Protein AF-A0A6J2X9N9-F1 (afdb_monomer)

Sequence (391 aa):
MGSLPKPRVVPSRPFYYCGVDYAGPYLLKDGKTRNRVKIKAYVCIFICLSTRAVHAELVTDLSTEGFLNAFKRFVSRRGLCGHVFSDNATNFVGSNNELLKLCQVVRDSVNEKYPNYFSEHRITWHFIPPKSPHHGGTWESAVRSFKHHLKRVLGDNHLNFENFYTLLTQIEAILNSRPILPLTNDLSDLEALTPGHFLIGESLIAVPPSNDIDIPANRLRHFKHLQQLVQRFWSLWSKDYLNSLQQRSKWQTRQENVKEGILVLLKEDNEPPMRWPLGRIVSVHPGSDNLLVEQVSSIKYLVKDACDPKTEILAKIEQARRTFASMKTLFSSRDLSLELHILLRCYIFPVFIYGAESWTLNQTLGNRINAFEMYLYCRMLGISWMTESDQ

Nearest PDB structures (foldseek):
  7pel-assembly1_E  TM=6.823E-01  e=2.365E-06  Simian T-lymphotropic virus 1
  7ouf-assembly1_E  TM=5.804E-01  e=3.348E-06  Simian T-lymphotropic virus 1
  6qbv-assembly1_A  TM=7.504E-01  e=2.908E-04  Human T-lymphotropic virus 2
  1czb-assembly1_A-2  TM=6.719E-01  e=1.726E-04  Avian sarcoma virus
  6voy-assembly1_C  TM=5.007E-01  e=1.219E-04  Saccharolobus solfataricus P2

Secondary structure (DSSP, 8-state):
-PPPPGGGTS---TTSEEEEEEEEEEEEEPSS-SS-PEEEEEEEEEEETTT--EEEEEES--SHHHHHHHHHHHHHHH---SEEEE---HHHHHHHHHHHHHHHHHHHHHTTT-HHHHHHTPPEEEEPPTT-HHHHHHHHHHHHHHHHHHHHHHTT----HHHHHHHHHHHHHHHHT---EES-S-TT---EE-HHHHHHSS---PPPPP--TTS-GGGS-HHHHHHHHHHHHHHHHHHHHHHHHH----S-SPPPPP-TT-EEE---SSPPTT---EEEEEEEEE-TTSSSEEEEEEEEE-------HHHHHHHHHHHHHHHHHHTHHHHH-S---HHHHHHHHHHTHHHHHHHHHTS---HHHHHHHHHHHHHHHHHHHT---------

InterPro domains:
  IPR001584 Integrase, catalytic core [PS50994] (10-203)
  IPR012337 Ribonuclease H-like superfamily [SSF53098] (7-182)
  IPR036397 Ribonuclease H superfamily [G3DSA:3.30.420.10] (7-250)
  IPR040676 Domain of unknown function DUF5641 [PF18701] (222-292)

Structure (mmCIF, N/CA/C/O backbone):
data_AF-A0A6J2X9N9-F1
#
_entry.id   AF-A0A6J2X9N9-F1
#
loop_
_atom_site.group_PDB
_atom_site.id
_atom_site.type_symbol
_atom_site.label_atom_id
_atom_site.label_alt_id
_atom_site.label_comp_id
_atom_site.label_asym_id
_atom_site.label_entity_id
_atom_site.label_seq_id
_atom_site.pdbx_PDB_ins_code
_atom_site.Cartn_x
_atom_site.Cartn_y
_atom_site.Cartn_z
_atom_site.occupancy
_atom_site.B_iso_or_equiv
_atom_site.auth_seq_id
_atom_site.auth_comp_id
_atom_site.auth_asym_id
_atom_site.auth_atom_id
_atom_site.pdbx_PDB_model_num
ATOM 1 N N . MET A 1 1 ? -2.874 23.166 -16.367 1.00 43.03 1 MET A N 1
ATOM 2 C CA . MET A 1 1 ? -2.728 22.147 -15.303 1.00 43.03 1 MET A CA 1
ATOM 3 C C . MET A 1 1 ? -2.406 22.876 -14.010 1.00 43.03 1 MET A C 1
ATOM 5 O O . MET A 1 1 ? -1.574 23.768 -14.059 1.00 43.03 1 MET A O 1
ATOM 9 N N . GLY A 1 2 ? -3.089 22.576 -12.901 1.00 49.00 2 GLY A N 1
ATOM 10 C CA . GLY A 1 2 ? -2.726 23.150 -11.599 1.00 49.00 2 GLY A CA 1
ATOM 11 C C . GLY A 1 2 ? -1.395 22.580 -11.101 1.00 49.00 2 GLY A C 1
ATOM 12 O O . GLY A 1 2 ? -1.049 21.452 -11.456 1.00 49.00 2 GLY A O 1
ATOM 13 N N . SER A 1 3 ? -0.652 23.350 -10.305 1.00 55.31 3 SER A N 1
ATOM 14 C CA . SER A 1 3 ? 0.609 22.904 -9.704 1.00 55.31 3 SER A CA 1
ATOM 15 C C . SER A 1 3 ? 0.407 21.628 -8.885 1.00 55.31 3 SER A C 1
ATOM 17 O O . SER A 1 3 ? -0.562 21.511 -8.132 1.00 55.31 3 SER A O 1
ATOM 19 N N . LEU A 1 4 ? 1.324 20.666 -9.020 1.00 62.66 4 LEU A N 1
ATOM 20 C CA . LEU A 1 4 ? 1.303 19.463 -8.190 1.00 62.66 4 LEU A CA 1
ATOM 21 C C . LEU A 1 4 ? 1.515 19.851 -6.715 1.00 62.66 4 LEU A C 1
ATOM 23 O O . LEU A 1 4 ? 2.374 20.686 -6.425 1.00 62.66 4 LEU A O 1
ATOM 27 N N . PRO A 1 5 ? 0.765 19.256 -5.771 1.00 68.56 5 PRO A N 1
ATOM 28 C CA . PRO A 1 5 ? 0.923 19.570 -4.357 1.00 68.56 5 PRO A CA 1
ATOM 29 C C . PRO A 1 5 ? 2.333 19.194 -3.874 1.00 68.56 5 PRO A C 1
ATOM 31 O O . PRO A 1 5 ? 2.848 18.135 -4.236 1.00 68.56 5 PRO A O 1
ATOM 34 N N . LYS A 1 6 ? 2.944 20.043 -3.029 1.00 73.81 6 LYS A N 1
ATOM 35 C CA . LYS A 1 6 ? 4.315 19.871 -2.493 1.00 73.81 6 LYS A CA 1
ATOM 36 C C . LYS A 1 6 ? 4.639 18.437 -2.017 1.00 73.81 6 LYS A C 1
ATOM 38 O O . LYS A 1 6 ? 5.688 17.932 -2.411 1.00 73.81 6 LYS A O 1
ATOM 43 N N . PRO A 1 7 ? 3.749 17.733 -1.283 1.00 73.69 7 PRO A N 1
ATOM 44 C CA . PRO A 1 7 ? 3.955 16.333 -0.885 1.00 73.69 7 PRO A CA 1
ATOM 45 C C . PRO A 1 7 ? 4.274 15.338 -2.015 1.00 73.69 7 PRO A C 1
ATOM 47 O O . PRO A 1 7 ? 4.765 14.248 -1.743 1.00 73.69 7 PRO A O 1
ATOM 50 N N . ARG A 1 8 ? 3.966 15.675 -3.275 1.00 68.12 8 ARG A N 1
ATOM 51 C CA . ARG A 1 8 ? 4.216 14.821 -4.447 1.00 68.12 8 ARG A CA 1
ATOM 52 C C . ARG A 1 8 ? 5.540 15.095 -5.151 1.00 68.12 8 ARG A C 1
ATOM 54 O O . ARG A 1 8 ? 5.939 14.288 -5.982 1.00 68.12 8 ARG A O 1
ATOM 61 N N . VAL A 1 9 ? 6.161 16.241 -4.888 1.00 71.50 9 VAL A N 1
ATOM 62 C CA . VAL A 1 9 ? 7.359 16.698 -5.612 1.00 71.50 9 VAL A CA 1
ATOM 63 C C . VAL A 1 9 ? 8.596 16.744 -4.725 1.00 71.50 9 VAL A C 1
ATOM 65 O O . VAL A 1 9 ? 9.704 16.711 -5.244 1.00 71.50 9 VAL A O 1
ATOM 68 N N . VAL A 1 10 ? 8.421 16.782 -3.402 1.00 73.88 10 VAL A N 1
ATOM 69 C CA . VAL A 1 10 ? 9.531 16.725 -2.447 1.00 73.88 10 VAL A CA 1
ATOM 70 C C . VAL A 1 10 ? 9.963 15.266 -2.256 1.00 73.88 10 VAL A C 1
ATOM 72 O O . VAL A 1 10 ? 9.144 14.451 -1.806 1.00 73.88 10 VAL A O 1
ATOM 75 N N . PRO A 1 11 ? 11.229 14.917 -2.566 1.00 79.06 11 PRO A N 1
ATOM 76 C CA . PRO A 1 11 ? 11.767 13.596 -2.275 1.00 79.06 11 PRO A CA 1
ATOM 77 C C . PRO A 1 11 ? 11.617 13.281 -0.789 1.00 79.06 11 PRO A C 1
ATOM 79 O O . PRO A 1 11 ? 12.008 14.057 0.078 1.00 79.06 11 PRO A O 1
ATOM 82 N N . SER A 1 12 ? 11.003 12.145 -0.493 1.00 85.88 12 SER A N 1
ATOM 83 C CA . SER A 1 12 ? 10.770 11.686 0.870 1.00 85.88 12 SER A CA 1
ATOM 84 C C . SER A 1 12 ? 10.691 10.171 0.874 1.00 85.88 12 SER A C 1
ATOM 86 O O . SER A 1 12 ? 10.335 9.555 -0.138 1.00 85.88 12 SER A O 1
ATOM 88 N N . ARG A 1 13 ? 11.013 9.556 2.014 1.00 89.56 13 ARG A N 1
ATOM 89 C CA . ARG A 1 13 ? 10.848 8.110 2.155 1.00 89.56 13 ARG A CA 1
ATOM 90 C C . ARG A 1 13 ? 9.376 7.700 1.966 1.00 89.56 13 ARG A C 1
ATOM 92 O O . ARG A 1 13 ? 8.474 8.520 2.188 1.00 89.56 13 ARG A O 1
ATOM 99 N N . PRO A 1 14 ? 9.107 6.433 1.615 1.00 92.25 14 PRO A N 1
ATOM 100 C CA . PRO A 1 14 ? 7.746 5.932 1.482 1.00 92.25 14 PRO A CA 1
ATOM 101 C C . PRO A 1 14 ? 6.913 6.207 2.731 1.00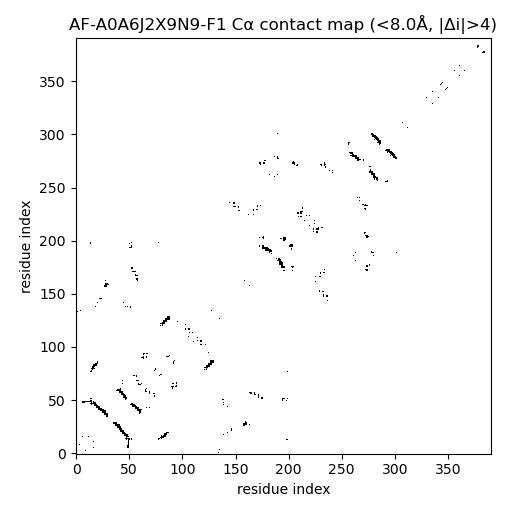 92.25 14 PRO A C 1
ATOM 103 O O . PRO A 1 14 ? 7.396 6.125 3.860 1.00 92.25 14 PRO A O 1
ATOM 106 N N . PHE A 1 15 ? 5.653 6.560 2.495 1.00 93.94 15 PHE A N 1
ATOM 107 C CA . PHE A 1 15 ? 4.657 6.914 3.505 1.00 93.94 15 PHE A CA 1
ATOM 108 C C . PHE A 1 15 ? 4.997 8.108 4.412 1.00 93.94 15 PHE A C 1
ATOM 110 O O . PHE A 1 15 ? 4.247 8.374 5.344 1.00 93.94 15 PHE A O 1
ATOM 117 N N . TYR A 1 16 ? 6.043 8.900 4.137 1.00 92.75 16 TYR A N 1
ATOM 118 C CA . TYR A 1 16 ? 6.268 10.130 4.908 1.00 92.75 16 TYR A CA 1
ATOM 119 C C . TYR A 1 16 ? 5.073 11.093 4.805 1.00 92.75 16 TYR A C 1
ATOM 121 O O . TYR A 1 16 ? 4.602 11.599 5.822 1.00 92.75 16 TYR A O 1
ATOM 129 N N . TYR A 1 17 ? 4.539 11.262 3.591 1.00 91.31 17 TYR A N 1
ATOM 130 C CA . TYR A 1 17 ? 3.228 11.853 3.333 1.00 91.31 17 TYR A CA 1
ATOM 131 C C . TYR A 1 17 ? 2.234 10.740 2.985 1.00 91.31 17 TYR A C 1
ATOM 133 O O . TYR A 1 17 ? 2.381 10.077 1.951 1.00 91.31 17 TYR A O 1
ATOM 141 N N . CYS A 1 18 ? 1.227 10.533 3.831 1.00 92.50 18 CYS A N 1
ATOM 142 C CA . CYS A 1 18 ? 0.274 9.436 3.700 1.00 92.50 18 CYS A CA 1
ATOM 143 C C . CYS A 1 18 ? -1.170 9.945 3.651 1.00 92.50 18 CYS A C 1
ATOM 145 O O . CYS A 1 18 ? -1.609 10.635 4.562 1.00 92.50 18 CYS A O 1
ATOM 147 N N . GLY A 1 19 ? -1.925 9.571 2.619 1.00 92.38 19 GLY A N 1
ATOM 148 C CA . GLY A 1 19 ? -3.385 9.689 2.613 1.00 92.38 19 GLY A CA 1
ATOM 149 C C . GLY A 1 19 ? -4.032 8.456 3.240 1.00 92.38 19 GLY A C 1
ATOM 150 O O . GLY A 1 19 ? -3.512 7.353 3.064 1.00 92.38 19 GLY A O 1
ATOM 151 N N . VAL A 1 20 ? -5.150 8.619 3.948 1.00 93.44 20 VAL A N 1
ATOM 152 C CA . VAL A 1 20 ? -5.891 7.511 4.564 1.00 93.44 20 VAL A CA 1
ATOM 153 C C . VAL A 1 20 ? -7.391 7.598 4.304 1.00 93.44 20 VAL A C 1
ATOM 155 O O . VAL A 1 20 ? -7.995 8.657 4.445 1.00 93.44 20 VAL A O 1
ATOM 158 N N . ASP A 1 21 ? -7.986 6.475 3.902 1.00 92.88 21 ASP A N 1
ATOM 159 C CA . ASP A 1 21 ? -9.420 6.342 3.622 1.00 92.88 21 ASP A CA 1
ATOM 160 C C . ASP A 1 21 ? -9.908 4.945 4.042 1.00 92.88 21 ASP A C 1
ATOM 162 O O . ASP A 1 21 ? -9.137 3.984 4.086 1.00 92.88 21 ASP A O 1
ATOM 166 N N . TYR A 1 22 ? -11.199 4.816 4.325 1.00 93.25 22 TYR A N 1
ATOM 167 C CA . TYR A 1 22 ? -11.850 3.549 4.623 1.00 93.25 22 TYR A CA 1
ATOM 168 C C . TYR A 1 22 ? -12.608 2.995 3.420 1.00 93.25 22 TYR A C 1
ATOM 170 O O . TYR A 1 22 ? -13.309 3.705 2.699 1.00 93.25 22 TYR A O 1
ATOM 178 N N . ALA A 1 23 ? -12.541 1.679 3.236 1.00 92.62 23 ALA A N 1
ATOM 179 C CA . ALA A 1 23 ? -13.414 0.928 2.345 1.00 92.62 23 ALA A CA 1
ATOM 180 C C . ALA A 1 23 ? -14.310 -0.034 3.126 1.00 92.62 23 ALA A C 1
ATOM 182 O O . ALA A 1 23 ? -13.880 -0.652 4.096 1.00 92.62 23 ALA A O 1
ATOM 183 N N . GLY A 1 24 ? -15.545 -0.199 2.659 1.00 90.75 24 GLY A N 1
ATOM 184 C CA . GLY A 1 24 ? -16.541 -1.067 3.275 1.00 90.75 24 GLY A CA 1
ATOM 185 C C . GLY A 1 24 ? -17.893 -0.365 3.436 1.00 90.75 24 GLY A C 1
ATOM 186 O O . GLY A 1 24 ? -18.102 0.697 2.845 1.00 90.75 24 GLY A O 1
ATOM 187 N N . PRO A 1 25 ? -18.813 -0.951 4.217 1.00 93.25 25 PRO A N 1
ATOM 188 C CA . PRO A 1 25 ? -18.635 -2.193 4.972 1.00 93.25 25 PRO A CA 1
ATOM 189 C C . PRO A 1 25 ? -18.543 -3.434 4.070 1.00 93.25 25 PRO A C 1
ATOM 191 O O . PRO A 1 25 ? -19.195 -3.515 3.031 1.00 93.25 25 PRO A O 1
ATOM 194 N N . TYR A 1 26 ? -17.768 -4.418 4.512 1.00 92.81 26 TYR A N 1
ATOM 195 C CA . TYR A 1 26 ? -17.759 -5.793 4.015 1.00 92.81 26 TYR A CA 1
ATOM 196 C C . TYR A 1 26 ? -18.319 -6.715 5.096 1.00 92.81 26 TYR A C 1
ATOM 198 O O . TYR A 1 26 ? -18.215 -6.413 6.284 1.00 92.81 26 TYR A O 1
ATOM 206 N N . LEU A 1 27 ? -18.923 -7.833 4.706 1.00 91.81 27 LEU A N 1
ATOM 207 C CA . LEU A 1 27 ? -19.498 -8.783 5.654 1.00 91.81 27 LEU A CA 1
ATOM 208 C C . LEU A 1 27 ? -18.574 -9.996 5.800 1.00 91.81 27 LEU A C 1
ATOM 210 O O . LEU A 1 27 ? -18.387 -10.768 4.860 1.00 91.81 27 LEU A O 1
ATOM 214 N N . LEU A 1 28 ? -18.018 -10.167 6.996 1.00 89.75 28 LEU A N 1
ATOM 215 C CA . LEU A 1 28 ? -17.253 -11.344 7.388 1.00 89.75 28 LEU A CA 1
ATOM 216 C C . LEU A 1 28 ? -18.186 -12.451 7.880 1.00 89.75 28 LEU A C 1
ATOM 218 O O . LEU A 1 28 ? -19.193 -12.170 8.530 1.00 89.75 28 LEU A O 1
ATOM 222 N N . LYS A 1 29 ? -17.827 -13.712 7.625 1.00 85.44 29 LYS A N 1
ATOM 223 C CA . LYS A 1 29 ? -18.421 -14.870 8.310 1.00 85.44 29 LYS A CA 1
ATOM 224 C C . LYS A 1 29 ? -17.580 -15.236 9.532 1.00 85.44 29 LYS A C 1
ATOM 226 O O . LYS A 1 29 ? -16.357 -15.327 9.418 1.00 85.44 29 LYS A O 1
ATOM 231 N N . ASP A 1 30 ? -18.213 -15.494 10.672 1.00 69.31 30 ASP A N 1
ATOM 232 C CA . ASP A 1 30 ? -17.522 -16.170 11.771 1.00 69.31 30 ASP A CA 1
ATOM 233 C C . ASP A 1 30 ? -17.167 -17.603 11.328 1.00 69.31 30 ASP A C 1
ATOM 235 O O . ASP A 1 30 ? -18.007 -18.349 10.823 1.00 69.31 30 ASP A O 1
ATOM 239 N N . GLY A 1 31 ? -15.883 -17.949 11.419 1.00 60.00 31 GLY A N 1
ATOM 240 C CA . GLY A 1 31 ? -15.335 -19.208 10.918 1.00 60.00 31 GLY A CA 1
ATOM 241 C C . GLY A 1 31 ? -15.511 -20.391 11.869 1.00 60.00 31 GLY A C 1
ATOM 242 O O . GLY A 1 31 ? -15.182 -21.506 11.473 1.00 60.00 31 GLY A O 1
ATOM 243 N N . LYS A 1 32 ? -15.982 -20.167 13.104 1.00 57.69 32 LYS A N 1
ATOM 244 C CA . LYS A 1 32 ? -15.946 -21.185 14.169 1.00 57.69 32 LYS A CA 1
ATOM 245 C C . LYS A 1 32 ? -17.310 -21.739 14.579 1.00 57.69 32 LYS A C 1
ATOM 247 O O . LYS A 1 32 ? -17.357 -22.822 15.154 1.00 57.69 32 LYS A O 1
ATOM 252 N N . THR A 1 33 ? -18.415 -21.059 14.282 1.00 53.38 33 THR A N 1
ATOM 253 C CA . THR A 1 33 ? -19.742 -21.452 14.782 1.00 53.38 33 THR A CA 1
ATOM 254 C C . THR A 1 33 ? -20.737 -21.784 13.665 1.00 53.38 33 THR A C 1
ATOM 256 O O . THR A 1 33 ? -20.716 -21.227 12.568 1.00 53.38 33 THR A O 1
ATOM 259 N N . ARG A 1 34 ? -21.640 -22.737 13.946 1.00 52.22 34 ARG A N 1
ATOM 260 C CA . ARG A 1 34 ? -22.711 -23.183 13.029 1.00 52.22 34 ARG A CA 1
ATOM 261 C C . ARG A 1 34 ? -23.740 -22.071 12.749 1.00 52.22 34 ARG A C 1
ATOM 263 O O . ARG A 1 34 ? -24.401 -22.110 11.713 1.00 52.22 34 ARG A O 1
ATOM 270 N N . ASN A 1 35 ? -23.839 -21.078 13.641 1.00 51.66 35 ASN A N 1
ATOM 271 C CA . ASN A 1 35 ? -24.688 -19.895 13.498 1.00 51.66 35 ASN A CA 1
ATOM 272 C C . ASN A 1 35 ? -23.923 -18.757 12.811 1.00 51.66 35 ASN A C 1
ATOM 274 O O . ASN A 1 35 ? -23.007 -18.162 13.367 1.00 51.66 35 ASN A O 1
ATOM 278 N N . ARG A 1 36 ? -24.328 -18.454 11.576 1.00 62.47 36 ARG A N 1
ATOM 279 C CA . ARG A 1 36 ? -23.661 -17.532 10.646 1.00 62.47 36 ARG A CA 1
ATOM 280 C C . ARG A 1 36 ? -23.924 -16.061 10.990 1.00 62.47 36 ARG A C 1
ATOM 282 O O . ARG A 1 36 ? -24.546 -15.351 10.198 1.00 62.47 36 ARG A O 1
ATOM 289 N N . VAL A 1 37 ? -23.466 -15.583 12.146 1.00 77.56 37 VAL A N 1
ATOM 290 C CA . VAL A 1 37 ? -23.484 -14.138 12.417 1.00 77.56 37 VAL A CA 1
ATOM 291 C C . VAL A 1 37 ? -22.500 -13.469 11.461 1.00 77.56 37 VAL A C 1
ATOM 293 O O . VAL A 1 37 ? -21.318 -13.816 11.408 1.00 77.56 37 VAL A O 1
ATOM 296 N N . LYS A 1 38 ? -23.012 -12.538 10.653 1.00 84.50 38 LYS A N 1
ATOM 297 C CA . LYS A 1 38 ? -22.188 -11.724 9.763 1.00 84.50 38 LYS A CA 1
ATOM 298 C C . LYS A 1 38 ? -21.713 -10.497 10.526 1.00 84.50 38 LYS A C 1
ATOM 300 O O . LYS A 1 38 ? -22.533 -9.739 11.036 1.00 84.50 38 LYS A O 1
ATOM 305 N N . ILE A 1 39 ? -20.403 -10.295 10.573 1.00 88.88 39 ILE A N 1
ATOM 306 C CA . ILE A 1 39 ? -19.787 -9.151 11.253 1.00 88.88 39 ILE A CA 1
ATOM 307 C C . ILE A 1 39 ? -19.355 -8.147 10.188 1.00 88.88 39 ILE A C 1
ATOM 309 O O . ILE A 1 39 ? -18.804 -8.531 9.154 1.00 88.88 39 ILE A O 1
ATOM 313 N N . LYS A 1 40 ? -19.628 -6.858 10.409 1.00 92.81 40 LYS A N 1
ATOM 314 C CA . LYS A 1 40 ? -19.127 -5.807 9.518 1.00 92.81 40 LYS A CA 1
ATOM 315 C C . LYS A 1 40 ? -17.616 -5.685 9.684 1.00 92.81 40 LYS A C 1
ATOM 317 O O . LYS A 1 40 ? -17.101 -5.734 10.791 1.00 92.81 40 LYS A O 1
ATOM 322 N N . ALA A 1 41 ? -16.924 -5.491 8.578 1.00 94.50 41 ALA A N 1
ATOM 323 C CA . ALA A 1 41 ? -15.514 -5.170 8.557 1.00 94.50 41 ALA A CA 1
ATOM 324 C C . ALA A 1 41 ? -15.244 -4.058 7.553 1.00 94.50 41 ALA A C 1
ATOM 326 O O . ALA A 1 41 ? -15.996 -3.851 6.597 1.00 94.50 41 ALA A O 1
ATOM 327 N N . TYR A 1 42 ? -14.149 -3.354 7.774 1.00 96.00 42 TYR A N 1
ATOM 328 C CA . TYR A 1 42 ? -13.701 -2.241 6.960 1.00 96.00 42 TYR A CA 1
ATOM 329 C C . TYR A 1 42 ? -12.220 -2.421 6.659 1.00 96.00 42 TYR A C 1
ATOM 331 O O . TYR A 1 42 ? -11.492 -3.082 7.397 1.00 96.00 42 TYR A O 1
ATOM 339 N N . VAL A 1 43 ? -11.772 -1.836 5.560 1.00 97.06 43 VAL A N 1
ATOM 340 C CA . VAL A 1 43 ? -10.363 -1.819 5.178 1.00 97.06 43 VAL A CA 1
ATOM 341 C C . VAL A 1 43 ? -9.876 -0.389 5.312 1.00 97.06 43 VAL A C 1
ATOM 343 O O . VAL A 1 43 ? -10.369 0.487 4.605 1.00 97.06 43 VAL A O 1
ATOM 346 N N . CYS A 1 44 ? -8.938 -0.154 6.222 1.00 96.62 44 CYS A N 1
ATOM 347 C CA . CYS A 1 44 ? -8.201 1.096 6.317 1.00 96.62 44 CYS A CA 1
ATOM 348 C C . CYS A 1 44 ? -7.097 1.081 5.254 1.00 96.62 44 CYS A C 1
ATOM 350 O O . CYS A 1 44 ? -6.238 0.199 5.263 1.00 96.62 44 CYS A O 1
ATOM 352 N N . ILE A 1 45 ? -7.157 2.008 4.302 1.00 95.81 45 ILE A N 1
ATOM 353 C CA . ILE A 1 45 ? -6.262 2.068 3.146 1.00 95.81 45 ILE A CA 1
ATOM 354 C C . ILE A 1 45 ? -5.349 3.276 3.311 1.00 95.81 45 ILE A C 1
ATOM 356 O O . ILE A 1 45 ? -5.801 4.418 3.261 1.00 95.81 45 ILE A O 1
ATOM 360 N N . PHE A 1 46 ? -4.058 3.010 3.445 1.00 95.56 46 PHE A N 1
ATOM 361 C CA . PHE A 1 46 ? -2.993 4.001 3.491 1.00 95.56 46 PHE A CA 1
ATOM 362 C C . PHE A 1 46 ? -2.338 4.106 2.118 1.00 95.56 46 PHE A C 1
ATOM 364 O O . PHE A 1 46 ? -1.991 3.097 1.505 1.00 95.56 46 PHE A O 1
ATOM 371 N N . ILE A 1 47 ? -2.151 5.323 1.616 1.00 93.06 47 ILE A N 1
ATOM 372 C CA . ILE A 1 47 ? -1.529 5.568 0.314 1.00 93.06 47 ILE A CA 1
ATOM 373 C C . ILE A 1 47 ? -0.404 6.573 0.469 1.00 93.06 47 ILE A C 1
ATOM 375 O O . ILE A 1 47 ? -0.601 7.698 0.926 1.00 93.06 47 ILE A O 1
ATOM 379 N N . CYS A 1 48 ? 0.782 6.183 0.024 1.00 91.94 48 CYS A N 1
ATOM 380 C CA . CYS A 1 48 ? 1.929 7.064 -0.035 1.00 91.94 48 CYS A CA 1
ATOM 381 C C . CYS A 1 48 ? 1.745 8.102 -1.149 1.00 91.94 48 CYS A C 1
ATOM 383 O O . CYS A 1 48 ? 1.564 7.751 -2.313 1.00 91.94 48 CYS A O 1
ATOM 385 N N . LEU A 1 49 ? 1.830 9.391 -0.820 1.00 87.31 49 LEU A N 1
ATOM 386 C CA . LEU A 1 49 ? 1.647 10.458 -1.808 1.00 87.31 49 LEU A CA 1
ATOM 387 C C . LEU A 1 49 ? 2.866 10.650 -2.726 1.00 87.31 49 LEU A C 1
ATOM 389 O O . LEU A 1 49 ? 2.694 11.127 -3.848 1.00 87.31 49 LEU A O 1
ATOM 393 N N . SER A 1 50 ? 4.065 10.237 -2.296 1.00 85.50 50 SER A N 1
ATOM 394 C CA . SER A 1 50 ? 5.290 10.316 -3.102 1.00 85.50 50 SER A CA 1
ATOM 395 C C . SER A 1 50 ? 5.419 9.139 -4.077 1.00 85.50 50 SER A C 1
ATOM 397 O O . SER A 1 50 ? 5.511 9.346 -5.284 1.00 85.50 50 SER A O 1
ATOM 399 N N . THR A 1 51 ? 5.343 7.897 -3.588 1.00 87.19 51 THR A N 1
ATOM 400 C CA . THR A 1 51 ? 5.561 6.684 -4.407 1.00 87.19 51 THR A CA 1
ATOM 401 C C . THR A 1 51 ? 4.277 6.059 -4.948 1.00 87.19 51 THR A C 1
ATOM 403 O O . THR A 1 51 ? 4.321 5.150 -5.778 1.00 87.19 51 THR A O 1
ATOM 406 N N . ARG A 1 52 ? 3.109 6.519 -4.476 1.00 87.69 52 ARG A N 1
ATOM 407 C CA . ARG A 1 52 ? 1.797 5.899 -4.726 1.00 87.69 52 ARG A CA 1
ATOM 408 C C . ARG A 1 52 ? 1.691 4.459 -4.196 1.00 87.69 52 ARG A C 1
ATOM 410 O O . ARG A 1 52 ? 0.799 3.727 -4.625 1.00 87.69 52 ARG A O 1
ATOM 417 N N . ALA A 1 53 ? 2.585 4.021 -3.309 1.00 93.00 53 ALA A N 1
ATOM 418 C CA . ALA A 1 53 ? 2.459 2.729 -2.638 1.00 93.00 53 ALA A CA 1
ATOM 419 C C . ALA A 1 53 ? 1.167 2.658 -1.810 1.00 93.00 53 ALA A C 1
ATOM 421 O O . ALA A 1 53 ? 0.729 3.665 -1.256 1.00 93.00 53 ALA A O 1
ATOM 422 N N . VAL A 1 54 ? 0.568 1.474 -1.737 1.00 94.69 54 VAL A N 1
ATOM 423 C CA . VAL A 1 54 ? -0.665 1.192 -0.993 1.00 94.69 54 VAL A CA 1
ATOM 424 C C . VAL A 1 54 ? -0.332 0.293 0.194 1.00 94.69 54 VAL A C 1
ATOM 426 O O . VAL A 1 54 ? 0.516 -0.588 0.072 1.00 94.69 54 VAL A O 1
ATOM 429 N N . HIS A 1 55 ? -0.998 0.499 1.323 1.00 97.12 55 HIS A N 1
ATOM 430 C CA . HIS A 1 55 ? -1.014 -0.427 2.446 1.00 97.12 55 HIS A CA 1
ATOM 431 C C . HIS A 1 55 ? -2.444 -0.600 2.964 1.00 97.12 55 HIS A C 1
ATOM 433 O O . HIS A 1 55 ? -3.169 0.386 3.090 1.00 97.12 55 HIS A O 1
ATOM 439 N N . ALA A 1 56 ? -2.870 -1.835 3.223 1.00 97.19 56 ALA A N 1
ATOM 440 C CA . ALA A 1 56 ? -4.246 -2.154 3.590 1.00 97.19 56 ALA A CA 1
ATOM 441 C C . ALA A 1 56 ? -4.321 -2.888 4.934 1.00 97.19 56 ALA A C 1
ATOM 443 O O . ALA A 1 56 ? -3.669 -3.905 5.149 1.00 97.19 56 ALA A O 1
ATOM 444 N N . GLU A 1 57 ? -5.186 -2.401 5.820 1.00 97.62 57 GLU A N 1
ATOM 445 C CA . GLU A 1 57 ? -5.411 -2.968 7.148 1.00 97.62 57 GLU A CA 1
ATOM 446 C C . GLU A 1 57 ? -6.881 -3.325 7.357 1.00 97.62 57 GLU A C 1
ATOM 448 O O . GLU A 1 57 ? -7.763 -2.481 7.205 1.00 97.62 57 GLU A O 1
ATOM 453 N N . LEU A 1 58 ? -7.156 -4.573 7.742 1.00 97.25 58 LEU A N 1
ATOM 454 C CA . LEU A 1 58 ? -8.507 -5.015 8.087 1.00 97.25 58 LEU A CA 1
ATOM 455 C C . LEU A 1 58 ? -8.858 -4.581 9.515 1.00 97.25 58 LEU A C 1
ATOM 457 O O . LEU A 1 58 ? -8.084 -4.800 10.449 1.00 97.25 58 LEU A O 1
ATOM 461 N N . VAL A 1 59 ? -10.047 -4.012 9.688 1.00 96.12 59 VAL A N 1
ATOM 462 C CA . VAL A 1 59 ? -10.633 -3.663 10.989 1.00 96.12 59 VAL A CA 1
ATOM 463 C C . VAL A 1 59 ? -12.090 -4.116 11.059 1.00 96.12 59 VAL A C 1
ATOM 465 O O . VAL A 1 59 ? -12.754 -4.282 10.036 1.00 96.12 59 VAL A O 1
ATOM 468 N N . THR A 1 60 ? -12.605 -4.323 12.265 1.00 93.88 60 THR A N 1
ATOM 469 C CA . THR A 1 60 ? -13.973 -4.816 12.518 1.00 93.88 60 THR A CA 1
ATOM 470 C C . THR A 1 60 ? -14.972 -3.708 12.849 1.00 93.88 60 THR A C 1
ATOM 472 O O . THR A 1 60 ? -16.172 -3.949 12.928 1.00 93.88 60 THR A O 1
ATOM 475 N N . ASP A 1 61 ? -14.504 -2.474 13.006 1.00 92.44 61 ASP A N 1
ATOM 476 C CA . ASP A 1 61 ? -15.327 -1.308 13.308 1.00 92.44 61 ASP A CA 1
ATOM 477 C C . ASP A 1 61 ? -14.685 -0.029 12.748 1.00 92.44 61 ASP A C 1
ATOM 479 O O . ASP A 1 61 ? -13.571 -0.046 12.226 1.00 92.44 61 ASP A O 1
ATOM 483 N N . LEU A 1 62 ? -15.428 1.077 12.817 1.00 95.06 62 LEU A N 1
ATOM 484 C CA . LEU A 1 62 ? -14.960 2.416 12.450 1.00 95.06 62 LEU A CA 1
ATOM 485 C C . LEU A 1 62 ? -14.701 3.267 13.698 1.00 95.06 62 LEU A C 1
ATOM 487 O O . LEU A 1 62 ? -14.879 4.478 13.648 1.00 95.06 62 LEU A O 1
ATOM 491 N N . SER A 1 63 ? -14.340 2.661 14.829 1.00 96.44 63 SER A N 1
ATOM 492 C CA . SER A 1 63 ? -14.022 3.417 16.039 1.00 96.44 63 SER A CA 1
ATOM 493 C C . SER A 1 63 ? -12.648 4.090 15.934 1.00 96.44 63 SER A C 1
ATOM 495 O O . SER A 1 63 ? -11.797 3.716 15.121 1.00 96.44 63 SER A O 1
ATOM 497 N N . THR A 1 64 ? -12.417 5.086 16.791 1.00 96.50 64 THR A N 1
ATOM 498 C CA . THR A 1 64 ? -11.093 5.693 16.992 1.00 96.50 64 THR A CA 1
ATOM 499 C C . THR A 1 64 ? -10.054 4.642 17.390 1.00 96.50 64 THR A C 1
ATOM 501 O O . THR A 1 64 ? -8.957 4.617 16.842 1.00 96.50 64 THR A O 1
ATOM 504 N N . GLU A 1 65 ? -10.402 3.727 18.297 1.00 96.19 65 GLU A N 1
ATOM 505 C CA . GLU A 1 65 ? -9.497 2.666 18.750 1.00 96.19 65 GLU A CA 1
ATOM 506 C C . GLU A 1 65 ? -9.162 1.678 17.623 1.00 96.19 65 GLU A C 1
ATOM 508 O O . GLU A 1 65 ? -7.993 1.349 17.403 1.00 96.19 65 GLU A O 1
ATOM 513 N N . GLY A 1 66 ? -10.171 1.268 16.850 1.00 96.31 66 GLY A N 1
ATOM 514 C CA . GLY A 1 66 ? -10.004 0.425 15.667 1.00 96.31 66 GLY A CA 1
ATOM 515 C C . GLY A 1 66 ? -9.043 1.048 14.654 1.00 96.31 66 GLY A C 1
ATOM 516 O O . GLY A 1 66 ? -8.123 0.374 14.176 1.00 96.31 66 GLY A O 1
ATOM 517 N N . PHE A 1 67 ? -9.184 2.355 14.393 1.00 97.44 67 PHE A N 1
ATOM 518 C CA . PHE A 1 67 ? -8.238 3.090 13.557 1.00 97.44 67 PHE A CA 1
ATOM 519 C C . PHE A 1 67 ? -6.832 3.132 14.164 1.00 97.44 67 PHE A C 1
ATOM 521 O O . PHE A 1 67 ? -5.873 2.822 13.464 1.00 97.44 67 PHE A O 1
ATOM 528 N N . LEU A 1 68 ? -6.680 3.504 15.438 1.00 96.31 68 LEU A N 1
ATOM 529 C CA . LEU A 1 68 ? -5.366 3.618 16.081 1.00 96.31 68 LEU A CA 1
ATOM 530 C C . LEU A 1 68 ? -4.611 2.285 16.059 1.00 96.31 68 LEU A C 1
ATOM 532 O O . LEU A 1 68 ? -3.404 2.262 15.821 1.00 96.31 68 LEU A O 1
ATOM 536 N N . ASN A 1 69 ? -5.317 1.168 16.236 1.00 96.94 69 ASN A N 1
ATOM 537 C CA . ASN A 1 69 ? -4.737 -0.165 16.116 1.00 96.94 69 ASN A CA 1
ATOM 538 C C . ASN A 1 69 ? -4.288 -0.474 14.677 1.00 96.94 69 ASN A C 1
ATOM 540 O O . ASN A 1 69 ? -3.198 -1.017 14.487 1.00 96.94 69 ASN A O 1
ATOM 544 N N . ALA A 1 70 ? -5.075 -0.102 13.661 1.00 97.69 70 ALA A N 1
ATOM 545 C CA . ALA A 1 70 ? -4.659 -0.212 12.260 1.00 97.69 70 ALA A CA 1
ATOM 546 C C . ALA A 1 70 ? -3.453 0.682 11.942 1.0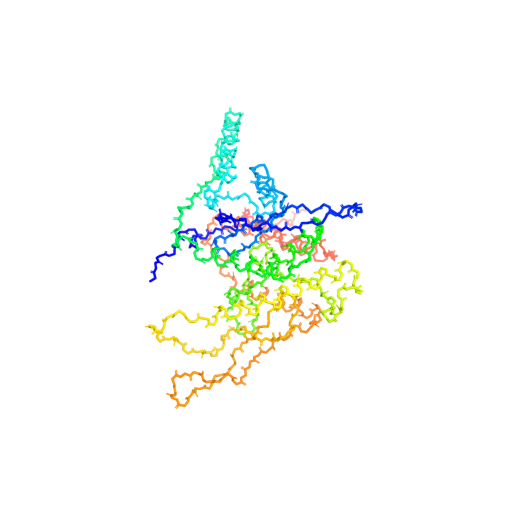0 97.69 70 ALA A C 1
ATOM 548 O O . ALA A 1 70 ? -2.492 0.229 11.324 1.00 97.69 70 ALA A O 1
ATOM 549 N N . PHE A 1 71 ? -3.466 1.924 12.423 1.00 96.69 71 PHE A N 1
ATOM 550 C CA . PHE A 1 71 ? -2.377 2.877 12.251 1.00 96.69 71 PHE A CA 1
ATOM 551 C C . PHE A 1 71 ? -1.081 2.368 12.884 1.00 96.69 71 PHE A C 1
ATOM 553 O O . PHE A 1 71 ? -0.042 2.413 12.235 1.00 96.69 71 PHE A O 1
ATOM 560 N N . LYS A 1 72 ? -1.141 1.802 14.100 1.00 95.56 72 LYS A N 1
ATOM 561 C CA . LYS A 1 72 ? 0.006 1.157 14.758 1.00 95.56 72 LYS A CA 1
ATOM 562 C C . LYS A 1 72 ? 0.583 0.022 13.909 1.00 95.56 72 LYS A C 1
ATOM 564 O O . LYS A 1 72 ? 1.779 0.027 13.648 1.00 95.56 72 LYS A O 1
ATOM 569 N N . ARG A 1 73 ? -0.250 -0.905 13.414 1.00 97.62 73 ARG A N 1
ATOM 570 C CA . ARG A 1 73 ? 0.217 -1.997 12.533 1.00 97.62 73 ARG A CA 1
ATOM 571 C C . ARG A 1 73 ? 0.875 -1.468 11.259 1.00 97.62 73 ARG A C 1
ATOM 573 O O . ARG A 1 73 ? 1.937 -1.954 10.874 1.00 97.62 73 ARG A O 1
ATOM 580 N N . PHE A 1 74 ? 0.285 -0.443 10.654 1.00 97.62 74 PHE A N 1
ATOM 581 C CA . PHE A 1 74 ? 0.832 0.219 9.478 1.00 97.62 74 PHE A CA 1
ATOM 582 C C . PHE A 1 74 ? 2.206 0.846 9.750 1.00 97.62 74 PHE A C 1
ATOM 584 O O . PHE A 1 74 ? 3.173 0.502 9.065 1.00 97.62 74 PHE A O 1
ATOM 591 N N . VAL A 1 75 ? 2.336 1.712 10.761 1.00 95.06 75 VAL A N 1
ATOM 592 C CA . VAL A 1 75 ? 3.617 2.381 11.054 1.00 95.06 75 VAL A CA 1
ATOM 593 C C . VAL A 1 75 ? 4.683 1.407 11.545 1.00 95.06 75 VAL A C 1
ATOM 595 O O . VAL A 1 75 ? 5.857 1.611 11.255 1.00 95.06 75 VAL A O 1
ATOM 598 N N . SER A 1 76 ? 4.302 0.309 12.206 1.00 95.38 76 SER A N 1
ATOM 599 C CA . SER A 1 76 ? 5.238 -0.760 12.572 1.00 95.38 76 SER A CA 1
ATOM 600 C C . SER A 1 76 ? 5.838 -1.471 11.357 1.00 95.38 76 SER A C 1
ATOM 602 O O . SER A 1 76 ? 6.941 -1.995 11.459 1.00 95.38 76 SER A O 1
ATOM 604 N N . ARG A 1 77 ? 5.149 -1.491 10.207 1.00 95.12 77 ARG A N 1
ATOM 605 C CA . ARG A 1 77 ? 5.662 -2.110 8.970 1.00 95.12 77 ARG A CA 1
ATOM 606 C C . ARG A 1 77 ? 6.257 -1.118 7.980 1.00 95.12 77 ARG A C 1
ATOM 608 O O . ARG A 1 77 ? 7.095 -1.501 7.171 1.00 95.12 77 ARG A O 1
ATOM 615 N N . ARG A 1 78 ? 5.781 0.128 7.976 1.00 94.62 78 ARG A N 1
ATOM 616 C CA . ARG A 1 78 ? 6.121 1.146 6.963 1.00 94.62 78 ARG A CA 1
ATOM 617 C C . ARG A 1 78 ? 6.917 2.329 7.520 1.00 94.62 78 ARG A C 1
ATOM 619 O O . ARG A 1 78 ? 7.377 3.169 6.750 1.00 94.62 78 ARG A O 1
ATOM 626 N N . GLY A 1 79 ? 7.103 2.380 8.835 1.00 91.94 79 GLY A N 1
ATOM 627 C CA . GLY A 1 79 ? 7.675 3.515 9.547 1.00 91.94 79 GLY A CA 1
ATOM 628 C C . GLY A 1 79 ? 6.625 4.574 9.889 1.00 91.94 79 GLY A C 1
ATOM 629 O O . GLY A 1 79 ? 5.588 4.701 9.236 1.00 91.94 79 GLY A O 1
ATOM 630 N N . LEU A 1 80 ? 6.907 5.361 10.928 1.00 91.12 80 LEU A N 1
ATOM 631 C CA . LEU A 1 80 ? 6.050 6.458 11.389 1.00 91.12 80 LEU A CA 1
ATOM 632 C C . LEU A 1 80 ? 5.804 7.466 10.259 1.00 91.12 80 LEU A C 1
ATOM 634 O O . LEU A 1 80 ? 6.739 7.823 9.565 1.00 91.12 80 LEU A O 1
ATOM 638 N N . CYS A 1 81 ? 4.589 7.950 10.026 1.00 92.06 81 CYS A N 1
ATOM 639 C CA . CYS A 1 81 ? 4.375 9.007 9.023 1.00 92.06 81 CYS A CA 1
ATOM 640 C C . CYS A 1 81 ? 4.785 10.382 9.571 1.00 92.06 81 CYS A C 1
ATOM 642 O O . CYS A 1 81 ? 4.604 10.641 10.756 1.00 92.06 81 CYS A O 1
ATOM 644 N N . GLY A 1 82 ? 5.282 11.281 8.716 1.00 91.06 82 GLY A N 1
ATOM 645 C CA . GLY A 1 82 ? 5.459 12.693 9.088 1.00 91.06 82 GLY A CA 1
ATOM 646 C C . GLY A 1 82 ? 4.158 13.483 8.931 1.00 91.06 82 GLY A C 1
ATOM 647 O O . GLY A 1 82 ? 3.812 14.322 9.760 1.00 91.06 82 GLY A O 1
ATOM 648 N N . HIS A 1 83 ? 3.391 13.161 7.887 1.00 92.12 83 HIS A N 1
ATOM 649 C CA . HIS A 1 83 ? 2.132 13.816 7.564 1.00 92.12 83 HIS A CA 1
ATOM 650 C C . HIS A 1 83 ? 1.045 12.805 7.202 1.00 92.12 83 HIS A C 1
ATOM 652 O O . HIS A 1 83 ? 1.259 11.933 6.356 1.00 92.12 83 HIS A O 1
ATOM 658 N N . VAL A 1 84 ? -0.137 12.971 7.794 1.00 93.56 84 VAL A N 1
ATOM 659 C CA . VAL A 1 84 ? -1.326 12.154 7.513 1.00 93.56 84 VAL A CA 1
ATOM 660 C C . VAL A 1 84 ? -2.425 13.048 6.947 1.00 93.56 84 VAL A C 1
ATOM 662 O O . VAL A 1 84 ? -2.684 14.114 7.494 1.00 93.56 84 VAL A O 1
ATOM 665 N N . PHE A 1 85 ? -3.059 12.626 5.856 1.00 92.25 85 PHE A N 1
ATOM 666 C CA . PHE A 1 85 ? -4.159 13.326 5.195 1.00 92.25 85 PHE A CA 1
ATOM 667 C C . PHE A 1 85 ? -5.417 12.456 5.230 1.00 92.25 85 PHE A C 1
ATOM 669 O O . PHE A 1 85 ? -5.371 11.312 4.780 1.00 92.25 85 PHE A O 1
ATOM 676 N N . SER A 1 86 ? -6.536 12.985 5.721 1.00 92.50 86 SER A N 1
ATOM 677 C CA . SER A 1 86 ? -7.817 12.266 5.780 1.00 92.50 86 SER A CA 1
ATOM 678 C C . SER A 1 86 ? -9.003 13.193 5.510 1.00 92.50 86 SER A C 1
ATOM 680 O O . SER A 1 86 ? -8.859 14.418 5.487 1.00 92.50 86 SER A O 1
ATOM 682 N N . ASP A 1 87 ? -10.194 12.617 5.343 1.00 89.75 87 ASP A N 1
ATOM 683 C CA . ASP A 1 87 ? -11.436 13.375 5.493 1.00 89.75 87 ASP A CA 1
ATOM 684 C C . ASP A 1 87 ? -11.724 13.684 6.979 1.00 89.75 87 ASP A C 1
ATOM 686 O O . ASP A 1 87 ? -10.975 13.290 7.879 1.00 89.75 87 ASP A O 1
ATOM 690 N N . ASN A 1 88 ? -12.814 14.414 7.230 1.00 90.69 88 ASN A N 1
ATOM 691 C CA . ASN A 1 88 ? -13.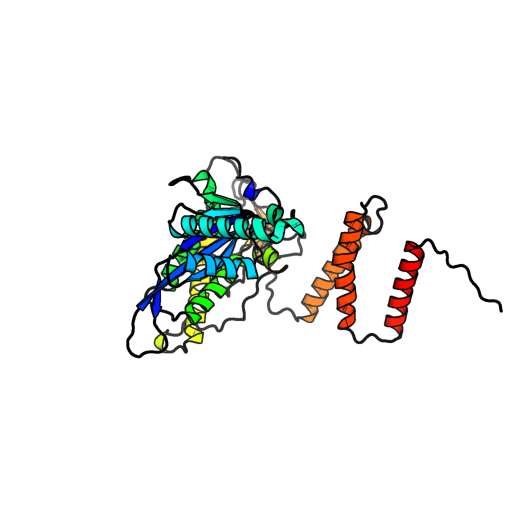261 14.803 8.571 1.00 90.69 88 ASN A CA 1
ATOM 692 C C . ASN A 1 88 ? -14.099 13.717 9.277 1.00 90.69 88 ASN A C 1
ATOM 694 O O . ASN A 1 88 ? -14.928 14.050 10.127 1.00 90.69 88 ASN A O 1
ATOM 698 N N . ALA A 1 89 ? -13.951 12.431 8.932 1.00 90.19 89 ALA A N 1
ATOM 699 C CA . ALA A 1 89 ? -14.655 11.374 9.651 1.00 90.19 89 ALA A CA 1
ATOM 700 C C . ALA A 1 89 ? -14.283 11.379 11.146 1.00 90.19 89 ALA A C 1
ATOM 702 O O . ALA A 1 89 ? -13.136 11.617 11.538 1.00 90.19 89 ALA A O 1
ATOM 703 N N . THR A 1 90 ? -15.274 11.119 12.002 1.00 93.69 90 THR A N 1
ATOM 704 C CA . THR A 1 90 ? -15.157 11.278 13.462 1.00 93.69 90 THR A CA 1
ATOM 705 C C . THR A 1 90 ? -14.074 10.398 14.077 1.00 93.69 90 THR A C 1
ATOM 707 O O . THR A 1 90 ? -13.431 10.801 15.044 1.00 93.69 90 THR A O 1
ATOM 710 N N . ASN A 1 91 ? -13.825 9.225 13.500 1.00 93.19 91 ASN A N 1
ATOM 711 C CA . ASN A 1 91 ? -12.761 8.324 13.924 1.00 93.19 91 ASN A CA 1
ATOM 712 C C . ASN A 1 91 ? -11.360 8.878 13.642 1.00 93.19 91 ASN A C 1
ATOM 714 O O . ASN A 1 91 ? -10.483 8.743 14.492 1.00 93.19 91 ASN A O 1
ATOM 718 N N . PHE A 1 92 ? -11.140 9.547 12.509 1.00 94.44 92 PHE A N 1
ATOM 719 C CA . PHE A 1 92 ? -9.874 10.217 12.209 1.00 94.44 92 PHE A CA 1
ATOM 720 C C . PHE A 1 92 ? -9.663 11.441 13.098 1.00 94.44 92 PHE A C 1
ATOM 722 O O . PHE A 1 92 ? -8.579 11.610 13.653 1.00 94.44 92 PHE A O 1
ATOM 729 N N . VAL A 1 93 ? -10.709 12.249 13.306 1.00 94.94 93 VAL A N 1
ATOM 730 C CA . VAL A 1 93 ? -10.663 13.391 14.236 1.00 94.94 93 VAL A CA 1
ATOM 731 C C . VAL A 1 93 ? -10.330 12.920 15.654 1.00 94.94 93 VAL A C 1
ATOM 733 O O . VAL A 1 93 ? -9.407 13.441 16.279 1.00 94.94 93 VAL A O 1
ATOM 736 N N . GLY A 1 94 ? -11.022 11.886 16.142 1.00 94.62 94 GLY A N 1
ATOM 737 C CA . GLY A 1 94 ? -10.748 11.283 17.445 1.00 94.62 94 GLY A CA 1
ATOM 738 C C . GLY A 1 94 ? -9.327 10.728 17.549 1.00 94.62 94 GLY A C 1
ATOM 739 O O . GLY A 1 94 ? -8.653 10.949 18.550 1.00 94.62 94 GLY A O 1
ATOM 740 N N . SER A 1 95 ? -8.837 10.073 16.497 1.00 94.38 95 SER A N 1
ATOM 741 C CA . SER A 1 95 ? -7.488 9.492 16.475 1.00 94.38 95 SER A CA 1
ATOM 742 C C . SER A 1 95 ? -6.399 10.555 16.505 1.00 94.38 95 SER A C 1
ATOM 744 O O . SER A 1 95 ? -5.424 10.406 17.236 1.00 94.38 95 SER A O 1
ATOM 746 N N . ASN A 1 96 ? -6.573 11.651 15.763 1.00 94.69 96 ASN A N 1
ATOM 747 C CA . ASN A 1 96 ? -5.665 12.791 15.825 1.00 94.69 96 ASN A CA 1
ATOM 748 C C . ASN A 1 96 ? -5.609 13.381 17.244 1.00 94.69 96 ASN A C 1
ATOM 750 O O . ASN A 1 96 ? -4.525 13.639 17.760 1.00 94.69 96 ASN A O 1
ATOM 754 N N . ASN A 1 97 ? -6.761 13.530 17.905 1.00 93.88 97 ASN A N 1
ATOM 755 C CA . ASN A 1 97 ? -6.814 14.028 19.279 1.00 93.88 97 ASN A CA 1
ATOM 756 C C . ASN A 1 97 ? -6.068 13.104 20.255 1.00 93.88 97 ASN A C 1
ATOM 758 O O . ASN A 1 97 ? -5.297 13.592 21.078 1.00 93.88 97 ASN A O 1
ATOM 762 N N . GLU A 1 98 ? -6.248 11.785 20.152 1.00 91.88 98 GLU A N 1
ATOM 763 C CA . GLU A 1 98 ? -5.522 10.818 20.987 1.00 91.88 98 GLU A CA 1
ATOM 764 C C . GLU A 1 98 ? -4.008 10.843 20.734 1.00 91.88 98 GLU A C 1
ATOM 766 O O . GLU A 1 98 ? -3.219 10.857 21.678 1.00 91.88 98 GLU A O 1
ATOM 771 N N . LEU A 1 99 ? -3.578 10.931 19.472 1.00 88.06 99 LEU A N 1
ATOM 772 C CA . LEU A 1 99 ? -2.156 11.057 19.138 1.00 88.06 99 LEU A CA 1
ATOM 773 C C . LEU A 1 99 ? -1.545 12.347 19.704 1.00 88.06 99 LEU A C 1
ATOM 775 O O . LEU A 1 99 ? -0.440 12.314 20.242 1.00 88.06 99 LEU A O 1
ATOM 779 N N . LEU A 1 100 ? -2.267 13.472 19.640 1.00 88.06 100 LEU A N 1
ATOM 780 C CA . LEU A 1 100 ? -1.818 14.740 20.221 1.00 88.06 100 LEU A CA 1
ATOM 781 C C . LEU A 1 100 ? -1.675 14.660 21.747 1.00 88.06 100 LEU A C 1
ATOM 783 O O . LEU A 1 100 ? -0.674 15.146 22.277 1.00 88.06 100 LEU A O 1
ATOM 787 N N . LYS A 1 101 ? -2.619 14.011 22.444 1.00 87.19 101 LYS A N 1
ATOM 788 C CA . LYS A 1 101 ? -2.531 13.777 23.896 1.00 87.19 101 LYS A CA 1
ATOM 789 C C . LYS A 1 101 ? -1.305 12.942 24.258 1.00 87.19 101 LYS A C 1
ATOM 791 O O . LYS A 1 101 ? -0.574 13.303 25.175 1.00 87.19 101 LYS A O 1
ATOM 796 N N . LEU A 1 102 ? -1.043 11.861 23.520 1.00 80.12 102 LEU A N 1
ATOM 797 C CA . LEU A 1 102 ? 0.137 11.020 23.742 1.00 80.12 102 LEU A CA 1
ATOM 798 C C . LEU A 1 102 ? 1.436 11.814 23.559 1.00 80.12 102 LEU A C 1
ATOM 800 O O . LEU A 1 102 ? 2.335 11.719 24.391 1.00 80.12 102 LEU A O 1
ATOM 804 N N . CYS A 1 103 ? 1.521 12.644 22.516 1.00 77.25 103 CYS A N 1
ATOM 805 C CA . CYS A 1 103 ? 2.670 13.529 22.319 1.00 77.25 103 CYS A CA 1
ATOM 806 C C . CYS A 1 103 ? 2.859 14.518 23.479 1.00 77.25 103 CYS A C 1
ATOM 808 O O . CYS A 1 103 ? 3.997 14.841 23.811 1.00 77.25 103 CYS A O 1
ATOM 810 N N . GLN A 1 104 ? 1.771 15.005 24.082 1.00 78.25 104 GLN A N 1
ATOM 811 C CA . GLN A 1 104 ? 1.831 15.916 25.223 1.00 78.25 104 GLN A CA 1
ATOM 812 C C . GLN A 1 104 ? 2.334 15.209 26.488 1.00 78.25 104 GLN A C 1
ATOM 814 O O . GLN A 1 104 ? 3.311 15.658 27.072 1.00 78.25 104 GLN A O 1
ATOM 819 N N . VAL A 1 105 ? 1.765 14.052 26.842 1.00 75.56 105 VAL A N 1
ATOM 820 C CA . VAL A 1 105 ? 2.199 13.263 28.014 1.00 75.56 105 VAL A CA 1
ATOM 821 C C . VAL A 1 105 ? 3.685 12.914 27.937 1.00 75.56 105 VAL A C 1
ATOM 823 O O . VAL A 1 105 ? 4.411 12.999 28.927 1.00 75.56 105 VAL A O 1
ATOM 826 N N . VAL A 1 106 ? 4.160 12.527 26.754 1.00 70.94 106 VAL A N 1
ATOM 827 C CA . VAL A 1 106 ? 5.570 12.184 26.554 1.00 70.94 106 VAL A CA 1
ATOM 828 C C . VAL A 1 106 ? 6.469 13.417 26.630 1.00 70.94 106 VAL A C 1
ATOM 830 O O . VAL A 1 106 ? 7.546 13.347 27.215 1.00 70.94 106 VAL A O 1
ATOM 833 N N . ARG A 1 107 ? 6.024 14.564 26.104 1.00 70.44 107 ARG A N 1
ATOM 834 C CA . ARG A 1 107 ? 6.747 15.830 26.270 1.00 70.44 107 ARG A CA 1
ATOM 835 C C . ARG A 1 107 ? 6.873 16.198 27.744 1.00 70.44 107 ARG A C 1
ATOM 837 O O . ARG A 1 107 ? 7.959 16.558 28.166 1.00 70.44 107 ARG A O 1
ATOM 844 N N . ASP A 1 108 ? 5.806 16.054 28.518 1.00 73.81 108 ASP A N 1
ATOM 845 C CA . ASP A 1 108 ? 5.793 16.453 29.926 1.00 73.81 108 ASP A CA 1
ATOM 846 C C . ASP A 1 108 ? 6.621 15.502 30.816 1.00 73.81 108 ASP A C 1
ATOM 848 O O . ASP A 1 108 ? 7.127 15.919 31.853 1.00 73.81 108 ASP A O 1
ATOM 852 N N . SER A 1 109 ? 6.809 14.240 30.404 1.00 69.44 109 SER A N 1
ATOM 853 C CA . SER A 1 109 ? 7.522 13.210 31.185 1.00 69.44 109 SER A CA 1
ATOM 854 C C . SER A 1 109 ? 8.958 12.912 30.733 1.00 69.44 109 SER A C 1
ATOM 856 O O . SER A 1 109 ? 9.763 12.463 31.544 1.00 69.44 109 SER A O 1
ATOM 858 N N . VAL A 1 110 ? 9.299 13.129 29.456 1.00 63.31 110 VAL A N 1
ATOM 859 C CA . VAL A 1 110 ? 10.584 12.703 28.854 1.00 63.31 110 VAL A CA 1
ATOM 860 C C . VAL A 1 110 ? 11.431 13.888 28.361 1.00 63.31 110 VAL A C 1
ATOM 862 O O . VAL A 1 110 ? 12.567 13.688 27.920 1.00 63.31 110 VAL A O 1
ATOM 865 N N . ASN A 1 111 ? 10.927 15.129 28.455 1.00 56.22 111 ASN A N 1
ATOM 866 C CA . ASN A 1 111 ? 11.573 16.316 27.873 1.00 56.22 111 ASN A CA 1
ATOM 867 C C . ASN A 1 111 ? 13.040 16.509 28.277 1.00 56.22 111 ASN A C 1
ATOM 869 O O . ASN A 1 111 ? 13.815 17.010 27.469 1.00 56.22 111 ASN A O 1
ATOM 873 N N . GLU A 1 112 ? 13.441 16.115 29.489 1.00 61.88 112 GLU A N 1
ATOM 874 C CA . GLU A 1 112 ? 14.820 16.325 29.949 1.00 61.88 112 GLU A CA 1
ATOM 875 C C . GLU A 1 112 ? 15.843 15.441 29.227 1.00 61.88 112 GLU A C 1
ATOM 877 O O . GLU A 1 112 ? 16.983 15.856 29.038 1.00 61.88 112 GLU A O 1
ATOM 882 N N . LYS A 1 113 ? 15.459 14.233 28.792 1.00 65.62 113 LYS A N 1
ATOM 883 C CA . LYS A 1 113 ? 16.414 13.262 28.233 1.00 65.62 113 LYS A CA 1
ATOM 884 C C . LYS A 1 113 ? 16.477 13.277 26.703 1.00 65.62 113 LYS A C 1
ATOM 886 O O . LYS A 1 113 ? 17.529 12.977 26.146 1.00 65.62 113 LYS A O 1
ATOM 891 N N . TYR A 1 114 ? 15.379 13.628 26.023 1.00 64.69 114 TYR A N 1
ATOM 892 C CA . TYR A 1 114 ? 15.295 13.632 24.552 1.00 64.69 114 TYR A CA 1
ATOM 893 C C . TYR A 1 114 ? 14.410 14.772 24.001 1.00 64.69 114 TYR A C 1
ATOM 895 O O . TYR A 1 114 ? 13.401 14.502 23.341 1.00 64.69 114 TYR A O 1
ATOM 903 N N . PRO A 1 115 ? 14.771 16.049 24.226 1.00 62.09 115 PRO A N 1
ATOM 904 C CA . PRO A 1 115 ? 13.927 17.199 23.873 1.00 62.09 115 PRO A CA 1
ATOM 905 C C . PRO A 1 115 ? 13.633 17.305 22.365 1.00 62.09 115 PRO A C 1
ATOM 907 O O . PRO A 1 115 ? 12.537 17.700 21.964 1.00 62.09 115 PRO A O 1
ATOM 910 N N . ASN A 1 116 ? 14.585 16.896 21.520 1.00 64.38 116 ASN A N 1
ATOM 911 C CA . ASN A 1 116 ? 14.465 17.005 20.063 1.00 64.38 116 ASN A CA 1
ATOM 912 C C . ASN A 1 116 ? 13.783 15.791 19.415 1.00 64.38 116 ASN A C 1
ATOM 914 O O . ASN A 1 116 ? 13.124 15.920 18.390 1.00 64.38 116 ASN A O 1
ATOM 918 N N . TYR A 1 117 ? 13.855 14.608 20.032 1.00 64.19 117 TYR A N 1
ATOM 919 C CA . TYR A 1 117 ? 13.336 13.384 19.417 1.00 64.19 117 TYR A CA 1
ATOM 920 C C . TYR A 1 117 ? 11.817 13.453 19.190 1.00 64.19 117 TYR A C 1
ATOM 922 O O . TYR A 1 117 ? 11.324 13.119 18.114 1.00 64.19 117 TYR A O 1
ATOM 930 N N . PHE A 1 118 ? 11.059 13.942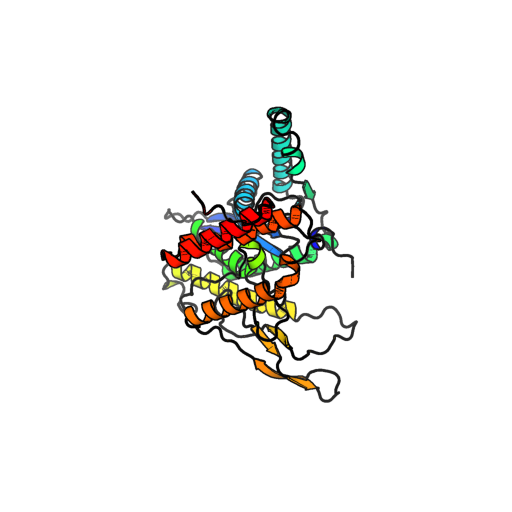 20.174 1.00 62.78 118 PHE A N 1
ATOM 931 C CA . PHE A 1 118 ? 9.597 14.016 20.079 1.00 62.78 118 PHE A CA 1
ATOM 932 C C . PHE A 1 118 ? 9.088 15.205 19.261 1.00 62.78 118 PHE A C 1
ATOM 934 O O . PHE A 1 118 ? 7.981 15.142 18.722 1.00 62.78 118 PHE A O 1
ATOM 941 N N . SER A 1 119 ? 9.867 16.285 19.158 1.00 64.56 119 SER A N 1
ATOM 942 C CA . SER A 1 119 ? 9.540 17.411 18.280 1.00 64.56 119 SER A CA 1
ATOM 943 C C . SER A 1 119 ? 9.808 17.065 16.812 1.00 64.56 119 SER A C 1
ATOM 945 O O . SER A 1 119 ? 8.968 17.369 15.965 1.00 64.56 119 SER A O 1
ATOM 947 N N . GLU A 1 120 ? 10.897 16.346 16.524 1.00 65.06 120 GLU A N 1
ATOM 948 C CA . GLU A 1 120 ? 11.276 15.888 15.179 1.00 65.06 120 GLU A CA 1
ATOM 949 C C . GLU A 1 120 ? 10.368 14.768 14.638 1.00 65.06 120 GLU A C 1
ATOM 951 O O . GLU A 1 120 ? 10.112 14.708 13.435 1.00 65.06 120 GLU A O 1
ATOM 956 N N . HIS A 1 121 ? 9.821 13.909 15.507 1.00 67.94 121 HIS A N 1
ATOM 957 C CA . HIS A 1 121 ? 8.974 12.767 15.118 1.00 67.94 121 HIS A CA 1
ATOM 958 C C . HIS A 1 121 ? 7.467 13.026 15.282 1.00 67.94 121 HIS A C 1
ATOM 960 O O . HIS A 1 121 ? 6.670 12.092 15.404 1.00 67.94 121 HIS A O 1
ATOM 966 N N . ARG A 1 122 ? 7.039 14.294 15.290 1.00 77.56 122 ARG A N 1
ATOM 967 C CA . ARG A 1 122 ? 5.621 14.641 15.434 1.00 77.56 122 ARG A CA 1
ATOM 968 C C . ARG A 1 122 ? 4.844 14.373 14.142 1.00 77.56 122 ARG A C 1
ATOM 970 O O . ARG A 1 122 ? 5.144 14.933 13.091 1.00 77.56 122 ARG A O 1
ATOM 977 N N . ILE A 1 123 ? 3.764 13.599 14.250 1.00 89.12 123 ILE A N 1
ATOM 978 C CA . ILE A 1 123 ? 2.791 13.440 13.164 1.00 89.12 123 ILE A CA 1
ATOM 979 C C . ILE A 1 123 ? 2.017 14.753 12.998 1.00 89.12 123 ILE A C 1
ATOM 981 O O . ILE A 1 123 ? 1.391 15.242 13.940 1.00 89.12 123 ILE A O 1
ATOM 985 N N . THR A 1 124 ? 2.020 15.307 11.788 1.00 91.25 124 THR A N 1
ATOM 986 C CA . THR A 1 124 ? 1.162 16.439 11.417 1.00 91.25 124 THR A CA 1
ATOM 987 C C . THR A 1 124 ? -0.058 15.935 10.654 1.00 91.25 124 THR A C 1
ATOM 989 O O . THR A 1 124 ? 0.073 15.386 9.559 1.00 91.25 124 THR A O 1
ATOM 992 N N . TRP A 1 125 ? -1.249 16.135 11.214 1.00 93.44 125 TRP A N 1
ATOM 993 C CA . TRP A 1 125 ? -2.501 15.718 10.586 1.00 93.44 125 TRP A CA 1
ATOM 994 C C . TRP A 1 125 ? -3.128 16.844 9.765 1.00 93.44 125 TRP A C 1
ATOM 996 O O . TRP A 1 125 ? -3.232 17.979 10.227 1.00 93.44 125 TRP A O 1
ATOM 1006 N N . HIS A 1 126 ? -3.584 16.512 8.562 1.00 92.06 126 HIS A N 1
ATOM 1007 C CA . HIS A 1 126 ? -4.228 17.420 7.621 1.00 92.06 126 HIS A CA 1
ATOM 1008 C C . HIS A 1 126 ? -5.624 16.906 7.285 1.00 92.06 126 HIS A C 1
ATOM 1010 O O . HIS A 1 126 ? -5.780 15.840 6.687 1.00 92.06 126 HIS A O 1
ATOM 1016 N N . PHE A 1 127 ? -6.645 17.676 7.643 1.00 90.75 127 PHE A N 1
ATOM 1017 C CA . PHE A 1 127 ? -8.025 17.362 7.293 1.00 90.75 127 PHE A CA 1
ATOM 1018 C C . PHE A 1 127 ? -8.410 18.049 5.990 1.00 90.75 127 PHE A C 1
ATOM 1020 O O . PHE A 1 127 ? -8.304 19.270 5.855 1.00 90.75 127 PHE A O 1
ATOM 1027 N N . ILE A 1 128 ? -8.847 17.261 5.013 1.00 83.31 128 ILE A N 1
ATOM 1028 C CA . ILE A 1 128 ? -9.190 17.773 3.691 1.00 83.31 128 ILE A CA 1
ATOM 1029 C C . ILE A 1 128 ? -10.605 18.367 3.745 1.00 83.31 128 ILE A C 1
ATOM 1031 O O . ILE A 1 128 ? -11.529 17.711 4.241 1.00 83.31 128 ILE A O 1
ATOM 1035 N N . PRO A 1 129 ? -10.813 19.594 3.228 1.00 72.69 129 PRO A N 1
ATOM 1036 C CA . PRO A 1 129 ? -12.140 20.183 3.152 1.00 72.69 129 PRO A CA 1
ATOM 1037 C C . PRO A 1 129 ? -13.091 19.300 2.329 1.00 72.69 129 PRO A C 1
ATOM 1039 O O . PRO A 1 129 ? -12.676 18.741 1.305 1.00 72.69 129 PRO A O 1
ATOM 1042 N N . PRO A 1 130 ? -14.376 19.201 2.711 1.00 57.50 130 PRO A N 1
ATOM 1043 C CA . PRO A 1 130 ? -15.368 18.479 1.923 1.00 57.50 130 PRO A CA 1
ATOM 1044 C C . PRO A 1 130 ? -15.367 18.967 0.464 1.00 57.50 130 PRO A C 1
ATOM 1046 O O . PRO A 1 130 ? -15.434 20.169 0.217 1.00 57.50 130 PRO A O 1
ATOM 1049 N N . LYS A 1 131 ? -15.319 18.042 -0.507 1.00 49.97 131 LYS A N 1
ATOM 1050 C CA . LYS A 1 131 ? -15.359 18.331 -1.958 1.00 49.97 131 LYS A CA 1
ATOM 1051 C C . LYS A 1 131 ? -14.181 19.170 -2.500 1.00 49.97 131 LYS A C 1
ATOM 1053 O O . LYS A 1 131 ? -14.401 20.019 -3.360 1.00 49.97 131 LYS A O 1
ATOM 1058 N N . SER A 1 132 ? -12.939 18.932 -2.061 1.00 48.12 132 SER A N 1
ATOM 1059 C CA . SER A 1 132 ? -11.745 19.604 -2.618 1.00 48.12 132 SER A CA 1
ATOM 1060 C C . SER A 1 132 ? -10.957 18.716 -3.615 1.00 48.12 132 SER A C 1
ATOM 1062 O O . SER A 1 132 ? -9.934 18.135 -3.249 1.00 48.12 132 SER A O 1
ATOM 1064 N N . PRO A 1 133 ? -11.378 18.611 -4.898 1.00 41.97 133 PRO A N 1
ATOM 1065 C CA . PRO A 1 133 ? -10.788 17.693 -5.888 1.00 41.97 133 PRO A CA 1
ATOM 1066 C C . PRO A 1 133 ? -9.317 17.988 -6.240 1.00 41.97 133 PRO A C 1
ATOM 1068 O O . PRO A 1 133 ? -8.618 17.129 -6.780 1.00 41.97 133 PRO A O 1
ATOM 1071 N N . HIS A 1 134 ? -8.813 19.190 -5.937 1.00 46.50 134 HIS A N 1
ATOM 1072 C CA . HIS A 1 134 ? -7.450 19.606 -6.288 1.00 46.50 134 HIS A CA 1
ATOM 1073 C C . HIS A 1 134 ? -6.351 18.942 -5.442 1.00 46.50 134 HIS A C 1
ATOM 1075 O O . HIS A 1 134 ? -5.226 18.808 -5.921 1.00 46.50 134 HIS A O 1
ATOM 1081 N N . HIS A 1 135 ? -6.662 18.483 -4.226 1.00 47.19 135 HIS A N 1
ATOM 1082 C CA . HIS A 1 135 ? -5.685 17.828 -3.347 1.00 47.19 135 HIS A CA 1
ATOM 1083 C C . HIS A 1 135 ? -5.603 16.303 -3.563 1.00 47.19 135 HIS A C 1
ATOM 1085 O O . HIS A 1 135 ? -4.612 15.687 -3.173 1.00 47.19 135 HIS A O 1
ATOM 1091 N N . GLY A 1 136 ? -6.608 15.692 -4.210 1.00 46.94 136 GLY A N 1
ATOM 1092 C CA . GLY A 1 136 ? -6.862 14.251 -4.104 1.00 46.94 136 GLY A CA 1
ATOM 1093 C C . GLY A 1 136 ? -6.696 13.391 -5.359 1.00 46.94 136 GLY A C 1
ATOM 1094 O O . GLY A 1 136 ? -6.598 12.180 -5.214 1.00 46.94 136 GLY A O 1
ATOM 1095 N N . GLY A 1 137 ? -6.597 13.932 -6.579 1.00 61.66 137 GLY A N 1
ATOM 1096 C CA . GLY A 1 137 ? -6.822 13.144 -7.811 1.00 61.66 137 GLY A CA 1
ATOM 1097 C C . GLY A 1 137 ? -6.076 11.796 -7.950 1.00 61.66 137 GLY A C 1
ATOM 1098 O O . GLY A 1 137 ? -6.664 10.811 -8.395 1.00 61.66 137 GLY A O 1
ATOM 1099 N N . THR A 1 138 ? -4.808 11.687 -7.535 1.00 62.41 138 THR A N 1
ATOM 1100 C CA . THR A 1 138 ? -4.056 10.407 -7.561 1.00 62.41 138 THR A CA 1
ATOM 1101 C C . THR A 1 138 ? -4.365 9.481 -6.386 1.00 62.41 138 THR A C 1
ATOM 1103 O O . THR A 1 138 ? -4.328 8.265 -6.539 1.00 62.41 138 THR A O 1
ATOM 1106 N N . TRP A 1 139 ? -4.651 10.045 -5.216 1.00 70.88 139 TRP A N 1
ATOM 1107 C CA . TRP A 1 139 ? -5.010 9.284 -4.021 1.00 70.88 139 TRP A CA 1
ATOM 1108 C C . TRP A 1 139 ? -6.444 8.753 -4.141 1.00 70.88 139 TRP A C 1
ATOM 1110 O O . TRP A 1 139 ? -6.669 7.551 -4.025 1.00 70.88 139 TRP A O 1
ATOM 1120 N N . GLU A 1 140 ? -7.387 9.615 -4.515 1.00 73.75 140 GLU A N 1
ATOM 1121 C CA . GLU A 1 140 ? -8.791 9.279 -4.756 1.00 73.75 140 GLU A CA 1
ATOM 1122 C C . GLU A 1 140 ? -8.952 8.232 -5.859 1.00 73.75 140 GLU A C 1
ATOM 1124 O O . GLU A 1 140 ? -9.758 7.314 -5.721 1.00 73.75 140 GLU A O 1
ATOM 1129 N N . SER A 1 141 ? -8.175 8.321 -6.944 1.00 77.38 141 SER A N 1
ATOM 1130 C CA . SER A 1 141 ? -8.237 7.325 -8.022 1.00 77.38 141 SER A CA 1
ATOM 1131 C C . SER A 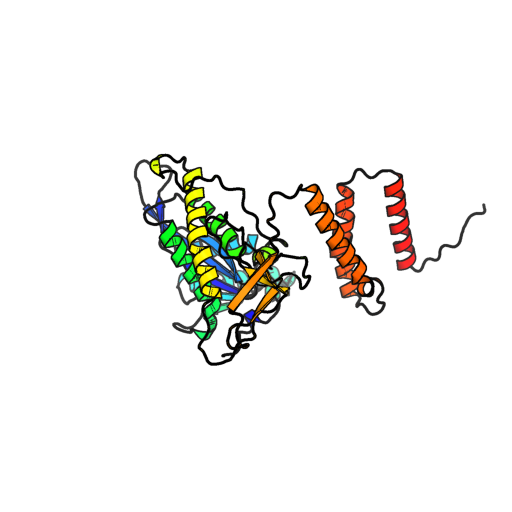1 141 ? -7.706 5.959 -7.585 1.00 77.38 141 SER A C 1
ATOM 1133 O O . SER A 1 141 ? -8.338 4.947 -7.892 1.00 77.38 141 SER A O 1
ATOM 1135 N N . ALA A 1 142 ? -6.614 5.907 -6.813 1.00 77.25 142 ALA A N 1
ATOM 1136 C CA . ALA A 1 142 ? -6.091 4.660 -6.257 1.00 77.25 142 ALA A CA 1
ATOM 1137 C C . ALA A 1 142 ? -7.077 4.015 -5.266 1.00 77.25 142 ALA A C 1
ATOM 1139 O O . ALA A 1 142 ? -7.382 2.827 -5.401 1.00 77.25 142 ALA A O 1
ATOM 1140 N N . VAL A 1 143 ? -7.648 4.789 -4.331 1.00 82.94 143 VAL A N 1
ATOM 1141 C CA . VAL A 1 143 ? -8.664 4.272 -3.397 1.00 82.94 143 VAL A CA 1
ATOM 1142 C C . VAL A 1 143 ? -9.925 3.827 -4.135 1.00 82.94 143 VAL A C 1
ATOM 1144 O O . VAL A 1 143 ? -10.460 2.751 -3.862 1.00 82.94 143 VAL A O 1
ATOM 1147 N N . ARG A 1 144 ? -10.414 4.626 -5.090 1.00 86.38 144 ARG A N 1
ATOM 1148 C CA . ARG A 1 144 ? -11.595 4.282 -5.892 1.00 86.38 144 ARG A CA 1
ATOM 1149 C C . ARG A 1 144 ? -11.369 2.989 -6.667 1.00 86.38 144 ARG A C 1
ATOM 1151 O O . ARG A 1 144 ? -12.254 2.137 -6.662 1.00 86.38 144 ARG A O 1
ATOM 1158 N N . SER A 1 145 ? -10.201 2.831 -7.289 1.00 86.19 145 SER A N 1
ATOM 1159 C CA . SER A 1 145 ? -9.835 1.608 -8.004 1.00 86.19 145 SER A CA 1
ATOM 1160 C C . SER A 1 145 ? -9.812 0.406 -7.058 1.00 86.19 145 SER A C 1
ATOM 1162 O O . SER A 1 145 ? -10.484 -0.586 -7.332 1.00 86.19 145 SER A O 1
ATOM 1164 N N . PHE A 1 146 ? -9.165 0.519 -5.893 1.00 89.81 146 PHE A N 1
ATOM 1165 C CA . PHE A 1 146 ? -9.177 -0.528 -4.866 1.00 89.81 146 PHE A CA 1
ATOM 1166 C C . PHE A 1 146 ? -10.608 -0.937 -4.479 1.00 89.81 146 PHE A C 1
ATOM 1168 O O . PHE A 1 146 ? -10.976 -2.109 -4.581 1.00 89.81 146 PHE A O 1
ATOM 1175 N N . LYS A 1 147 ? -11.437 0.042 -4.080 1.00 91.06 147 LYS A N 1
ATOM 1176 C CA . LYS A 1 147 ? -12.831 -0.161 -3.642 1.00 91.06 147 LYS A CA 1
ATOM 1177 C C . LYS A 1 147 ? -13.654 -0.860 -4.724 1.00 91.06 147 LYS A C 1
ATOM 1179 O O . LYS A 1 147 ? -14.406 -1.791 -4.435 1.00 91.06 147 LYS A O 1
ATOM 1184 N N . HIS A 1 148 ? -13.504 -0.407 -5.966 1.00 91.81 148 HIS A N 1
ATOM 1185 C CA . HIS A 1 148 ? -14.236 -0.924 -7.113 1.00 91.81 148 HIS A CA 1
ATOM 1186 C C . HIS A 1 148 ? -13.933 -2.404 -7.371 1.00 91.81 148 HIS A C 1
ATOM 1188 O O . HIS A 1 148 ? -14.853 -3.222 -7.433 1.00 91.81 148 HIS A O 1
ATOM 1194 N N . HIS A 1 149 ? -12.652 -2.754 -7.473 1.00 93.12 149 HIS A N 1
ATOM 1195 C CA . HIS A 1 149 ? -12.226 -4.110 -7.811 1.00 93.12 149 HIS A CA 1
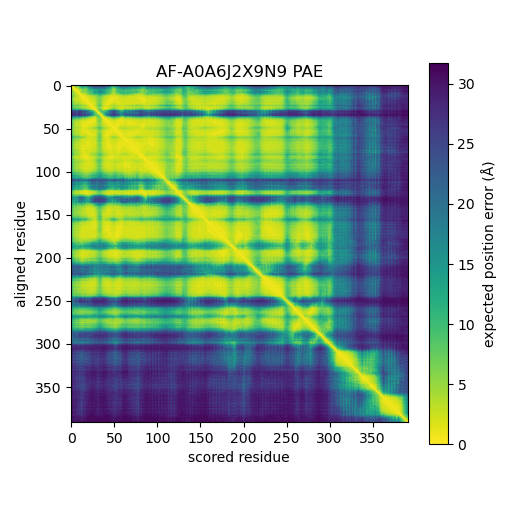ATOM 1196 C C . HIS A 1 149 ? -12.481 -5.086 -6.667 1.00 93.12 149 HIS A C 1
ATOM 1198 O O . HIS A 1 149 ? -13.031 -6.163 -6.896 1.00 93.12 149 HIS A O 1
ATOM 1204 N N . LEU A 1 150 ? -12.185 -4.687 -5.425 1.00 94.12 150 LEU A N 1
ATOM 1205 C CA . LEU A 1 150 ? -12.399 -5.547 -4.266 1.00 94.12 150 LEU A CA 1
ATOM 1206 C C . LEU A 1 150 ? -13.877 -5.935 -4.112 1.00 94.12 150 LEU A C 1
ATOM 1208 O O . LEU A 1 150 ? -14.188 -7.110 -3.916 1.00 94.12 150 LEU A O 1
ATOM 1212 N N . LYS A 1 151 ? -14.799 -4.976 -4.276 1.00 92.06 151 LYS A N 1
ATOM 1213 C CA . LYS A 1 151 ? -16.244 -5.242 -4.210 1.00 92.06 151 LYS A CA 1
ATOM 1214 C C . LYS A 1 151 ? -16.701 -6.249 -5.273 1.00 92.06 151 LYS A C 1
ATOM 1216 O O . LYS A 1 151 ? -17.504 -7.126 -4.969 1.00 92.06 151 LYS A O 1
ATOM 1221 N N . ARG A 1 152 ? -16.193 -6.147 -6.508 1.00 90.31 152 ARG A N 1
ATOM 1222 C CA . ARG A 1 152 ? -16.556 -7.056 -7.616 1.00 90.31 152 ARG A CA 1
ATOM 1223 C C . ARG A 1 152 ? -15.994 -8.462 -7.439 1.00 90.31 152 ARG A C 1
ATOM 1225 O O . ARG A 1 152 ? -16.651 -9.430 -7.814 1.00 90.31 152 ARG A O 1
ATOM 1232 N N . VAL A 1 153 ? -14.788 -8.562 -6.887 1.00 90.81 153 VAL A N 1
ATOM 1233 C CA . VAL A 1 153 ? -14.118 -9.840 -6.629 1.00 90.81 153 VAL A CA 1
ATOM 1234 C C . VAL A 1 153 ? -14.812 -10.593 -5.506 1.00 90.81 153 VAL A C 1
ATOM 1236 O O . VAL A 1 153 ? -15.116 -11.772 -5.675 1.00 90.81 153 VAL A O 1
ATOM 1239 N N . LEU A 1 154 ? -15.111 -9.911 -4.395 1.00 89.62 154 LEU A N 1
ATOM 1240 C CA . LEU A 1 154 ? -15.824 -10.519 -3.276 1.00 89.62 154 LEU A CA 1
ATOM 1241 C C . LEU A 1 154 ? -17.248 -10.920 -3.678 1.00 89.62 154 LEU A C 1
ATOM 1243 O O . LEU A 1 154 ? -17.637 -12.059 -3.429 1.00 89.62 154 LEU A O 1
ATOM 1247 N N . GLY A 1 155 ? -18.008 -10.044 -4.346 1.00 86.56 155 GLY A N 1
ATOM 1248 C CA . GLY A 1 155 ? -19.415 -10.313 -4.661 1.00 86.56 155 GLY A CA 1
ATOM 1249 C C . GLY A 1 155 ? -20.193 -10.690 -3.395 1.00 86.56 155 GLY A C 1
ATOM 1250 O O . GLY A 1 155 ? -20.110 -9.984 -2.392 1.00 86.56 155 GLY A O 1
ATOM 1251 N N . ASP A 1 156 ? -20.872 -11.839 -3.421 1.00 82.62 156 ASP A N 1
ATOM 1252 C CA . ASP A 1 156 ? -21.583 -12.404 -2.264 1.00 82.62 156 ASP A CA 1
ATOM 1253 C C . ASP A 1 156 ? -20.728 -13.373 -1.424 1.00 82.62 156 ASP A C 1
ATOM 1255 O O . ASP A 1 156 ? -21.233 -14.036 -0.511 1.00 82.62 156 ASP A O 1
ATOM 1259 N N . ASN A 1 157 ? -19.424 -13.488 -1.700 1.00 82.56 157 ASN A N 1
ATOM 1260 C CA . ASN A 1 157 ? -18.527 -14.323 -0.905 1.00 82.56 157 ASN A CA 1
ATOM 1261 C C . ASN A 1 157 ? -18.209 -13.643 0.426 1.00 82.56 157 ASN A C 1
ATOM 1263 O O . ASN A 1 157 ? -17.658 -12.545 0.484 1.00 82.56 157 ASN A O 1
ATOM 1267 N N . HIS A 1 158 ? -18.509 -14.349 1.511 1.00 86.50 158 HIS A N 1
ATOM 1268 C CA . HIS A 1 158 ? -18.197 -13.918 2.866 1.00 86.50 158 HIS A CA 1
ATOM 1269 C C . HIS A 1 158 ? -16.982 -14.714 3.341 1.00 86.50 158 HIS A C 1
ATOM 1271 O O . HIS A 1 158 ? -17.054 -15.936 3.514 1.00 86.50 158 HIS A O 1
ATOM 1277 N N . LEU A 1 159 ? -15.850 -14.038 3.516 1.00 88.38 159 LEU A N 1
ATOM 1278 C CA . LEU A 1 159 ? -14.628 -14.628 4.062 1.00 88.38 159 LEU A CA 1
ATOM 1279 C C . LEU A 1 159 ? -14.632 -14.506 5.588 1.00 88.38 159 LEU A C 1
ATOM 1281 O O . LEU A 1 159 ? -15.351 -13.679 6.141 1.00 88.38 159 LEU A O 1
ATOM 1285 N N . ASN A 1 160 ? -13.876 -15.358 6.282 1.00 88.69 160 ASN A N 1
ATOM 1286 C CA . ASN A 1 160 ? -13.586 -15.101 7.695 1.00 88.69 160 ASN A CA 1
ATOM 1287 C C . ASN A 1 160 ? -12.470 -14.046 7.803 1.00 88.69 160 ASN A C 1
ATOM 1289 O O . ASN A 1 160 ? -11.886 -13.657 6.788 1.00 88.69 160 ASN A O 1
ATOM 1293 N N . PHE A 1 161 ? -12.177 -13.592 9.021 1.00 90.12 161 PHE A N 1
ATOM 1294 C CA . PHE A 1 161 ? -11.193 -12.533 9.247 1.00 90.12 161 PHE A CA 1
ATOM 1295 C C . PHE A 1 161 ? -9.817 -12.860 8.647 1.00 90.12 161 PHE A C 1
ATOM 1297 O O . PHE A 1 161 ? -9.301 -12.077 7.857 1.00 90.12 161 PHE A O 1
ATOM 1304 N N . GLU A 1 162 ? -9.258 -14.032 8.957 1.00 90.38 162 GLU A N 1
ATOM 1305 C CA . GLU A 1 162 ? -7.917 -14.434 8.505 1.00 90.38 162 GLU A CA 1
ATOM 1306 C C . GLU A 1 162 ? -7.821 -14.496 6.981 1.00 90.38 162 GLU A C 1
ATOM 1308 O O . GLU A 1 162 ? -6.901 -13.942 6.394 1.00 90.38 162 GLU A O 1
ATOM 1313 N N . ASN A 1 163 ? -8.810 -15.095 6.318 1.00 90.44 163 ASN A N 1
ATOM 1314 C CA . ASN A 1 163 ? -8.793 -15.201 4.864 1.00 90.44 163 ASN A CA 1
ATOM 1315 C C . ASN A 1 163 ? -9.023 -13.856 4.187 1.00 90.44 163 ASN A C 1
ATOM 1317 O O . ASN A 1 163 ? -8.419 -13.592 3.150 1.00 90.44 163 ASN A O 1
ATOM 1321 N N . PHE A 1 164 ? -9.866 -12.989 4.756 1.00 93.50 164 PHE A N 1
ATOM 1322 C CA . PHE A 1 164 ? -9.997 -11.647 4.205 1.00 93.50 164 PHE A CA 1
ATOM 1323 C C . PHE A 1 164 ? -8.693 -10.862 4.387 1.00 93.50 164 PHE A C 1
ATOM 1325 O O . PHE A 1 164 ? -8.243 -10.207 3.452 1.00 93.50 164 PHE A O 1
ATOM 1332 N N . TYR A 1 165 ? -8.035 -10.998 5.538 1.00 94.50 165 TYR A N 1
ATOM 1333 C CA . TYR A 1 165 ? -6.726 -10.403 5.781 1.00 94.50 165 TYR A CA 1
ATOM 1334 C C . TYR A 1 165 ? -5.686 -10.886 4.761 1.00 94.50 165 TYR A C 1
ATOM 1336 O O . TYR A 1 165 ? -5.043 -10.068 4.106 1.00 94.50 165 TYR A O 1
ATOM 1344 N N . THR A 1 166 ? -5.582 -12.199 4.529 1.00 93.12 166 THR A N 1
ATOM 1345 C CA . THR A 1 166 ? -4.674 -12.756 3.517 1.00 93.12 166 THR A CA 1
ATOM 1346 C C . THR A 1 166 ? -4.996 -12.237 2.113 1.00 93.12 166 THR A C 1
ATOM 1348 O O . THR A 1 166 ? -4.086 -11.816 1.399 1.00 93.12 166 THR A O 1
ATOM 1351 N N . LEU A 1 167 ? -6.274 -12.193 1.717 1.00 93.81 167 LEU A N 1
ATOM 1352 C CA . LEU A 1 167 ? -6.678 -11.627 0.425 1.00 93.81 167 LEU A CA 1
ATOM 1353 C C . LEU A 1 167 ? -6.213 -10.170 0.283 1.00 93.81 167 LEU A C 1
ATOM 1355 O O . LEU A 1 167 ? -5.661 -9.800 -0.750 1.00 93.81 167 LEU A O 1
ATOM 1359 N N . LEU A 1 168 ? -6.394 -9.353 1.324 1.00 96.00 168 LEU A N 1
ATOM 1360 C CA . LEU A 1 168 ? -5.983 -7.948 1.323 1.00 96.00 168 LEU A CA 1
ATOM 1361 C C . LEU A 1 168 ? -4.468 -7.790 1.192 1.00 96.00 168 LEU A C 1
ATOM 1363 O O . LEU A 1 168 ? -4.027 -6.956 0.408 1.00 96.00 168 LEU A O 1
ATOM 1367 N N . THR A 1 169 ? -3.678 -8.619 1.880 1.00 94.88 169 THR A N 1
ATOM 1368 C CA . THR A 1 169 ? -2.209 -8.586 1.752 1.00 94.88 169 THR A CA 1
ATOM 1369 C C . THR A 1 169 ? -1.732 -8.943 0.340 1.00 94.88 169 THR A C 1
ATOM 1371 O O . THR A 1 169 ? -0.811 -8.315 -0.177 1.00 94.88 169 THR A O 1
ATOM 1374 N N . GLN A 1 170 ? -2.388 -9.895 -0.332 1.00 94.19 170 GLN A N 1
ATOM 1375 C CA . GLN A 1 170 ? -2.052 -10.253 -1.715 1.00 94.19 170 GLN A CA 1
ATOM 1376 C C . GLN A 1 170 ? -2.507 -9.182 -2.714 1.00 94.19 170 GLN A C 1
ATOM 1378 O O . GLN A 1 170 ? -1.784 -8.867 -3.657 1.00 94.19 170 GLN A O 1
ATOM 1383 N N . ILE A 1 171 ? -3.670 -8.564 -2.486 1.00 94.69 171 ILE A N 1
ATOM 1384 C CA . ILE A 1 171 ? -4.128 -7.411 -3.271 1.00 94.69 171 ILE A CA 1
ATOM 1385 C C . ILE A 1 171 ? -3.169 -6.227 -3.106 1.00 94.69 171 ILE A C 1
ATOM 1387 O O . ILE A 1 171 ? -2.821 -5.586 -4.094 1.00 94.69 171 ILE A O 1
ATOM 1391 N N . GLU A 1 172 ? -2.702 -5.942 -1.889 1.00 95.50 172 GLU A N 1
ATOM 1392 C CA . GLU A 1 172 ? -1.683 -4.918 -1.638 1.00 95.50 172 GLU A CA 1
ATOM 1393 C C . GLU A 1 172 ? -0.422 -5.176 -2.472 1.00 95.50 172 GLU A C 1
ATOM 1395 O O . GLU A 1 172 ? 0.075 -4.257 -3.131 1.00 95.50 172 GLU A O 1
ATOM 1400 N N . ALA A 1 173 ? 0.062 -6.422 -2.500 1.00 94.50 173 ALA A N 1
ATOM 1401 C CA . ALA A 1 173 ? 1.209 -6.804 -3.317 1.00 94.50 173 ALA A CA 1
ATOM 1402 C C . ALA A 1 173 ? 0.941 -6.572 -4.816 1.00 94.50 173 ALA A C 1
ATOM 1404 O O . ALA A 1 173 ? 1.741 -5.916 -5.486 1.00 94.50 173 ALA A O 1
ATOM 1405 N N . ILE A 1 174 ? -0.230 -6.992 -5.317 1.00 94.25 174 ILE A N 1
ATOM 1406 C CA . ILE A 1 174 ? -0.662 -6.750 -6.703 1.00 94.25 174 ILE A CA 1
ATOM 1407 C C . ILE A 1 174 ? -0.606 -5.266 -7.051 1.00 94.25 174 ILE A C 1
ATOM 1409 O O . ILE A 1 174 ? 0.023 -4.880 -8.038 1.00 94.25 174 ILE A O 1
ATOM 1413 N N . LEU A 1 175 ? -1.219 -4.420 -6.228 1.00 93.75 175 LEU A N 1
ATOM 1414 C CA . LEU A 1 175 ? -1.264 -2.985 -6.476 1.00 93.75 175 LEU A CA 1
ATOM 1415 C C . LEU A 1 175 ? 0.136 -2.376 -6.477 1.00 93.75 175 LEU A C 1
ATOM 1417 O O . LEU A 1 175 ? 0.423 -1.509 -7.304 1.00 93.75 175 LEU A O 1
ATOM 1421 N N . ASN A 1 176 ? 1.011 -2.827 -5.581 1.00 94.44 176 ASN A N 1
ATOM 1422 C CA . ASN A 1 176 ? 2.381 -2.337 -5.466 1.00 94.44 176 ASN A CA 1
ATOM 1423 C C . ASN A 1 176 ? 3.343 -2.919 -6.515 1.00 94.44 176 ASN A C 1
ATOM 1425 O O . ASN A 1 176 ? 4.426 -2.369 -6.690 1.00 94.44 176 ASN A O 1
ATOM 1429 N N . SER A 1 177 ? 2.951 -3.961 -7.253 1.00 93.25 177 SER A N 1
ATOM 1430 C CA . SER A 1 177 ? 3.734 -4.512 -8.371 1.00 93.25 177 SER A CA 1
ATOM 1431 C C . SER A 1 177 ? 3.644 -3.690 -9.661 1.00 93.25 177 SER A C 1
ATOM 1433 O O . SER A 1 177 ? 4.382 -3.956 -10.603 1.00 93.25 177 SER A O 1
ATOM 1435 N N . ARG A 1 178 ? 2.730 -2.712 -9.748 1.00 91.50 178 ARG A N 1
ATOM 1436 C CA . ARG A 1 178 ? 2.482 -2.005 -11.013 1.00 91.50 178 ARG A CA 1
ATOM 1437 C C . ARG A 1 178 ? 3.689 -1.194 -11.508 1.00 91.50 178 ARG A C 1
ATOM 1439 O O . ARG A 1 178 ? 4.263 -0.434 -10.723 1.00 91.50 178 ARG A O 1
ATOM 1446 N N . PRO A 1 179 ? 3.999 -1.262 -12.808 1.00 89.75 179 PRO A N 1
ATOM 1447 C CA . PRO A 1 179 ? 4.985 -0.414 -13.467 1.00 89.75 179 PRO A CA 1
ATOM 1448 C C . PRO A 1 179 ? 4.618 1.072 -13.394 1.00 89.75 179 PRO A C 1
ATOM 1450 O O . PRO A 1 179 ? 3.485 1.452 -13.665 1.00 89.75 179 PRO A O 1
ATOM 1453 N N . ILE A 1 180 ? 5.575 1.924 -13.030 1.00 84.69 180 ILE A N 1
ATOM 1454 C CA . ILE A 1 180 ? 5.439 3.389 -13.023 1.00 84.69 180 ILE A CA 1
ATOM 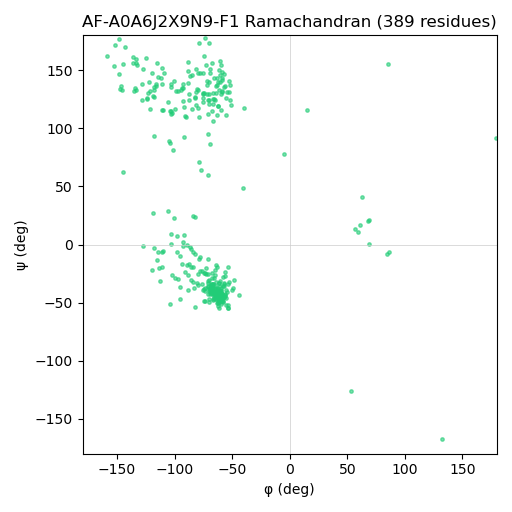1455 C C . ILE A 1 180 ? 6.174 3.980 -14.225 1.00 84.69 180 ILE A C 1
ATOM 1457 O O . ILE A 1 180 ? 5.611 4.801 -14.946 1.00 84.69 180 ILE A O 1
ATOM 1461 N N . LEU A 1 181 ? 7.439 3.595 -14.397 1.00 83.06 181 LEU A N 1
ATOM 1462 C CA . LEU A 1 181 ? 8.350 4.095 -15.425 1.00 83.06 181 LEU A CA 1
ATOM 1463 C C . LEU A 1 181 ? 9.493 3.091 -15.654 1.00 83.06 181 LEU A C 1
ATOM 1465 O O . LEU A 1 181 ? 9.705 2.237 -14.791 1.00 83.06 181 LEU A O 1
ATOM 1469 N N . PRO A 1 182 ? 10.221 3.165 -16.780 1.00 80.56 182 PRO A N 1
ATOM 1470 C CA . PRO A 1 182 ? 11.395 2.325 -17.019 1.00 80.56 182 PRO A CA 1
ATOM 1471 C C . PRO A 1 182 ? 12.446 2.546 -15.931 1.00 80.56 182 PRO A C 1
ATOM 1473 O O . PRO A 1 182 ? 12.762 3.692 -15.617 1.00 80.56 182 PRO A O 1
ATOM 1476 N N . LEU A 1 183 ? 12.972 1.471 -15.340 1.00 78.56 183 LEU A N 1
ATOM 1477 C CA . LEU A 1 183 ? 13.946 1.588 -14.251 1.00 78.56 183 LEU A CA 1
ATOM 1478 C C . LEU A 1 183 ? 15.283 2.150 -14.752 1.00 78.56 183 LEU A C 1
ATOM 1480 O O . LEU A 1 183 ? 15.937 2.920 -14.049 1.00 78.56 183 LEU A O 1
ATOM 1484 N N . THR A 1 184 ? 15.667 1.790 -15.977 1.00 74.94 184 THR A N 1
ATOM 1485 C CA . THR A 1 184 ? 16.910 2.226 -16.610 1.00 74.94 184 THR A CA 1
ATOM 1486 C C . THR A 1 184 ? 16.667 2.688 -18.048 1.00 74.94 184 THR A C 1
ATOM 1488 O O . THR A 1 184 ? 15.671 2.342 -18.689 1.00 74.94 184 THR A O 1
ATOM 1491 N N . ASN A 1 185 ? 17.604 3.482 -18.568 1.00 70.44 185 ASN A N 1
ATOM 1492 C CA . ASN A 1 185 ? 17.613 3.898 -19.973 1.00 70.44 185 ASN A CA 1
ATOM 1493 C C . ASN A 1 185 ? 18.304 2.868 -20.885 1.00 70.44 185 ASN A C 1
ATOM 1495 O O . ASN A 1 185 ? 18.326 3.058 -22.100 1.00 70.44 185 ASN A O 1
ATOM 1499 N N . ASP A 1 186 ? 18.868 1.792 -20.327 1.00 72.31 186 ASP A N 1
ATOM 1500 C CA . ASP A 1 186 ? 19.575 0.761 -21.089 1.00 72.31 186 ASP A CA 1
ATOM 1501 C C . ASP A 1 186 ? 18.591 0.008 -21.990 1.00 72.31 186 ASP A C 1
ATOM 1503 O O . ASP A 1 186 ? 17.596 -0.525 -21.511 1.00 72.31 186 ASP A O 1
ATOM 1507 N N . LEU A 1 187 ? 18.867 -0.047 -23.297 1.00 67.12 187 LEU A N 1
ATOM 1508 C CA . LEU A 1 187 ? 18.032 -0.728 -24.293 1.00 67.12 187 LEU A CA 1
ATOM 1509 C C . LEU A 1 187 ? 17.915 -2.245 -24.072 1.00 67.12 187 LEU A C 1
ATOM 1511 O O . LEU A 1 187 ? 16.995 -2.873 -24.598 1.00 67.12 187 LEU A O 1
ATOM 1515 N N . SER A 1 188 ? 18.840 -2.833 -23.314 1.00 68.69 188 SER A N 1
ATOM 1516 C CA . SER A 1 188 ? 18.869 -4.261 -22.998 1.00 68.69 188 SER A CA 1
ATOM 1517 C C . SER A 1 188 ? 18.046 -4.642 -21.765 1.00 68.69 188 SER A C 1
ATOM 1519 O O . SER A 1 188 ? 17.682 -5.809 -21.621 1.00 68.69 188 SER A O 1
ATOM 1521 N N . ASP A 1 189 ? 17.699 -3.662 -20.931 1.00 71.94 189 ASP A N 1
ATOM 1522 C CA . ASP A 1 189 ? 16.967 -3.851 -19.686 1.00 71.94 189 ASP A CA 1
ATOM 1523 C C . ASP A 1 189 ? 15.454 -3.653 -19.892 1.00 71.94 189 ASP A C 1
ATOM 1525 O O . ASP A 1 189 ? 14.999 -2.700 -20.538 1.00 71.94 189 ASP A O 1
ATOM 1529 N N . LEU A 1 190 ? 14.666 -4.583 -19.352 1.00 74.31 190 LEU A N 1
ATOM 1530 C CA . LEU A 1 190 ? 13.201 -4.587 -19.404 1.00 74.31 190 LEU A CA 1
ATOM 1531 C C . LEU A 1 190 ? 12.582 -4.513 -18.003 1.00 74.31 190 LEU A C 1
ATOM 1533 O O . LEU A 1 190 ? 11.471 -4.996 -17.791 1.00 74.31 190 LEU A O 1
ATOM 1537 N N . GLU A 1 191 ? 13.282 -3.925 -17.035 1.00 79.88 191 GLU A N 1
ATOM 1538 C CA . GLU A 1 191 ? 12.727 -3.672 -15.712 1.00 79.88 191 GLU A CA 1
ATOM 1539 C C . GLU A 1 191 ? 12.010 -2.317 -15.638 1.00 79.88 191 GLU A C 1
ATOM 1541 O O . GLU A 1 191 ? 12.439 -1.288 -16.170 1.00 79.88 191 GLU A O 1
ATOM 1546 N N . ALA A 1 192 ? 10.871 -2.320 -14.949 1.00 86.12 192 ALA A N 1
ATOM 1547 C CA . ALA A 1 192 ? 10.118 -1.119 -14.642 1.00 86.12 192 ALA A CA 1
ATOM 1548 C C . ALA A 1 192 ? 10.184 -0.839 -13.144 1.00 86.12 192 ALA A C 1
ATOM 1550 O O . ALA A 1 192 ? 10.014 -1.735 -12.319 1.00 86.12 192 ALA A O 1
ATOM 1551 N N . LEU A 1 193 ? 10.360 0.431 -12.795 1.00 86.94 193 LEU A N 1
ATOM 1552 C CA . LEU A 1 193 ? 10.219 0.904 -11.432 1.00 86.94 193 LEU A CA 1
ATOM 1553 C C . LEU A 1 193 ? 8.770 0.708 -10.980 1.00 86.94 193 LEU A C 1
ATOM 1555 O O . LEU A 1 193 ? 7.833 1.139 -11.653 1.00 86.94 193 LEU A O 1
ATOM 1559 N N . THR A 1 194 ? 8.585 0.101 -9.814 1.00 91.31 194 THR A N 1
ATOM 1560 C CA . THR A 1 194 ? 7.272 -0.164 -9.204 1.00 91.31 194 THR A CA 1
ATOM 1561 C C . THR A 1 194 ? 7.225 0.425 -7.795 1.00 91.31 194 THR A C 1
ATOM 1563 O O . THR A 1 194 ? 8.278 0.645 -7.192 1.00 91.31 194 THR A O 1
ATOM 1566 N N . PRO A 1 195 ? 6.037 0.657 -7.206 1.00 91.69 195 PRO A N 1
ATOM 1567 C CA . PRO A 1 195 ? 5.942 0.998 -5.790 1.00 91.69 195 PRO A CA 1
ATOM 1568 C C . PRO A 1 195 ? 6.650 -0.018 -4.882 1.00 91.69 195 PRO A C 1
ATOM 1570 O O . PRO A 1 195 ? 7.230 0.384 -3.880 1.00 91.69 195 PRO A O 1
ATOM 1573 N N . GLY A 1 196 ? 6.643 -1.305 -5.248 1.00 91.88 196 GLY A N 1
ATOM 1574 C CA . GLY A 1 196 ? 7.342 -2.382 -4.543 1.00 91.88 196 GLY A CA 1
ATOM 1575 C C . GLY A 1 196 ? 8.837 -2.118 -4.352 1.00 91.88 196 GLY A C 1
ATOM 1576 O O . GLY A 1 196 ? 9.325 -2.291 -3.237 1.00 91.88 196 GLY A O 1
ATOM 1577 N N . HIS A 1 197 ? 9.519 -1.566 -5.364 1.00 89.56 197 HIS A N 1
ATOM 1578 C CA . HIS A 1 197 ? 10.943 -1.210 -5.270 1.00 89.56 197 HIS A CA 1
ATOM 1579 C C . HIS A 1 197 ? 11.220 -0.237 -4.125 1.00 89.56 197 HIS A C 1
ATOM 1581 O O . HIS A 1 197 ? 12.226 -0.348 -3.436 1.00 89.56 197 HIS A O 1
ATOM 1587 N N . PHE A 1 198 ? 10.300 0.690 -3.862 1.00 89.94 198 PHE A N 1
ATOM 1588 C CA . PHE A 1 198 ? 10.439 1.611 -2.741 1.00 89.94 198 PHE A CA 1
ATOM 1589 C C . PHE A 1 198 ? 10.169 0.950 -1.384 1.00 89.94 198 PHE A C 1
ATOM 1591 O O . PHE A 1 198 ? 10.629 1.450 -0.364 1.00 89.94 198 PHE A O 1
ATOM 1598 N N . LEU A 1 199 ? 9.391 -0.134 -1.348 1.00 91.44 199 LEU A N 1
ATOM 1599 C CA . LEU A 1 199 ? 8.990 -0.800 -0.109 1.00 91.44 199 LEU A CA 1
ATOM 1600 C C . LEU A 1 199 ? 9.986 -1.860 0.353 1.00 91.44 199 LEU A C 1
ATOM 1602 O O . LEU A 1 199 ? 10.174 -1.999 1.558 1.00 91.44 199 LEU A O 1
ATOM 1606 N N . ILE A 1 200 ? 10.551 -2.624 -0.582 1.00 89.19 200 ILE A N 1
ATOM 1607 C CA . ILE A 1 200 ? 11.424 -3.769 -0.281 1.00 89.19 200 ILE A CA 1
ATOM 1608 C C . ILE A 1 200 ? 12.779 -3.711 -1.001 1.00 89.19 200 ILE A C 1
ATOM 1610 O O . ILE A 1 200 ? 13.595 -4.600 -0.810 1.00 89.19 200 ILE A O 1
ATOM 1614 N N . GLY A 1 201 ? 13.035 -2.684 -1.819 1.00 84.75 201 GLY A N 1
ATOM 1615 C CA . GLY A 1 201 ? 14.276 -2.548 -2.594 1.00 84.75 201 GLY A CA 1
ATOM 1616 C C . GLY A 1 201 ? 14.273 -3.270 -3.946 1.00 84.75 201 GLY A C 1
ATOM 1617 O O . GLY A 1 201 ? 15.194 -3.081 -4.732 1.00 84.75 201 GLY A O 1
ATOM 1618 N N . GLU A 1 202 ? 13.234 -4.052 -4.250 1.00 83.75 202 GLU A N 1
ATOM 1619 C CA . GLU A 1 202 ? 13.115 -4.844 -5.479 1.00 83.75 202 GLU A CA 1
ATOM 1620 C C . GLU A 1 202 ? 11.656 -5.003 -5.948 1.00 83.75 202 GLU A C 1
ATOM 1622 O O . GLU A 1 202 ? 10.709 -4.531 -5.307 1.00 83.75 202 GLU A O 1
ATOM 1627 N N . SER A 1 203 ? 11.463 -5.658 -7.095 1.00 83.56 203 SER A N 1
ATOM 1628 C CA . SER A 1 203 ? 10.130 -5.949 -7.621 1.00 83.56 203 SER A CA 1
ATOM 1629 C C . SER A 1 203 ? 9.419 -7.028 -6.799 1.00 83.56 203 SER A C 1
ATOM 1631 O O . SER A 1 203 ? 10.015 -8.025 -6.402 1.00 83.56 203 SER A O 1
ATOM 1633 N N . LEU A 1 204 ? 8.113 -6.860 -6.589 1.00 86.00 204 LEU A N 1
ATOM 1634 C CA . LEU A 1 204 ? 7.289 -7.862 -5.914 1.00 86.00 204 LEU A CA 1
ATOM 1635 C C . LEU A 1 204 ? 7.010 -9.041 -6.850 1.00 86.00 204 LEU A C 1
ATOM 1637 O O . LEU A 1 204 ? 6.535 -8.851 -7.969 1.00 86.00 204 LEU A O 1
ATOM 1641 N N . ILE A 1 205 ? 7.256 -10.254 -6.358 1.00 79.44 205 ILE A N 1
ATOM 1642 C CA . ILE A 1 205 ? 7.037 -11.507 -7.086 1.00 79.44 205 ILE A CA 1
ATOM 1643 C C . ILE A 1 205 ? 5.963 -12.319 -6.359 1.00 79.44 205 ILE A C 1
ATOM 1645 O O . ILE A 1 205 ? 5.948 -12.398 -5.130 1.00 79.44 205 ILE A O 1
ATOM 1649 N N . ALA A 1 206 ? 5.031 -12.901 -7.117 1.00 76.81 206 ALA A N 1
ATOM 1650 C CA . ALA A 1 206 ? 3.976 -13.737 -6.555 1.00 76.81 206 ALA A CA 1
ATOM 1651 C C . ALA A 1 206 ? 4.522 -15.129 -6.263 1.00 76.81 206 ALA A C 1
ATOM 1653 O O . ALA A 1 206 ? 5.333 -15.654 -7.025 1.00 76.81 206 ALA A O 1
ATOM 1654 N N . VAL A 1 207 ? 4.000 -15.772 -5.219 1.00 73.44 207 VAL A N 1
ATOM 1655 C CA . VAL A 1 207 ? 4.100 -17.231 -5.137 1.00 73.44 207 VAL A CA 1
ATOM 1656 C C . VAL A 1 207 ? 3.387 -17.801 -6.371 1.00 73.44 207 VAL A C 1
ATOM 1658 O O . VA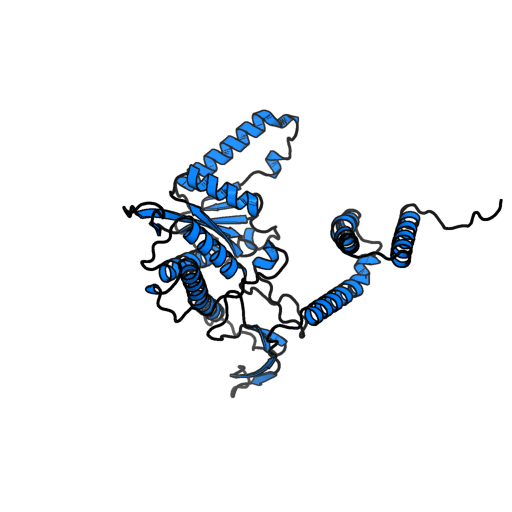L A 1 207 ? 2.255 -17.376 -6.627 1.00 73.44 207 VAL A O 1
ATOM 1661 N N . PRO A 1 208 ? 4.013 -18.713 -7.143 1.00 70.69 208 PRO A N 1
ATOM 1662 C CA . PRO A 1 208 ? 3.420 -19.251 -8.361 1.00 70.69 208 PRO A CA 1
ATOM 1663 C C . PRO A 1 208 ? 2.000 -19.768 -8.100 1.00 70.69 208 PRO A C 1
ATOM 1665 O O . PRO A 1 208 ? 1.816 -20.633 -7.236 1.00 70.69 208 PRO A O 1
ATOM 1668 N N . PRO A 1 209 ? 0.981 -19.225 -8.788 1.00 67.62 209 PRO A N 1
ATOM 1669 C CA . PRO A 1 209 ? -0.389 -19.627 -8.537 1.00 67.62 209 PRO A CA 1
ATOM 1670 C C . PRO A 1 209 ? -0.659 -21.009 -9.142 1.00 67.62 209 PRO A C 1
ATOM 1672 O O . PRO A 1 209 ? -0.144 -21.350 -10.207 1.00 67.62 209 PRO A O 1
ATOM 1675 N N . SER A 1 210 ? -1.533 -21.791 -8.511 1.00 65.75 210 SER A N 1
ATOM 1676 C CA . SER A 1 210 ? -2.163 -22.928 -9.183 1.00 65.75 210 SER A CA 1
ATOM 1677 C C . SER A 1 210 ? -3.179 -22.415 -10.208 1.00 65.75 210 SER A C 1
ATOM 1679 O O . SER A 1 210 ? -3.932 -21.475 -9.936 1.00 65.75 210 SER A O 1
ATOM 1681 N N . ASN A 1 211 ? -3.211 -23.012 -11.402 1.00 64.56 211 ASN A N 1
ATOM 1682 C CA . ASN A 1 211 ? -4.128 -22.600 -12.465 1.00 64.56 211 ASN A CA 1
ATOM 1683 C C . ASN A 1 211 ? -5.539 -23.164 -12.200 1.00 64.56 211 ASN A C 1
ATOM 1685 O O . ASN A 1 211 ? -5.976 -24.125 -12.823 1.00 64.56 211 ASN A O 1
ATOM 1689 N N . ASP A 1 212 ? -6.219 -22.617 -11.189 1.00 65.69 212 ASP A N 1
ATOM 1690 C CA . ASP A 1 212 ? -7.515 -23.100 -10.698 1.00 65.69 212 ASP A CA 1
ATOM 1691 C C . ASP A 1 212 ? -8.699 -22.221 -11.167 1.00 65.69 212 ASP A C 1
ATOM 1693 O O . ASP A 1 212 ? -9.808 -22.406 -10.672 1.00 65.69 212 ASP A O 1
ATOM 1697 N N . ILE A 1 213 ? -8.502 -21.265 -12.088 1.00 63.47 213 ILE A N 1
ATOM 1698 C CA . ILE A 1 213 ? -9.513 -20.259 -12.494 1.00 63.47 213 ILE A CA 1
ATOM 1699 C C . ILE A 1 213 ? -10.824 -20.909 -12.971 1.00 63.47 213 ILE A C 1
ATOM 1701 O O . ILE A 1 213 ? -11.904 -20.443 -12.609 1.00 63.47 213 ILE A O 1
ATOM 1705 N N . ASP A 1 214 ? -10.733 -22.023 -13.698 1.00 64.25 214 ASP A N 1
ATOM 1706 C CA . ASP A 1 214 ? -11.889 -22.703 -14.299 1.00 64.25 214 ASP A CA 1
ATOM 1707 C C . ASP A 1 214 ? -12.585 -23.700 -13.361 1.00 64.25 214 ASP A C 1
ATOM 1709 O O . ASP A 1 214 ? -13.594 -24.315 -13.719 1.00 64.25 214 ASP A O 1
ATOM 1713 N N . ILE A 1 215 ? -12.069 -23.893 -12.144 1.00 63.22 215 ILE A N 1
ATOM 1714 C CA . ILE A 1 215 ? -12.634 -24.874 -11.218 1.00 63.22 215 ILE A CA 1
ATOM 1715 C C . ILE A 1 215 ? -13.839 -24.261 -10.490 1.00 63.22 215 ILE A C 1
ATOM 1717 O O . ILE A 1 215 ? -13.707 -23.230 -9.827 1.00 63.22 215 ILE A O 1
ATOM 1721 N N . PRO A 1 216 ? -15.021 -24.903 -10.520 1.00 60.31 216 PRO A N 1
ATOM 1722 C CA . PRO A 1 216 ? -16.177 -24.435 -9.767 1.00 60.31 216 PRO A CA 1
ATOM 1723 C C . PRO A 1 216 ? -15.860 -24.265 -8.273 1.00 60.31 216 PRO A C 1
ATOM 1725 O O . PRO A 1 216 ? -15.335 -25.180 -7.634 1.00 60.31 216 PRO A O 1
ATOM 1728 N N . ALA A 1 217 ? -16.222 -23.115 -7.692 1.00 61.44 217 ALA A N 1
ATOM 1729 C CA . ALA A 1 217 ? -15.894 -22.765 -6.304 1.00 61.44 217 ALA A CA 1
ATOM 1730 C C . ALA A 1 217 ? -16.376 -23.804 -5.268 1.00 61.44 217 ALA A C 1
ATOM 1732 O O . ALA A 1 217 ? -15.766 -23.962 -4.214 1.00 61.44 217 ALA A O 1
ATOM 1733 N N . ASN A 1 218 ? -17.438 -24.557 -5.580 1.00 58.06 218 ASN A N 1
ATOM 1734 C CA . ASN A 1 218 ? -17.968 -25.636 -4.740 1.00 58.06 218 ASN A CA 1
ATOM 1735 C C . ASN A 1 218 ? -17.071 -26.890 -4.675 1.00 58.06 218 ASN A C 1
ATOM 1737 O O . ASN A 1 218 ? -17.300 -27.740 -3.820 1.00 58.06 218 ASN A O 1
ATOM 1741 N N . ARG A 1 219 ? -16.061 -27.017 -5.548 1.00 51.97 219 ARG A N 1
ATOM 1742 C CA . ARG A 1 219 ? -15.089 -28.128 -5.569 1.00 51.97 219 ARG A CA 1
ATOM 1743 C C . ARG A 1 219 ? -13.727 -27.745 -4.992 1.00 51.97 219 ARG A C 1
ATOM 1745 O O . ARG A 1 219 ? -12.811 -28.567 -4.965 1.00 51.97 219 ARG A O 1
ATOM 1752 N N . LEU A 1 220 ? -13.571 -26.502 -4.545 1.00 59.12 220 LEU A N 1
ATOM 1753 C CA . LEU A 1 220 ? -12.296 -25.972 -4.092 1.00 59.12 220 LEU A CA 1
ATOM 1754 C C . LEU A 1 220 ? -12.156 -26.045 -2.580 1.00 59.12 220 LEU A C 1
ATOM 1756 O O . LEU A 1 220 ? -13.015 -25.594 -1.825 1.00 59.12 220 LEU A O 1
ATOM 1760 N N . ARG A 1 221 ? -11.007 -26.556 -2.125 1.00 66.00 221 ARG A N 1
ATOM 1761 C CA . ARG A 1 221 ? -10.566 -26.319 -0.747 1.00 66.00 221 ARG A CA 1
ATOM 1762 C C . ARG A 1 221 ? -10.433 -24.811 -0.529 1.00 66.00 221 ARG A C 1
ATOM 1764 O O . ARG A 1 221 ? -10.064 -24.079 -1.443 1.00 66.00 221 ARG A O 1
ATOM 1771 N N . HIS A 1 222 ? -10.679 -24.365 0.700 1.00 68.88 222 HIS A N 1
ATOM 1772 C CA . HIS A 1 222 ? -10.729 -22.947 1.081 1.00 68.88 222 HIS A CA 1
ATOM 1773 C C . HIS A 1 222 ? -9.517 -22.127 0.595 1.00 68.88 222 HIS A C 1
ATOM 1775 O O . HIS A 1 222 ? -9.674 -21.007 0.120 1.00 68.88 222 HIS A O 1
ATOM 1781 N N . PHE A 1 223 ? -8.325 -22.730 0.617 1.00 73.19 223 PHE A N 1
ATOM 1782 C CA . PHE A 1 223 ? -7.097 -22.152 0.065 1.00 73.19 223 PHE A CA 1
ATOM 1783 C C . PHE A 1 223 ? -7.191 -21.830 -1.438 1.00 73.19 223 PHE A C 1
ATOM 1785 O O . PHE A 1 223 ? -6.845 -20.729 -1.854 1.00 73.19 223 PHE A O 1
ATOM 1792 N N . LYS A 1 224 ? -7.704 -22.755 -2.257 1.00 78.38 224 LYS A N 1
ATOM 1793 C CA . LYS A 1 224 ? -7.837 -22.557 -3.708 1.00 78.38 224 LYS A CA 1
ATOM 1794 C C . LYS A 1 224 ? -8.879 -21.492 -4.054 1.00 78.38 224 LYS A C 1
ATOM 1796 O O . LYS A 1 224 ? -8.693 -20.735 -4.997 1.00 78.38 224 LYS A O 1
ATOM 1801 N N . HIS A 1 225 ? -9.945 -21.384 -3.259 1.00 81.94 225 HIS A N 1
ATOM 1802 C CA . HIS A 1 225 ? -10.920 -20.305 -3.428 1.00 81.94 225 HIS A CA 1
ATOM 1803 C C . HIS A 1 225 ? -10.285 -18.922 -3.208 1.00 81.94 225 HIS A C 1
ATOM 1805 O O . HIS A 1 225 ? -10.547 -17.996 -3.970 1.00 81.94 225 HIS A O 1
ATOM 1811 N N . LEU A 1 226 ? -9.403 -18.783 -2.211 1.00 85.12 226 LEU A N 1
ATOM 1812 C CA . LEU A 1 226 ? -8.648 -17.545 -2.004 1.00 85.12 226 LEU A CA 1
ATOM 1813 C C . LEU A 1 226 ? -7.772 -17.205 -3.225 1.00 85.12 226 LEU A C 1
ATOM 1815 O O . LEU A 1 226 ? -7.779 -16.062 -3.675 1.00 85.12 226 LEU A O 1
ATOM 1819 N N . GLN A 1 227 ? -7.071 -18.196 -3.786 1.00 85.75 227 GLN A N 1
ATOM 1820 C CA . GLN A 1 227 ? -6.236 -18.015 -4.982 1.00 85.75 227 GLN A CA 1
ATOM 1821 C C . GLN A 1 227 ? -7.055 -17.543 -6.191 1.00 85.75 227 GLN A C 1
ATOM 1823 O O . GLN A 1 227 ? -6.656 -16.599 -6.873 1.00 85.75 227 GLN A O 1
ATOM 1828 N N . GLN A 1 228 ? -8.251 -18.103 -6.399 1.00 86.75 228 GLN A N 1
ATOM 1829 C CA . GLN A 1 228 ? -9.161 -17.631 -7.446 1.00 86.75 228 GLN A CA 1
ATOM 1830 C C . GLN A 1 228 ? -9.569 -16.166 -7.268 1.00 86.75 228 GLN A C 1
ATOM 1832 O O . GLN A 1 228 ? -9.631 -15.420 -8.245 1.00 86.75 228 GLN A O 1
ATOM 1837 N N . LEU A 1 229 ? -9.855 -15.725 -6.037 1.00 90.50 229 LEU A N 1
ATOM 1838 C CA . LEU A 1 229 ? -10.207 -14.325 -5.775 1.00 90.50 229 LEU A CA 1
ATOM 1839 C C . LEU A 1 229 ? -9.047 -13.388 -6.131 1.00 90.50 229 LEU A C 1
ATOM 1841 O O . LEU A 1 229 ? -9.269 -12.332 -6.720 1.00 90.50 229 LEU A O 1
ATOM 1845 N N . VAL A 1 230 ? -7.815 -13.794 -5.827 1.00 91.25 230 VAL A N 1
ATOM 1846 C CA . VAL A 1 230 ? -6.597 -13.039 -6.153 1.00 91.25 230 VAL A CA 1
ATOM 1847 C C . VAL A 1 230 ? -6.385 -12.971 -7.667 1.00 91.25 230 VAL A C 1
ATOM 1849 O O . VAL A 1 230 ? -6.189 -11.881 -8.203 1.00 91.25 230 VAL A O 1
ATOM 1852 N N . GLN A 1 231 ? -6.510 -14.096 -8.377 1.00 89.44 231 GLN A N 1
ATOM 1853 C CA . GLN A 1 231 ? -6.428 -14.153 -9.844 1.00 89.44 231 GLN A CA 1
ATOM 1854 C C . GLN A 1 231 ? -7.511 -13.299 -10.512 1.00 89.44 231 GLN A C 1
ATOM 1856 O O . GLN A 1 231 ? -7.231 -12.545 -11.444 1.00 89.44 231 GLN A O 1
ATOM 1861 N N . ARG A 1 232 ? -8.746 -13.349 -10.001 1.00 90.44 232 ARG A N 1
ATOM 1862 C CA . ARG A 1 232 ? -9.851 -12.523 -10.497 1.00 90.44 232 ARG A CA 1
ATOM 1863 C C . ARG A 1 232 ? -9.610 -11.038 -10.240 1.00 90.44 232 ARG A C 1
ATOM 1865 O O . ARG A 1 232 ? -9.904 -10.223 -11.112 1.00 90.44 232 ARG A O 1
ATOM 1872 N N . PHE A 1 233 ? -9.078 -10.679 -9.069 1.00 93.31 233 PHE A N 1
ATOM 1873 C CA . PHE A 1 233 ? -8.693 -9.299 -8.778 1.00 93.31 233 PHE A CA 1
ATOM 1874 C C . PHE A 1 233 ? -7.646 -8.816 -9.772 1.00 93.31 233 PHE A C 1
ATOM 1876 O O . PHE A 1 233 ? -7.849 -7.778 -10.397 1.00 93.31 233 PHE A O 1
ATOM 1883 N N . TRP A 1 234 ? -6.577 -9.594 -9.949 1.00 92.50 234 TRP A N 1
ATOM 1884 C CA . TRP A 1 234 ? -5.526 -9.308 -10.913 1.00 92.50 234 TRP A CA 1
ATOM 1885 C C . TRP A 1 234 ? -6.093 -9.101 -12.316 1.00 92.50 234 TRP A C 1
ATOM 1887 O O . TRP A 1 234 ? -5.888 -8.036 -12.882 1.00 92.50 234 TRP A O 1
ATOM 1897 N N . SER A 1 235 ? -6.869 -10.056 -12.839 1.00 90.00 235 SER A N 1
ATOM 1898 C CA . SER A 1 235 ? -7.395 -9.984 -14.204 1.00 90.00 235 SER A CA 1
ATOM 1899 C C . SER A 1 235 ? -8.277 -8.760 -14.448 1.00 90.00 235 SER A C 1
ATOM 1901 O O . SER A 1 235 ? -8.227 -8.197 -15.539 1.00 90.00 235 SER A O 1
ATOM 1903 N N . LEU A 1 236 ? -9.113 -8.371 -13.482 1.00 91.31 236 LEU A N 1
ATOM 1904 C CA . LEU A 1 236 ? -9.979 -7.201 -13.634 1.00 91.31 236 LEU A CA 1
ATOM 1905 C C . LEU A 1 236 ? -9.162 -5.911 -13.527 1.00 91.31 236 LEU A C 1
ATOM 1907 O O . LEU A 1 236 ? -9.264 -5.029 -14.377 1.00 91.31 236 LEU A O 1
ATOM 1911 N N . TRP A 1 237 ? -8.326 -5.822 -12.495 1.00 93.00 237 TRP A N 1
ATOM 1912 C CA . TRP A 1 237 ? -7.604 -4.602 -12.180 1.00 93.00 237 TRP A CA 1
ATOM 1913 C C . TRP A 1 237 ? -6.458 -4.306 -13.145 1.00 93.00 237 TRP A C 1
ATOM 1915 O O . TRP A 1 237 ? -6.287 -3.148 -13.519 1.00 93.00 237 TRP A O 1
ATOM 1925 N N . SER A 1 238 ? -5.686 -5.306 -13.580 1.00 90.00 238 SER A N 1
ATOM 1926 C CA . SER A 1 238 ? -4.584 -5.089 -14.525 1.00 90.00 238 SER A CA 1
ATOM 1927 C C . SER A 1 238 ? -5.108 -4.576 -15.867 1.00 90.00 238 SER A C 1
ATOM 1929 O O . SER A 1 238 ? -4.564 -3.613 -16.408 1.00 90.00 238 SER A O 1
ATOM 1931 N N . LYS A 1 239 ? -6.231 -5.125 -16.352 1.00 88.94 239 LYS A N 1
ATOM 1932 C CA . LYS A 1 239 ? -6.923 -4.654 -17.562 1.00 88.94 239 LYS A CA 1
ATOM 1933 C C . LYS A 1 239 ? -7.382 -3.204 -17.425 1.00 88.94 239 LYS A C 1
ATOM 1935 O O . LYS A 1 239 ? -7.081 -2.388 -18.297 1.00 88.94 239 LYS A O 1
ATOM 1940 N N . ASP A 1 240 ? -8.058 -2.861 -16.330 1.00 87.62 240 ASP A N 1
ATOM 1941 C CA . ASP A 1 240 ? -8.514 -1.489 -16.077 1.00 87.62 240 ASP A CA 1
ATOM 1942 C C . ASP A 1 240 ? -7.345 -0.512 -15.899 1.00 87.62 240 ASP A C 1
ATOM 1944 O O . ASP A 1 240 ? -7.392 0.614 -16.398 1.00 87.62 240 ASP A O 1
ATOM 1948 N N . TYR A 1 241 ? -6.264 -0.946 -15.248 1.00 87.25 241 TYR A N 1
ATOM 1949 C CA . TYR A 1 241 ? -5.046 -0.161 -15.101 1.00 87.25 241 TYR A CA 1
ATOM 1950 C C . TYR A 1 241 ? -4.407 0.144 -16.461 1.00 87.25 241 TYR A C 1
ATOM 1952 O O . TYR A 1 241 ? -4.177 1.316 -16.762 1.00 87.25 241 TYR A O 1
ATOM 1960 N N . LEU A 1 242 ? -4.202 -0.863 -17.317 1.00 85.06 242 LEU A N 1
ATOM 1961 C CA . LEU A 1 242 ? -3.664 -0.676 -18.670 1.00 85.06 242 LEU A CA 1
ATOM 1962 C C . LEU A 1 242 ? -4.549 0.251 -19.511 1.00 85.06 242 LEU A C 1
ATOM 1964 O O . LEU A 1 242 ? -4.044 1.163 -20.163 1.00 85.06 242 LEU A O 1
ATOM 1968 N N . ASN A 1 243 ? -5.872 0.082 -19.442 1.00 84.31 243 ASN A N 1
ATOM 1969 C CA . ASN A 1 243 ? -6.808 0.971 -20.129 1.00 84.31 243 ASN A CA 1
ATOM 1970 C C . ASN A 1 243 ? -6.694 2.418 -19.607 1.00 84.31 243 ASN A C 1
ATOM 1972 O O . ASN A 1 243 ? -6.752 3.362 -20.393 1.00 84.31 243 ASN A O 1
ATOM 1976 N N . SER A 1 244 ? -6.485 2.617 -18.299 1.00 79.50 244 SER A N 1
ATOM 1977 C CA . SER A 1 244 ? -6.312 3.954 -17.713 1.00 79.50 244 SER A CA 1
ATOM 1978 C C . SER A 1 244 ? -5.032 4.662 -18.175 1.00 79.50 244 SER A C 1
ATOM 1980 O O . SER A 1 244 ? -5.031 5.886 -18.284 1.00 79.50 244 SER A O 1
ATOM 1982 N N . LEU A 1 245 ? -3.972 3.913 -18.508 1.00 76.25 245 LEU A N 1
ATOM 1983 C CA . LEU A 1 245 ? -2.739 4.466 -19.081 1.00 76.25 245 LEU A CA 1
ATOM 1984 C C . LEU A 1 245 ? -2.933 4.952 -20.527 1.00 76.25 245 LEU A C 1
ATOM 1986 O O . LEU A 1 245 ? -2.219 5.847 -20.970 1.00 76.25 245 LEU A O 1
ATOM 1990 N N . GLN A 1 246 ? -3.907 4.391 -21.251 1.00 69.56 246 GLN A N 1
ATOM 1991 C CA . GLN A 1 246 ? -4.231 4.771 -22.631 1.00 69.56 246 GLN A CA 1
ATOM 1992 C C . GLN A 1 246 ? -5.194 5.965 -22.725 1.00 69.56 246 GLN A C 1
ATOM 1994 O O . GLN A 1 246 ? -5.282 6.604 -23.777 1.00 69.56 246 GLN A O 1
ATOM 1999 N N . GLN A 1 247 ? -5.938 6.278 -21.656 1.00 58.72 247 GLN A N 1
ATOM 2000 C CA . GLN A 1 247 ? -6.926 7.358 -21.674 1.00 58.72 247 GLN A CA 1
ATOM 2001 C C . GLN A 1 247 ? -6.249 8.729 -21.836 1.00 58.72 247 GLN A C 1
ATOM 2003 O O . GLN A 1 247 ? -5.647 9.278 -20.915 1.00 58.72 247 GLN A O 1
ATOM 2008 N N . ARG A 1 248 ? -6.380 9.298 -23.042 1.00 52.62 248 ARG A N 1
ATOM 2009 C CA . ARG A 1 248 ? -5.827 10.603 -23.426 1.00 52.62 248 ARG A CA 1
ATOM 2010 C C . ARG A 1 248 ? -6.493 11.737 -22.642 1.00 52.62 248 ARG A C 1
ATOM 2012 O O . ARG A 1 248 ? -7.708 11.930 -22.708 1.00 52.62 248 ARG A O 1
ATOM 2019 N N . SER A 1 249 ? -5.696 12.565 -21.971 1.00 48.53 249 SER A N 1
ATOM 2020 C CA . SER A 1 249 ? -6.154 13.873 -21.503 1.00 48.53 249 SER A CA 1
ATOM 2021 C C . SER A 1 249 ? -6.405 14.773 -22.716 1.00 48.53 249 SER A C 1
ATOM 2023 O O . SER A 1 249 ? -5.461 15.051 -23.445 1.00 48.53 249 SER A O 1
ATOM 2025 N N . LYS A 1 250 ? -7.671 15.166 -22.930 1.00 42.41 250 LYS A N 1
ATOM 2026 C CA . LYS A 1 250 ? -8.203 16.183 -23.868 1.00 42.41 250 LYS A CA 1
ATOM 2027 C C . LYS A 1 250 ? -7.241 16.664 -24.975 1.00 42.41 250 LYS A C 1
ATOM 2029 O O . LYS A 1 250 ? -6.272 17.353 -24.689 1.00 42.41 250 LYS A O 1
ATOM 2034 N N . TRP A 1 251 ? -7.618 16.376 -26.223 1.00 48.50 251 TRP A N 1
ATOM 2035 C CA . TRP A 1 251 ? -7.079 16.750 -27.546 1.00 48.50 251 TRP A CA 1
ATOM 2036 C C . TRP A 1 251 ? -6.578 18.202 -27.767 1.00 48.50 251 TRP A C 1
ATOM 2038 O O . TRP A 1 251 ? -6.956 18.839 -28.742 1.00 48.50 251 TRP A O 1
ATOM 2048 N N . GLN A 1 252 ? -5.747 18.766 -26.893 1.00 49.47 252 GLN A N 1
ATOM 2049 C CA . GLN A 1 252 ? -5.267 20.149 -27.022 1.00 49.47 252 GLN A CA 1
ATOM 2050 C C . GLN A 1 252 ? -3.782 20.249 -27.381 1.00 49.47 252 GLN A C 1
ATOM 2052 O O . GLN A 1 252 ? -3.298 21.346 -27.639 1.00 49.47 252 GLN A O 1
ATOM 2057 N N . THR A 1 253 ? -3.034 19.141 -27.430 1.00 50.03 253 THR A N 1
ATOM 2058 C CA . THR A 1 253 ? -1.611 19.179 -27.804 1.00 50.03 253 THR A CA 1
ATOM 2059 C C . THR A 1 253 ? -1.212 17.928 -28.578 1.00 50.03 253 THR A C 1
ATOM 2061 O O . THR A 1 253 ? -1.549 16.809 -28.188 1.00 50.03 253 THR A O 1
ATOM 2064 N N . ARG A 1 254 ? -0.503 18.131 -29.693 1.00 54.94 254 ARG A N 1
ATOM 2065 C CA . ARG A 1 254 ? 0.093 17.075 -30.519 1.00 54.94 254 ARG A CA 1
ATOM 2066 C C . ARG A 1 254 ? 1.126 16.330 -29.663 1.00 54.94 254 ARG A C 1
ATOM 2068 O O . ARG A 1 254 ? 2.039 16.966 -29.146 1.00 54.94 254 ARG A O 1
ATOM 2075 N N . GLN A 1 255 ? 0.945 15.027 -29.444 1.00 57.41 255 GLN A N 1
ATOM 2076 C CA . GLN A 1 255 ? 1.914 14.212 -28.700 1.00 57.41 255 GLN A CA 1
ATOM 2077 C C . GLN A 1 255 ? 3.070 13.788 -29.610 1.00 57.41 255 GLN A C 1
ATOM 2079 O O . GLN A 1 255 ? 2.886 13.650 -30.819 1.00 57.41 255 GLN A O 1
ATOM 2084 N N . GLU A 1 256 ? 4.253 13.589 -29.023 1.00 58.78 256 GLU A N 1
ATOM 2085 C CA . GLU A 1 256 ? 5.374 12.979 -29.735 1.00 58.78 256 GLU A CA 1
ATOM 2086 C C . GLU A 1 256 ? 5.003 11.569 -30.201 1.00 58.78 256 GLU A C 1
ATOM 2088 O O . GLU A 1 256 ? 4.373 10.803 -29.468 1.00 58.78 256 GLU A O 1
ATOM 2093 N N . ASN A 1 257 ? 5.421 11.230 -31.419 1.00 65.56 257 ASN A N 1
ATOM 2094 C CA . ASN A 1 257 ? 5.287 9.879 -31.937 1.00 65.56 257 ASN A CA 1
ATOM 2095 C C . ASN A 1 257 ? 6.064 8.886 -31.078 1.00 65.56 257 ASN A C 1
ATOM 2097 O O . ASN A 1 257 ? 7.098 9.207 -30.491 1.00 65.56 257 ASN A O 1
ATOM 2101 N N . VAL A 1 258 ? 5.559 7.658 -31.051 1.00 73.62 258 VAL A N 1
ATOM 2102 C CA . VAL A 1 258 ? 6.251 6.517 -30.465 1.00 73.62 258 VAL A CA 1
ATOM 2103 C C . VAL A 1 258 ? 7.594 6.329 -31.182 1.00 73.62 258 VAL A C 1
ATOM 2105 O O . VAL A 1 258 ? 7.653 6.369 -32.408 1.00 73.62 258 VAL A O 1
ATOM 2108 N N . LYS A 1 259 ? 8.675 6.155 -30.419 1.00 77.50 259 LYS A N 1
ATOM 2109 C CA . LYS A 1 259 ? 10.046 6.012 -30.925 1.00 77.50 259 LYS A CA 1
ATOM 2110 C C . LYS A 1 259 ? 10.588 4.623 -30.612 1.00 77.50 259 LYS A C 1
ATOM 2112 O O . LYS A 1 259 ? 10.156 3.969 -29.658 1.00 77.50 259 LYS A O 1
ATOM 2117 N N . GLU A 1 260 ? 11.568 4.204 -31.399 1.00 80.38 260 GLU A N 1
ATOM 2118 C CA . GLU A 1 260 ? 12.388 3.037 -31.090 1.00 80.38 260 GLU A CA 1
ATOM 2119 C C . GLU A 1 260 ? 13.061 3.198 -29.719 1.00 80.38 260 GLU A C 1
ATOM 2121 O O . GLU A 1 260 ? 13.376 4.303 -29.273 1.00 80.38 260 GLU A O 1
ATOM 2126 N N . GLY A 1 261 ? 13.240 2.084 -29.014 1.00 75.88 261 GLY A N 1
ATOM 2127 C CA . GLY A 1 261 ? 13.851 2.038 -27.689 1.00 75.88 261 GLY A CA 1
ATOM 2128 C C . GLY A 1 261 ? 12.909 2.325 -26.516 1.00 75.88 261 GLY A C 1
ATOM 2129 O O . GLY A 1 261 ? 13.320 2.106 -25.374 1.00 75.88 261 GLY A O 1
ATOM 2130 N N . ILE A 1 262 ? 11.661 2.752 -26.756 1.00 80.12 262 ILE A N 1
ATOM 2131 C CA . ILE A 1 262 ? 10.664 2.975 -25.696 1.00 80.12 262 ILE A CA 1
ATOM 2132 C C . ILE A 1 262 ? 10.212 1.635 -25.097 1.00 80.12 262 ILE A C 1
ATOM 2134 O O . ILE A 1 262 ? 9.821 0.715 -25.821 1.00 80.12 262 ILE A O 1
ATOM 2138 N N . LEU A 1 263 ? 10.247 1.544 -23.763 1.00 81.62 263 LEU A N 1
ATOM 2139 C CA . LEU A 1 263 ? 9.661 0.443 -23.001 1.00 81.62 263 LEU A CA 1
ATOM 2140 C C . LEU A 1 263 ? 8.135 0.598 -22.966 1.00 81.62 263 LEU A C 1
ATOM 2142 O O . LEU A 1 263 ? 7.615 1.659 -22.618 1.00 81.62 263 LEU A O 1
ATOM 2146 N N . VAL A 1 264 ? 7.423 -0.471 -23.296 1.00 82.31 264 VAL A N 1
ATOM 2147 C CA . VAL A 1 264 ? 5.964 -0.519 -23.367 1.00 82.31 264 VAL A CA 1
ATOM 2148 C C . VAL A 1 264 ? 5.411 -1.674 -22.542 1.00 82.31 264 VAL A C 1
ATOM 2150 O O . VAL A 1 264 ? 6.059 -2.705 -22.374 1.00 82.31 264 VAL A O 1
ATOM 2153 N N . LEU A 1 265 ? 4.187 -1.494 -22.048 1.00 85.50 265 LEU A N 1
ATOM 2154 C CA . LEU A 1 265 ? 3.392 -2.566 -21.459 1.00 85.50 265 LEU A CA 1
ATOM 2155 C C . LEU A 1 265 ? 2.605 -3.270 -22.557 1.00 85.50 265 LEU A C 1
ATOM 2157 O O . LEU A 1 265 ? 1.914 -2.610 -23.337 1.00 85.50 265 LEU A O 1
ATOM 2161 N N . LEU A 1 266 ? 2.685 -4.595 -22.592 1.00 80.62 266 LEU A N 1
ATOM 2162 C CA . LEU A 1 266 ? 1.914 -5.405 -23.523 1.00 80.62 266 LEU A CA 1
ATOM 2163 C C . LEU A 1 266 ? 0.607 -5.826 -22.858 1.00 80.62 266 LEU A C 1
ATOM 2165 O O . LEU A 1 266 ? 0.553 -6.165 -21.675 1.00 80.62 266 LEU A O 1
ATOM 2169 N N . LYS A 1 267 ? -0.473 -5.757 -23.632 1.00 81.44 267 LYS A N 1
ATOM 2170 C CA . LYS A 1 267 ? -1.791 -6.204 -23.197 1.00 81.44 267 LYS A CA 1
ATOM 2171 C C . LYS A 1 267 ? -1.954 -7.659 -23.612 1.00 81.44 267 LYS A C 1
ATOM 2173 O O . LYS A 1 267 ? -2.389 -7.930 -24.726 1.00 81.44 267 LYS A O 1
ATOM 2178 N N . GLU A 1 268 ? -1.597 -8.560 -22.709 1.00 78.50 268 GLU A N 1
ATOM 2179 C CA . GLU A 1 268 ? -1.775 -10.002 -22.877 1.00 78.50 268 GLU A CA 1
ATOM 2180 C C . GLU A 1 268 ? -2.871 -10.503 -21.931 1.00 78.50 268 GLU A C 1
ATOM 2182 O O . GLU A 1 268 ? -3.098 -9.949 -20.849 1.00 78.50 268 GLU A O 1
ATOM 2187 N N . ASP A 1 269 ? -3.603 -11.522 -22.371 1.00 73.12 269 ASP A N 1
ATOM 2188 C CA . ASP A 1 269 ? -4.607 -12.186 -21.551 1.00 73.12 269 ASP A CA 1
ATOM 2189 C C . ASP A 1 269 ? -3.965 -13.325 -20.746 1.00 73.12 269 ASP A C 1
ATOM 2191 O O . ASP A 1 269 ? -3.041 -13.982 -21.210 1.00 73.12 269 ASP A O 1
ATOM 2195 N N . ASN A 1 270 ? -4.512 -13.599 -19.557 1.00 73.38 270 ASN A N 1
ATOM 2196 C CA . ASN A 1 270 ? -4.150 -14.734 -18.691 1.00 73.38 270 ASN A CA 1
ATOM 2197 C C . ASN A 1 270 ? -2.755 -14.704 -18.038 1.00 73.38 270 ASN A C 1
ATOM 2199 O O . ASN A 1 270 ? -2.289 -15.732 -17.551 1.00 73.38 270 ASN A O 1
ATOM 2203 N N . GLU A 1 271 ? -2.132 -13.532 -17.924 1.00 80.56 271 GLU A N 1
ATOM 2204 C CA . GLU A 1 271 ? -0.896 -13.389 -17.150 1.00 80.56 271 GLU A CA 1
ATOM 2205 C C . GLU A 1 271 ? -1.096 -13.698 -15.657 1.00 80.56 271 GLU A C 1
ATOM 2207 O O . GLU A 1 271 ? -2.128 -13.321 -15.082 1.00 80.56 271 GLU A O 1
ATOM 2212 N N . PRO A 1 272 ? -0.115 -14.329 -14.983 1.00 82.62 272 PRO A N 1
ATOM 2213 C CA . PRO A 1 272 ? -0.192 -14.566 -13.550 1.00 82.62 272 PRO A CA 1
ATOM 2214 C C . PRO A 1 272 ? -0.118 -13.249 -12.753 1.00 82.62 272 PRO A C 1
ATOM 2216 O O . PRO A 1 272 ? 0.434 -12.253 -13.230 1.00 82.62 272 PRO A O 1
ATOM 2219 N N . PRO A 1 273 ? -0.642 -13.210 -11.512 1.00 86.00 273 PRO A N 1
ATOM 2220 C CA . PRO A 1 273 ? -0.596 -12.012 -10.684 1.00 86.00 273 PRO A CA 1
ATOM 2221 C C . PRO A 1 273 ? 0.811 -11.424 -10.548 1.00 86.00 273 PRO A C 1
ATOM 2223 O O . PRO A 1 273 ? 1.771 -12.150 -10.308 1.00 86.00 273 PRO A O 1
ATOM 2226 N N . MET A 1 274 ? 0.908 -10.094 -10.647 1.00 86.62 274 MET A N 1
ATOM 2227 C CA . MET A 1 274 ? 2.157 -9.314 -10.565 1.00 86.62 274 MET A CA 1
ATOM 2228 C C . MET A 1 274 ? 3.123 -9.488 -11.745 1.00 86.62 274 MET A C 1
ATOM 2230 O O . MET A 1 274 ? 4.164 -8.829 -11.777 1.00 86.62 274 MET A O 1
ATOM 2234 N N . ARG A 1 275 ? 2.777 -10.302 -12.749 1.00 86.31 275 ARG A N 1
ATOM 2235 C CA . ARG A 1 275 ? 3.550 -10.425 -13.984 1.00 86.31 275 ARG A CA 1
ATOM 2236 C C . ARG A 1 275 ? 3.050 -9.412 -15.005 1.00 86.31 275 ARG A C 1
ATOM 2238 O O . ARG A 1 275 ? 1.953 -9.534 -15.528 1.00 86.31 275 ARG A O 1
ATOM 2245 N N . TRP A 1 276 ? 3.860 -8.396 -15.273 1.00 86.69 276 TRP A N 1
ATOM 2246 C CA . TRP A 1 276 ? 3.560 -7.387 -16.284 1.00 86.69 276 TRP A CA 1
ATOM 2247 C C . TRP A 1 276 ? 4.378 -7.668 -17.544 1.00 86.69 276 TRP A C 1
ATOM 2249 O O . TRP A 1 276 ? 5.604 -7.533 -17.490 1.00 86.69 276 TRP A O 1
ATOM 2259 N N . PRO A 1 277 ? 3.740 -8.045 -18.663 1.00 83.12 277 PRO A N 1
ATOM 2260 C CA . PRO A 1 277 ? 4.410 -8.155 -19.948 1.00 83.12 277 PRO A CA 1
ATOM 2261 C C . PRO A 1 277 ? 5.003 -6.808 -20.350 1.00 83.12 277 PRO A C 1
ATOM 2263 O O . PRO A 1 277 ? 4.292 -5.817 -20.540 1.00 83.12 277 PRO A O 1
ATOM 2266 N N . LEU A 1 278 ? 6.326 -6.771 -20.447 1.00 85.06 278 LEU A N 1
ATOM 2267 C CA . LEU A 1 278 ? 7.091 -5.603 -20.854 1.00 85.06 278 LEU A CA 1
ATOM 2268 C C . LEU A 1 278 ? 7.804 -5.924 -22.160 1.00 85.06 278 LEU A C 1
ATOM 2270 O O . LEU A 1 278 ? 8.366 -7.006 -22.329 1.00 85.06 278 LEU A O 1
ATOM 2274 N N . GLY A 1 279 ? 7.792 -4.965 -23.072 1.00 81.38 279 GLY A N 1
ATOM 2275 C CA . GLY A 1 279 ? 8.492 -5.054 -24.342 1.00 81.38 279 GLY A CA 1
ATOM 2276 C C . GLY A 1 279 ? 9.210 -3.754 -24.648 1.00 81.38 279 GLY A C 1
ATOM 2277 O O . GLY A 1 279 ? 8.882 -2.706 -24.095 1.00 81.38 279 GLY A O 1
ATOM 2278 N N . ARG A 1 280 ? 10.186 -3.805 -25.550 1.00 81.44 280 ARG A N 1
ATOM 2279 C CA . ARG A 1 280 ? 10.823 -2.599 -26.084 1.00 81.44 280 ARG A CA 1
ATOM 2280 C C . ARG A 1 280 ? 10.592 -2.518 -27.580 1.00 81.44 280 ARG A C 1
ATOM 2282 O O . ARG A 1 280 ? 10.718 -3.522 -28.284 1.00 81.44 280 ARG A O 1
ATOM 2289 N N . ILE A 1 281 ? 10.233 -1.328 -28.043 1.00 81.06 281 ILE A N 1
ATOM 2290 C CA . ILE A 1 281 ? 9.987 -1.065 -29.459 1.00 81.06 281 ILE A CA 1
ATOM 2291 C C . ILE A 1 281 ? 11.315 -1.119 -30.195 1.00 81.06 281 ILE A C 1
ATOM 2293 O O . ILE A 1 281 ? 12.229 -0.364 -29.871 1.00 81.06 281 ILE A O 1
ATOM 2297 N N . VAL A 1 282 ? 11.424 -2.019 -31.166 1.00 79.69 282 VAL A N 1
ATOM 2298 C CA . VAL A 1 282 ? 12.647 -2.186 -31.960 1.00 79.69 282 VAL A CA 1
ATOM 2299 C C . VAL A 1 282 ? 12.560 -1.401 -33.260 1.00 79.69 282 VAL A C 1
ATOM 2301 O O . VAL A 1 282 ? 13.562 -0.852 -33.691 1.00 79.69 282 VAL A O 1
ATOM 2304 N N . SER A 1 283 ? 11.376 -1.332 -33.868 1.00 75.12 283 SER A N 1
ATOM 2305 C CA . SER A 1 283 ? 11.152 -0.589 -35.109 1.00 75.12 283 SER A CA 1
ATOM 2306 C C . SER A 1 283 ? 9.732 -0.027 -35.179 1.00 75.12 283 SER A C 1
ATOM 2308 O O . SER A 1 283 ? 8.787 -0.637 -34.663 1.00 75.12 283 SER A O 1
ATOM 2310 N N . VAL A 1 284 ? 9.589 1.146 -35.799 1.00 78.56 284 VAL A N 1
ATOM 2311 C CA . VAL A 1 284 ? 8.304 1.837 -36.004 1.00 78.56 284 VAL A CA 1
ATOM 2312 C C . VAL A 1 284 ? 8.055 2.078 -37.489 1.00 78.56 284 VAL A C 1
ATOM 2314 O O . VAL A 1 284 ? 8.971 2.452 -38.216 1.00 78.56 284 VAL A O 1
ATOM 2317 N N . HIS A 1 285 ? 6.812 1.897 -37.934 1.00 71.69 285 HIS A N 1
ATOM 2318 C CA . HIS A 1 285 ? 6.403 2.241 -39.295 1.00 71.69 285 HIS A CA 1
ATOM 2319 C C . HIS A 1 285 ? 5.549 3.517 -39.274 1.00 71.69 285 HIS A C 1
ATOM 2321 O O . HIS A 1 285 ? 4.532 3.549 -38.566 1.00 71.69 285 HIS A O 1
ATOM 2327 N N . PRO A 1 286 ? 5.947 4.580 -40.000 1.00 68.62 286 PRO A N 1
ATOM 2328 C CA . PRO A 1 286 ? 5.110 5.759 -40.144 1.00 68.62 286 PRO A CA 1
ATOM 2329 C C . PRO A 1 286 ? 3.844 5.397 -40.924 1.00 68.62 286 PRO A C 1
ATOM 2331 O O . PRO A 1 286 ? 3.871 4.574 -41.837 1.00 68.62 286 PRO A O 1
ATOM 2334 N N . GLY A 1 287 ? 2.734 6.004 -40.527 1.00 64.81 287 GLY A N 1
ATOM 2335 C CA . GLY A 1 287 ? 1.453 5.869 -41.190 1.00 64.81 287 GLY A CA 1
ATOM 2336 C C . GLY A 1 287 ? 1.418 6.551 -42.546 1.00 64.81 287 GLY A C 1
ATOM 2337 O O . GLY A 1 287 ? 2.341 7.268 -42.936 1.00 64.81 287 GLY A O 1
ATOM 2338 N N . SER A 1 288 ? 0.313 6.351 -43.253 1.00 58.84 288 SER A N 1
ATOM 2339 C CA . SER A 1 288 ? 0.073 6.896 -44.597 1.00 58.84 288 SER A CA 1
ATOM 2340 C C . SER A 1 288 ? 0.199 8.427 -44.690 1.00 58.84 288 SER A C 1
ATOM 2342 O O . SER A 1 288 ? 0.510 8.961 -45.754 1.00 58.84 288 SER A O 1
ATOM 2344 N N . ASP A 1 289 ? 0.018 9.134 -43.573 1.00 61.16 289 ASP A N 1
ATOM 2345 C CA . ASP A 1 289 ? 0.180 10.583 -43.446 1.00 61.16 289 ASP A CA 1
ATOM 2346 C C . ASP A 1 289 ? 1.608 11.023 -43.068 1.00 61.16 289 ASP A C 1
ATOM 2348 O O . ASP A 1 289 ? 1.864 12.220 -42.954 1.00 61.16 289 ASP A O 1
ATOM 2352 N N . ASN A 1 290 ? 2.546 10.084 -42.890 1.00 56.47 290 ASN A N 1
ATOM 2353 C CA . ASN A 1 290 ? 3.918 10.282 -42.406 1.00 56.47 290 ASN A CA 1
ATOM 2354 C C . ASN A 1 290 ? 4.015 10.963 -41.023 1.00 56.47 290 ASN A C 1
ATOM 2356 O O . ASN A 1 290 ? 5.087 11.421 -40.616 1.00 56.47 290 ASN A O 1
ATOM 2360 N N . LEU A 1 291 ? 2.899 11.060 -40.295 1.00 51.75 291 LEU A N 1
ATOM 2361 C CA . LEU A 1 291 ? 2.776 11.883 -39.096 1.00 51.75 291 LEU A CA 1
ATOM 2362 C C . LEU A 1 291 ? 2.431 11.085 -37.846 1.00 51.75 291 LEU A C 1
ATOM 2364 O O . LEU A 1 291 ? 2.726 11.579 -36.760 1.00 51.75 291 LEU A O 1
ATOM 2368 N N . LEU A 1 292 ? 1.855 9.889 -37.963 1.00 53.41 292 LEU A N 1
ATOM 2369 C CA . LEU A 1 292 ? 1.521 9.022 -36.831 1.00 53.41 292 LEU A CA 1
ATOM 2370 C C . LEU A 1 292 ? 2.093 7.619 -37.041 1.00 53.41 292 LEU A C 1
ATOM 2372 O O . LEU A 1 292 ? 2.028 7.089 -38.138 1.00 53.41 292 LEU A O 1
ATOM 2376 N N . VAL A 1 293 ? 2.653 6.998 -35.999 1.00 56.12 293 VAL A N 1
ATOM 2377 C CA . VAL A 1 293 ? 3.046 5.579 -36.068 1.00 56.12 293 VAL A CA 1
ATOM 2378 C C . VAL A 1 293 ? 1.776 4.732 -36.088 1.00 56.12 293 VAL A C 1
ATOM 2380 O O . VAL A 1 293 ? 1.049 4.698 -35.096 1.00 56.12 293 VAL A O 1
ATOM 2383 N N . GLU A 1 294 ? 1.508 4.068 -37.212 1.00 48.59 294 GLU A N 1
ATOM 2384 C CA . GLU A 1 294 ? 0.344 3.185 -37.375 1.00 48.59 294 GLU A CA 1
ATOM 2385 C C . GLU A 1 294 ? 0.621 1.778 -36.823 1.00 48.59 294 GLU A C 1
ATOM 2387 O O . GLU A 1 294 ? -0.282 1.142 -36.278 1.00 48.59 294 GLU A O 1
ATOM 2392 N N . GLN A 1 295 ? 1.872 1.301 -36.900 1.00 47.47 295 GLN A N 1
ATOM 2393 C CA . GLN A 1 295 ? 2.221 -0.069 -36.523 1.00 47.47 295 GLN A CA 1
ATOM 2394 C C . GLN A 1 295 ? 3.632 -0.183 -35.919 1.00 47.47 295 GLN A C 1
ATOM 2396 O O . GLN A 1 295 ? 4.607 0.372 -36.432 1.00 47.47 295 GLN A O 1
ATOM 2401 N N . VAL A 1 296 ? 3.746 -0.949 -34.827 1.00 54.88 296 VAL A N 1
ATOM 2402 C CA . VAL A 1 296 ? 5.027 -1.433 -34.286 1.00 54.88 296 VAL A CA 1
ATOM 2403 C C . VAL A 1 296 ? 5.306 -2.795 -34.916 1.00 54.88 296 VAL A C 1
ATOM 2405 O O . VAL A 1 296 ? 4.519 -3.723 -34.756 1.00 54.88 296 VAL A O 1
ATOM 2408 N N . SER A 1 297 ? 6.406 -2.908 -35.654 1.00 48.38 297 SER A N 1
ATOM 2409 C CA . SER A 1 297 ? 6.749 -4.095 -36.456 1.00 48.38 297 SER A CA 1
ATOM 2410 C C . SER A 1 297 ? 7.473 -5.179 -35.676 1.00 48.38 297 SER A C 1
ATOM 2412 O O . SER A 1 297 ? 7.337 -6.358 -35.991 1.00 48.38 297 SER A O 1
ATOM 2414 N N . SER A 1 298 ? 8.254 -4.800 -34.665 1.00 46.72 298 SER A N 1
ATOM 2415 C CA . SER A 1 298 ? 8.949 -5.760 -33.817 1.00 46.72 298 SER A CA 1
ATOM 2416 C C . SER A 1 298 ? 9.091 -5.249 -32.389 1.00 46.72 298 SER A C 1
ATOM 2418 O O . SER A 1 298 ? 9.455 -4.098 -32.128 1.00 46.72 298 SER A O 1
ATOM 2420 N N . ILE A 1 299 ? 8.781 -6.143 -31.455 1.00 55.81 299 ILE A N 1
ATOM 2421 C CA . ILE A 1 299 ? 8.928 -5.943 -30.019 1.00 55.81 299 ILE A CA 1
ATOM 2422 C C . ILE A 1 299 ? 9.910 -7.001 -29.539 1.00 55.81 299 ILE A C 1
ATOM 2424 O O . ILE A 1 299 ? 9.736 -8.189 -29.814 1.00 55.81 299 ILE A O 1
ATOM 2428 N N . LYS A 1 300 ? 10.958 -6.581 -28.830 1.00 52.22 300 LYS A N 1
ATOM 2429 C CA . LYS A 1 300 ? 11.848 -7.535 -28.172 1.00 52.22 300 LYS A CA 1
ATOM 2430 C C . LYS A 1 300 ? 11.181 -8.009 -26.883 1.00 52.22 300 LYS A C 1
ATOM 2432 O O . LYS A 1 300 ? 11.069 -7.237 -25.931 1.00 52.22 300 LYS A O 1
ATOM 2437 N N . TYR A 1 301 ? 10.758 -9.269 -26.875 1.00 51.47 301 TYR A N 1
ATOM 2438 C CA . TYR A 1 301 ? 10.351 -9.989 -25.675 1.00 51.47 301 TYR A CA 1
ATOM 2439 C C . TYR A 1 301 ? 11.610 -10.525 -24.988 1.00 51.47 301 TYR A C 1
ATOM 2441 O O . TYR A 1 301 ? 12.407 -11.223 -25.611 1.00 51.47 301 TYR A O 1
ATOM 2449 N N . LEU A 1 302 ? 11.786 -10.243 -23.701 1.00 42.69 302 LEU A N 1
ATOM 2450 C CA . LEU A 1 302 ? 12.417 -11.231 -22.830 1.00 42.69 302 LEU A CA 1
ATOM 2451 C C . LEU A 1 302 ? 11.276 -11.805 -22.015 1.00 42.69 302 LEU A C 1
ATOM 2453 O O . LEU A 1 302 ? 10.929 -11.295 -20.946 1.00 42.69 302 LEU A O 1
ATOM 2457 N N . VAL A 1 303 ? 10.654 -12.856 -22.543 1.00 38.31 303 VAL A N 1
ATOM 2458 C CA . VAL A 1 303 ? 9.940 -13.762 -21.658 1.00 38.31 303 VAL A CA 1
ATOM 2459 C C . VAL A 1 303 ? 11.001 -14.186 -20.641 1.00 38.31 303 VAL A C 1
ATOM 2461 O O . VAL A 1 303 ? 11.989 -14.821 -21.002 1.00 38.31 303 VAL A O 1
ATOM 2464 N N . LYS A 1 304 ? 10.863 -13.765 -19.376 1.00 43.72 304 LYS A N 1
ATOM 2465 C CA . LYS A 1 304 ? 11.540 -14.446 -18.266 1.00 43.72 304 LYS A CA 1
ATOM 2466 C C . LYS A 1 304 ? 10.816 -15.787 -18.105 1.00 43.72 304 LYS A C 1
ATOM 2468 O O . LYS A 1 304 ? 10.185 -16.030 -17.083 1.00 43.72 304 LYS A O 1
ATOM 2473 N N . ASP A 1 305 ? 10.823 -16.603 -19.155 1.00 35.59 305 ASP A N 1
ATOM 2474 C CA . ASP A 1 305 ? 10.628 -18.033 -19.015 1.00 35.59 305 ASP A CA 1
ATOM 2475 C C . ASP A 1 305 ? 11.797 -18.466 -18.166 1.00 35.59 305 ASP A C 1
ATOM 2477 O O . ASP A 1 305 ? 12.927 -18.166 -18.549 1.00 35.59 305 ASP A O 1
ATOM 2481 N N . ALA A 1 306 ? 11.487 -19.032 -16.996 1.00 40.72 306 ALA A N 1
ATOM 2482 C CA . ALA A 1 306 ? 12.395 -19.609 -16.010 1.00 40.72 306 ALA A CA 1
ATOM 2483 C C . ALA A 1 306 ? 13.854 -19.621 -16.487 1.00 40.72 306 ALA A C 1
ATOM 2485 O O . ALA A 1 306 ? 14.359 -20.633 -16.975 1.00 40.72 306 ALA A O 1
ATOM 2486 N N . CYS A 1 307 ? 14.512 -18.461 -16.412 1.00 40.62 307 CYS A N 1
ATOM 2487 C CA . CYS A 1 307 ? 15.910 -18.381 -16.778 1.00 40.62 307 CYS A CA 1
ATOM 2488 C C . CYS A 1 307 ? 16.610 -19.215 -15.715 1.00 40.62 307 CYS A C 1
ATOM 2490 O O . CYS A 1 307 ? 16.297 -19.049 -14.532 1.00 40.62 307 CYS A O 1
ATOM 2492 N N . ASP A 1 308 ? 17.481 -20.142 -16.126 1.00 48.12 308 ASP A N 1
ATOM 2493 C CA . ASP A 1 308 ? 18.337 -20.882 -15.198 1.00 48.12 308 ASP A CA 1
ATOM 2494 C C . ASP A 1 308 ? 18.820 -19.883 -14.133 1.00 48.12 308 ASP A C 1
ATOM 2496 O O . ASP A 1 308 ? 19.446 -18.885 -14.515 1.00 48.12 308 ASP A O 1
ATOM 2500 N N . PRO A 1 309 ? 18.483 -20.071 -12.838 1.00 49.81 309 PRO A N 1
ATOM 2501 C CA . PRO A 1 309 ? 18.774 -19.100 -11.787 1.00 49.81 309 PRO A CA 1
ATOM 2502 C C . PRO A 1 309 ? 20.226 -18.623 -11.834 1.00 49.81 309 PRO A C 1
ATOM 2504 O O . PRO A 1 309 ? 20.527 -17.467 -11.549 1.00 49.81 309 PRO A O 1
ATOM 2507 N N . LYS A 1 310 ? 21.130 -19.498 -12.285 1.00 47.34 310 LYS A N 1
ATOM 2508 C CA . LYS A 1 310 ? 22.541 -19.202 -12.498 1.00 47.34 310 LYS A CA 1
ATOM 2509 C C . LYS A 1 310 ? 22.784 -18.123 -13.559 1.00 47.34 310 LYS A C 1
ATOM 2511 O O . LYS A 1 310 ? 23.600 -17.236 -13.334 1.00 47.34 310 LYS A O 1
ATOM 2516 N N . THR A 1 311 ? 22.087 -18.169 -14.689 1.00 49.91 311 THR A N 1
ATOM 2517 C CA . THR A 1 311 ? 22.226 -17.206 -15.793 1.00 49.91 311 THR A CA 1
ATOM 2518 C C . THR A 1 311 ? 21.687 -15.830 -15.406 1.00 49.91 311 THR A C 1
ATOM 2520 O O . THR A 1 311 ? 22.331 -14.822 -15.693 1.00 49.91 311 THR A O 1
ATOM 2523 N N . GLU A 1 312 ? 20.558 -15.768 -14.691 1.00 47.09 312 GLU A N 1
ATOM 2524 C CA . GLU A 1 312 ? 20.017 -14.499 -14.178 1.00 47.09 312 GLU A CA 1
ATOM 2525 C C . GLU A 1 312 ? 20.920 -13.894 -13.092 1.00 47.09 312 GLU A C 1
ATOM 2527 O O . GLU A 1 312 ? 21.212 -12.698 -13.132 1.00 47.09 312 GLU A O 1
ATOM 2532 N N . ILE A 1 313 ? 21.435 -14.714 -12.169 1.00 47.44 313 ILE A N 1
ATOM 2533 C CA . ILE A 1 313 ? 22.404 -14.273 -11.156 1.00 47.44 313 ILE A CA 1
ATOM 2534 C C . ILE A 1 313 ? 23.676 -13.736 -11.823 1.00 47.44 313 ILE A C 1
ATOM 2536 O O . ILE A 1 313 ? 24.142 -12.656 -11.466 1.00 47.44 313 ILE A O 1
ATOM 2540 N N . LEU A 1 314 ? 24.225 -14.440 -12.818 1.00 49.41 314 LEU A N 1
ATOM 2541 C CA . LEU A 1 314 ? 25.418 -13.994 -13.542 1.00 49.41 314 LEU A CA 1
ATOM 2542 C C . LEU A 1 314 ? 25.174 -12.684 -14.300 1.00 49.41 314 LEU A C 1
ATOM 2544 O O . LEU A 1 314 ? 26.021 -11.795 -14.244 1.00 49.41 314 LEU A O 1
ATOM 2548 N N . ALA A 1 315 ? 24.013 -12.524 -14.938 1.00 51.84 315 ALA A N 1
ATOM 2549 C CA . ALA A 1 315 ? 23.637 -11.282 -15.608 1.00 51.84 315 ALA A CA 1
ATOM 2550 C C . ALA A 1 315 ? 23.507 -10.107 -14.621 1.00 51.84 315 ALA A C 1
ATOM 2552 O O . ALA A 1 315 ? 24.027 -9.023 -14.886 1.00 51.84 315 ALA A O 1
ATOM 2553 N N . LYS A 1 316 ? 22.891 -10.325 -13.450 1.00 46.97 316 LYS A N 1
ATOM 2554 C CA . LYS A 1 316 ? 22.794 -9.302 -12.395 1.00 46.97 316 LYS A CA 1
ATOM 2555 C C . LYS A 1 316 ? 24.157 -8.954 -11.791 1.00 46.97 316 LYS A C 1
ATOM 2557 O O . LYS A 1 316 ? 24.424 -7.781 -11.535 1.00 46.97 316 LYS A O 1
ATOM 2562 N N . ILE A 1 317 ? 25.047 -9.934 -11.614 1.00 50.53 317 ILE A N 1
ATOM 2563 C CA . ILE A 1 317 ? 26.435 -9.704 -11.177 1.00 50.53 317 ILE A CA 1
ATOM 2564 C C . ILE A 1 317 ? 27.198 -8.874 -12.216 1.00 50.53 317 ILE A C 1
ATOM 2566 O O . ILE A 1 317 ? 27.904 -7.936 -11.854 1.00 50.53 317 ILE A O 1
ATOM 2570 N N . GLU A 1 318 ? 27.062 -9.198 -13.500 1.00 49.56 318 GLU A N 1
ATOM 2571 C CA . GLU A 1 318 ? 27.681 -8.468 -14.609 1.00 49.56 318 GLU A CA 1
ATOM 2572 C C . GLU A 1 318 ? 27.188 -7.011 -14.658 1.00 49.56 318 GLU A C 1
ATOM 2574 O O . GLU A 1 318 ? 27.995 -6.084 -14.756 1.00 49.56 318 GLU A O 1
ATOM 2579 N N . GLN A 1 319 ? 25.876 -6.794 -14.515 1.00 48.38 319 GLN A N 1
ATOM 2580 C CA . GLN A 1 319 ? 25.266 -5.464 -14.461 1.00 48.38 319 GLN A CA 1
ATOM 2581 C C . GLN A 1 319 ? 25.782 -4.669 -13.255 1.00 48.38 319 GLN A C 1
ATOM 2583 O O . GLN A 1 319 ? 26.284 -3.560 -13.426 1.00 48.38 319 GLN A O 1
ATOM 2588 N N . ALA A 1 320 ? 25.773 -5.265 -12.058 1.00 48.78 320 ALA A N 1
ATOM 2589 C CA . ALA A 1 320 ? 26.310 -4.645 -10.850 1.00 48.78 320 ALA A CA 1
ATOM 2590 C C . ALA A 1 320 ? 27.799 -4.288 -10.999 1.00 48.78 320 ALA A C 1
ATOM 2592 O O . ALA A 1 320 ? 28.206 -3.187 -10.632 1.00 48.78 320 ALA A O 1
ATOM 2593 N N . ARG A 1 321 ? 28.613 -5.172 -11.596 1.00 49.75 321 ARG A N 1
ATOM 2594 C CA . ARG A 1 321 ? 30.036 -4.918 -11.878 1.00 49.75 321 ARG A CA 1
ATOM 2595 C C . ARG A 1 321 ? 30.236 -3.762 -12.850 1.00 49.75 321 ARG A C 1
ATOM 2597 O O . ARG A 1 321 ? 31.105 -2.931 -12.607 1.00 49.75 321 ARG A O 1
ATOM 2604 N N . ARG A 1 322 ? 29.445 -3.680 -13.923 1.00 55.38 322 ARG A N 1
ATOM 2605 C CA . ARG A 1 322 ? 29.512 -2.576 -14.897 1.00 55.38 322 ARG A CA 1
ATOM 2606 C C . ARG A 1 322 ? 29.106 -1.252 -14.266 1.00 55.38 322 ARG A C 1
ATOM 2608 O O . ARG A 1 322 ? 29.831 -0.270 -14.409 1.00 55.38 322 ARG A O 1
ATOM 2615 N N . THR A 1 323 ? 28.008 -1.237 -13.514 1.00 52.16 323 THR A N 1
ATOM 2616 C CA . THR A 1 323 ? 27.554 -0.060 -12.768 1.00 52.16 323 THR A CA 1
ATOM 2617 C C . THR A 1 323 ? 28.616 0.389 -11.765 1.00 52.16 323 THR A C 1
ATOM 2619 O O . THR A 1 323 ? 29.012 1.551 -11.779 1.00 52.16 323 THR A O 1
ATOM 2622 N N . PHE A 1 324 ? 29.174 -0.530 -10.976 1.00 53.19 324 PHE A N 1
ATOM 2623 C CA . PHE A 1 324 ? 30.241 -0.233 -10.019 1.00 53.19 324 PHE A CA 1
ATOM 2624 C C . PHE A 1 324 ? 31.519 0.281 -10.701 1.00 53.19 324 PHE A C 1
ATOM 2626 O O . PHE A 1 324 ? 32.085 1.290 -10.285 1.00 53.19 324 PHE A O 1
ATOM 2633 N N . ALA A 1 325 ? 31.948 -0.348 -11.799 1.00 55.00 325 ALA A N 1
ATOM 2634 C CA . ALA A 1 325 ? 33.108 0.086 -12.579 1.00 55.00 325 ALA A CA 1
ATOM 2635 C C . ALA A 1 325 ? 32.903 1.470 -13.222 1.00 55.00 325 ALA A C 1
ATOM 2637 O O . ALA A 1 325 ? 33.858 2.239 -13.351 1.00 55.00 325 ALA A O 1
ATOM 2638 N N . SER A 1 326 ? 31.663 1.808 -13.589 1.00 56.84 326 SER A N 1
ATOM 2639 C CA . SER A 1 326 ? 31.298 3.120 -14.138 1.00 56.84 326 SER A CA 1
ATOM 2640 C C . SER A 1 326 ? 31.304 4.242 -13.088 1.00 56.84 326 SER A C 1
ATOM 2642 O O . SER A 1 326 ? 31.490 5.405 -13.435 1.00 56.84 326 SER A O 1
ATOM 2644 N N . MET A 1 327 ? 31.215 3.908 -11.793 1.00 58.31 327 MET A N 1
ATOM 2645 C CA . MET A 1 327 ? 31.262 4.855 -10.665 1.00 58.31 327 MET A CA 1
ATOM 2646 C C . MET A 1 327 ? 32.697 5.245 -10.260 1.00 58.31 327 MET A C 1
ATOM 2648 O O . MET A 1 327 ? 32.953 5.668 -9.133 1.00 58.31 327 MET A O 1
ATOM 2652 N N . LYS A 1 328 ? 33.662 5.132 -11.179 1.00 57.69 328 LYS A N 1
ATOM 2653 C CA . LYS A 1 328 ? 35.093 5.385 -10.933 1.00 57.69 328 LYS A CA 1
ATOM 2654 C C . LYS A 1 328 ? 35.372 6.792 -10.390 1.00 57.69 328 LYS A C 1
ATOM 2656 O O . LYS A 1 328 ? 36.273 6.973 -9.574 1.00 57.69 328 LYS A O 1
ATOM 2661 N N . THR A 1 329 ? 34.571 7.768 -10.813 1.00 57.28 329 THR A N 1
ATOM 2662 C CA . THR A 1 329 ? 34.605 9.163 -10.351 1.00 57.28 329 THR A CA 1
ATOM 2663 C C . THR A 1 329 ? 34.182 9.307 -8.892 1.00 57.28 329 THR A C 1
ATOM 2665 O O . THR A 1 329 ? 34.753 10.122 -8.181 1.00 57.28 329 THR A O 1
ATOM 2668 N N . LEU A 1 330 ? 33.248 8.483 -8.415 1.00 57.56 330 LEU A N 1
ATOM 2669 C CA . LEU A 1 330 ? 32.747 8.510 -7.041 1.00 57.56 330 LEU A CA 1
ATOM 2670 C C . LEU A 1 330 ? 33.752 7.886 -6.059 1.00 57.56 330 LEU A C 1
ATOM 2672 O O . LEU A 1 330 ? 33.904 8.364 -4.947 1.00 57.56 330 LEU A O 1
ATOM 2676 N N . PHE A 1 331 ? 34.502 6.863 -6.475 1.00 56.84 331 PHE A N 1
ATOM 2677 C CA . PHE A 1 331 ? 35.529 6.245 -5.622 1.00 56.84 331 PHE A CA 1
ATOM 2678 C C . PHE A 1 331 ? 36.883 6.966 -5.646 1.00 56.84 331 PHE A C 1
ATOM 2680 O O . PHE A 1 331 ? 37.696 6.769 -4.747 1.00 56.84 331 PHE A O 1
ATOM 2687 N N . SER A 1 332 ? 37.138 7.777 -6.677 1.00 55.38 332 SER A N 1
ATOM 2688 C CA . SER A 1 332 ? 38.438 8.433 -6.896 1.00 55.38 332 SER A CA 1
ATOM 2689 C C . SER A 1 332 ? 38.403 9.952 -6.689 1.00 55.38 332 SER A C 1
ATOM 2691 O O . SER A 1 332 ? 39.452 10.594 -6.752 1.00 55.38 332 SER A O 1
ATOM 2693 N N . SER A 1 333 ? 37.220 10.539 -6.477 1.00 57.69 333 SER A N 1
ATOM 2694 C CA . SER A 1 333 ? 37.066 11.978 -6.250 1.00 57.69 333 SER A CA 1
ATOM 2695 C C . SER A 1 333 ? 37.589 12.375 -4.871 1.00 57.69 333 SER A C 1
ATOM 2697 O O . SER A 1 333 ? 37.204 11.797 -3.857 1.00 57.69 333 SER A O 1
ATOM 2699 N N . ARG A 1 334 ? 38.447 13.399 -4.840 1.00 58.88 334 ARG A N 1
ATOM 2700 C CA . ARG A 1 334 ? 38.930 14.036 -3.604 1.00 58.88 334 ARG A CA 1
ATOM 2701 C C . ARG A 1 334 ? 37.968 15.105 -3.068 1.00 58.88 334 ARG A C 1
ATOM 2703 O O . ARG A 1 334 ? 38.183 15.590 -1.964 1.00 58.88 334 ARG A O 1
ATOM 2710 N N . ASP A 1 335 ? 36.909 15.419 -3.816 1.00 58.94 335 ASP A N 1
ATOM 2711 C CA . ASP A 1 335 ? 35.963 16.510 -3.531 1.00 58.94 335 ASP A CA 1
ATOM 2712 C C . ASP A 1 335 ? 34.677 16.037 -2.833 1.00 58.94 335 ASP A C 1
ATOM 2714 O O . ASP A 1 335 ? 33.720 16.794 -2.672 1.00 58.94 335 ASP A O 1
ATOM 2718 N N . LEU A 1 336 ? 34.605 14.766 -2.434 1.00 63.41 336 LEU A N 1
ATOM 2719 C CA . LEU A 1 336 ? 33.446 14.244 -1.715 1.00 63.41 336 LEU A CA 1
ATOM 2720 C C . LEU A 1 336 ? 33.446 14.730 -0.263 1.00 63.41 336 LEU A C 1
ATOM 2722 O O . LEU A 1 336 ? 34.434 14.576 0.458 1.00 63.41 336 LEU A O 1
ATOM 2726 N N . SER A 1 337 ? 32.307 15.261 0.190 1.00 67.88 337 SER A N 1
ATOM 2727 C CA . SER A 1 337 ? 32.144 15.674 1.584 1.00 67.88 337 SER A CA 1
ATOM 2728 C C . SER A 1 337 ? 32.349 14.493 2.540 1.00 67.88 337 SER A C 1
ATOM 2730 O O . SER A 1 337 ? 32.153 13.322 2.190 1.00 67.88 337 SER A O 1
ATOM 2732 N N . LEU A 1 338 ? 32.747 14.796 3.776 1.00 62.22 338 LEU A N 1
ATOM 2733 C CA . LEU A 1 338 ? 32.967 13.791 4.817 1.00 62.22 338 LEU A CA 1
ATOM 2734 C C . LEU A 1 338 ? 31.699 12.954 5.085 1.00 62.22 338 LEU A C 1
ATOM 2736 O O . LEU A 1 338 ? 31.783 11.746 5.287 1.00 62.22 338 LEU A O 1
ATOM 2740 N N . GLU A 1 339 ? 30.520 13.570 5.005 1.00 59.66 339 GLU A N 1
ATOM 2741 C CA . GLU A 1 339 ? 29.218 12.911 5.182 1.00 59.66 339 GLU A CA 1
ATOM 2742 C C . GLU A 1 339 ? 28.921 11.883 4.079 1.00 59.66 339 GLU A C 1
ATOM 2744 O O . GLU A 1 339 ? 28.453 10.779 4.366 1.00 59.66 339 GLU A O 1
ATOM 2749 N N . LEU A 1 340 ? 29.256 12.196 2.823 1.00 59.19 340 LEU A N 1
ATOM 2750 C CA . LEU A 1 340 ? 29.110 11.269 1.695 1.00 59.19 340 LEU A CA 1
ATOM 2751 C C . LEU A 1 340 ? 30.074 10.080 1.804 1.00 59.19 340 LEU A C 1
ATOM 2753 O O . LEU A 1 340 ? 29.688 8.946 1.517 1.00 59.19 340 LEU A O 1
ATOM 2757 N N . HIS A 1 341 ? 31.296 10.312 2.288 1.00 60.19 341 HIS A N 1
ATOM 2758 C CA . HIS A 1 341 ? 32.247 9.239 2.586 1.00 60.19 341 HIS A CA 1
ATOM 2759 C C . HIS A 1 341 ? 31.748 8.301 3.692 1.00 60.19 341 HIS A C 1
ATOM 2761 O O . HIS A 1 341 ? 31.914 7.085 3.584 1.00 60.19 341 HIS A O 1
ATOM 2767 N N . ILE A 1 342 ? 31.123 8.839 4.743 1.00 60.97 342 ILE A N 1
ATOM 2768 C CA . ILE A 1 342 ? 30.543 8.044 5.834 1.00 60.97 342 ILE A CA 1
ATOM 2769 C C . ILE A 1 342 ? 29.363 7.205 5.319 1.00 60.97 342 ILE A C 1
ATOM 2771 O O . ILE A 1 342 ? 29.295 6.012 5.604 1.00 60.97 342 ILE A O 1
ATOM 2775 N N . LEU A 1 343 ? 28.488 7.775 4.486 1.00 58.78 343 LEU A N 1
ATOM 2776 C CA . LEU A 1 343 ? 27.379 7.045 3.856 1.00 58.78 343 LEU A CA 1
ATOM 2777 C C . LEU A 1 343 ? 27.860 5.879 2.976 1.00 58.78 343 LEU A C 1
ATOM 2779 O O . LEU A 1 343 ? 27.347 4.766 3.099 1.00 58.78 343 LEU A O 1
ATOM 2783 N N . LEU A 1 344 ? 28.887 6.094 2.146 1.00 61.44 344 LEU A N 1
ATOM 2784 C CA . LEU A 1 344 ? 29.534 5.028 1.367 1.00 61.44 344 LEU A CA 1
ATOM 2785 C C . LEU A 1 344 ? 30.085 3.911 2.275 1.00 61.44 344 LEU A C 1
ATOM 2787 O O . LEU A 1 344 ? 29.853 2.729 2.016 1.00 61.44 344 LEU A O 1
ATOM 2791 N N . ARG A 1 345 ? 30.769 4.281 3.366 1.00 54.25 345 ARG A N 1
ATOM 2792 C CA . ARG A 1 345 ? 31.367 3.357 4.350 1.00 54.25 345 ARG A CA 1
ATOM 2793 C C . ARG A 1 345 ? 30.350 2.554 5.155 1.00 54.25 345 ARG A C 1
ATOM 2795 O O . ARG A 1 345 ? 30.643 1.412 5.478 1.00 54.25 345 ARG A O 1
ATOM 2802 N N . CYS A 1 346 ? 29.188 3.116 5.476 1.00 52.09 346 CYS A N 1
ATOM 2803 C CA . CYS A 1 346 ? 28.194 2.457 6.329 1.00 52.09 346 CYS A CA 1
ATOM 2804 C C . CYS A 1 346 ? 27.166 1.621 5.558 1.00 52.09 346 CYS A C 1
ATOM 2806 O O . CYS A 1 346 ? 26.590 0.707 6.138 1.00 52.09 346 CYS A O 1
ATOM 2808 N N . TYR A 1 347 ? 26.924 1.911 4.276 1.00 52.41 347 TYR A N 1
ATOM 2809 C CA . TYR A 1 347 ? 25.865 1.235 3.515 1.00 52.41 347 TYR A CA 1
ATOM 2810 C C . TYR A 1 347 ? 26.375 0.338 2.389 1.00 52.41 347 TYR A C 1
ATOM 2812 O O . TYR A 1 347 ? 25.744 -0.672 2.098 1.00 52.41 347 TYR A O 1
ATOM 2820 N N . ILE A 1 348 ? 27.503 0.670 1.754 1.00 57.91 348 ILE A N 1
ATOM 2821 C CA . ILE A 1 348 ? 27.988 -0.080 0.584 1.00 57.91 348 ILE A CA 1
ATOM 2822 C C . ILE A 1 348 ? 29.013 -1.137 1.001 1.00 57.91 348 ILE A C 1
ATOM 2824 O O . ILE A 1 348 ? 28.891 -2.299 0.619 1.00 57.91 348 ILE A O 1
ATOM 2828 N N . PHE A 1 349 ? 29.990 -0.771 1.832 1.00 55.41 349 PHE A N 1
ATOM 2829 C CA . PHE A 1 349 ? 31.040 -1.700 2.261 1.00 55.41 349 PHE A CA 1
ATOM 2830 C C . PHE A 1 349 ? 30.553 -2.835 3.176 1.00 55.41 349 PHE A C 1
ATOM 2832 O O . PHE A 1 349 ? 30.972 -3.967 2.944 1.00 55.41 349 PHE A O 1
ATOM 2839 N N . PRO A 1 350 ? 29.632 -2.622 4.135 1.00 56.25 350 PRO A N 1
ATOM 2840 C CA . PRO A 1 350 ? 29.130 -3.706 4.972 1.00 56.25 350 PRO A CA 1
ATOM 2841 C C . PRO A 1 350 ? 28.310 -4.715 4.176 1.00 56.25 350 PRO A C 1
ATOM 2843 O O . PRO A 1 350 ? 28.421 -5.898 4.436 1.00 56.25 350 PRO A O 1
ATOM 2846 N N . VAL A 1 351 ? 27.564 -4.291 3.150 1.00 55.31 351 VAL A N 1
ATOM 2847 C CA . VAL A 1 351 ? 26.849 -5.206 2.238 1.00 55.31 351 VAL A CA 1
ATOM 2848 C C . VAL A 1 351 ? 27.833 -6.026 1.395 1.00 55.31 351 VAL A C 1
ATOM 2850 O O . VAL A 1 351 ? 27.613 -7.212 1.155 1.00 55.31 351 VAL A O 1
ATOM 2853 N N . PHE A 1 352 ? 28.949 -5.418 0.988 1.00 51.84 352 PHE A N 1
ATOM 2854 C CA . PHE A 1 352 ? 30.019 -6.100 0.259 1.00 51.84 352 PHE A CA 1
ATOM 2855 C C . PHE A 1 352 ? 30.774 -7.116 1.137 1.00 51.84 352 PHE A C 1
ATOM 2857 O O . PHE A 1 352 ? 31.131 -8.191 0.661 1.00 51.84 352 PHE A O 1
ATOM 2864 N N . ILE A 1 353 ? 30.985 -6.792 2.418 1.00 50.06 353 ILE A N 1
ATOM 2865 C CA . ILE A 1 353 ? 31.655 -7.652 3.407 1.00 50.06 353 ILE A CA 1
ATOM 2866 C C . ILE A 1 353 ? 30.709 -8.732 3.954 1.00 50.06 353 ILE A C 1
ATOM 2868 O O . ILE A 1 353 ? 31.132 -9.867 4.134 1.00 50.06 353 ILE A O 1
ATOM 2872 N N . TYR A 1 354 ? 29.418 -8.441 4.118 1.00 48.47 354 TYR A N 1
ATOM 2873 C CA . TYR A 1 354 ? 28.404 -9.410 4.549 1.00 48.47 354 TYR A CA 1
ATOM 2874 C C . TYR A 1 354 ? 28.263 -10.573 3.556 1.00 48.47 354 TYR A C 1
ATOM 2876 O O . TYR A 1 354 ? 28.087 -11.720 3.955 1.00 48.47 354 TYR A O 1
ATOM 2884 N N . GLY A 1 355 ? 28.459 -10.322 2.254 1.00 48.88 355 GLY A N 1
ATOM 2885 C CA . GLY A 1 355 ? 28.557 -11.391 1.253 1.00 48.88 355 GLY A CA 1
ATOM 2886 C C . GLY A 1 355 ? 29.682 -12.404 1.530 1.00 48.88 355 GLY A C 1
ATOM 2887 O O . GLY A 1 355 ? 29.543 -13.575 1.170 1.00 48.88 355 GLY A O 1
ATOM 2888 N N . ALA A 1 356 ? 30.757 -11.991 2.212 1.00 46.03 356 ALA A N 1
ATOM 2889 C CA . ALA A 1 356 ? 31.885 -12.848 2.572 1.00 46.03 356 ALA A CA 1
ATOM 2890 C C . ALA A 1 356 ? 31.598 -13.761 3.780 1.00 46.03 356 ALA A C 1
ATOM 2892 O O . ALA A 1 356 ? 32.207 -14.823 3.872 1.00 46.03 356 ALA A O 1
ATOM 2893 N N . GLU A 1 357 ? 30.642 -13.417 4.652 1.00 43.19 357 GLU A N 1
ATOM 2894 C CA . GLU A 1 357 ? 30.213 -14.278 5.773 1.00 43.19 357 GLU A CA 1
ATOM 2895 C C . GLU A 1 357 ? 29.493 -15.549 5.288 1.00 43.19 357 GLU A C 1
ATOM 2897 O O . GLU A 1 357 ? 29.501 -16.581 5.954 1.00 43.19 357 GLU A O 1
ATOM 2902 N N . SER A 1 358 ? 28.910 -15.492 4.089 1.00 44.44 358 SER A N 1
ATOM 2903 C CA . SER A 1 358 ? 28.243 -16.616 3.419 1.00 44.44 358 SER A CA 1
ATOM 2904 C C . SER A 1 358 ? 29.147 -17.416 2.470 1.00 44.44 358 SER A C 1
ATOM 2906 O O . SER A 1 358 ? 28.675 -18.346 1.812 1.00 44.44 358 SER A O 1
ATOM 2908 N N . TRP A 1 359 ? 30.436 -17.080 2.364 1.00 48.25 359 TRP A N 1
ATOM 2909 C CA . TRP A 1 359 ? 31.397 -17.814 1.537 1.00 48.25 359 TRP A CA 1
ATOM 2910 C C . TRP A 1 359 ? 32.293 -18.690 2.405 1.00 48.25 359 TRP A C 1
ATOM 2912 O O . TRP A 1 359 ? 32.809 -18.252 3.430 1.00 48.25 359 TRP A O 1
ATOM 2922 N N . THR A 1 360 ? 32.565 -19.917 1.959 1.00 51.12 360 THR A N 1
ATOM 2923 C CA . THR A 1 360 ? 33.667 -20.713 2.507 1.00 51.12 360 THR A CA 1
ATOM 2924 C C . THR A 1 360 ? 34.979 -20.053 2.077 1.00 51.12 360 THR A C 1
ATOM 2926 O O . THR A 1 360 ? 35.538 -20.344 1.018 1.00 51.12 360 THR A O 1
ATOM 2929 N N . LEU A 1 361 ? 35.432 -19.079 2.864 1.00 52.94 361 LEU A N 1
ATOM 2930 C CA . LEU A 1 361 ? 36.670 -18.342 2.643 1.00 52.94 361 LEU A CA 1
ATOM 2931 C C . LEU A 1 361 ? 37.852 -19.309 2.732 1.00 52.94 361 LEU A C 1
ATOM 2933 O O . LEU A 1 361 ? 38.180 -19.816 3.802 1.00 52.94 361 LEU A O 1
ATOM 2937 N N . ASN A 1 362 ? 38.513 -19.564 1.602 1.00 66.50 362 ASN A N 1
ATOM 2938 C CA . ASN A 1 362 ? 39.802 -20.238 1.641 1.00 66.50 362 ASN A CA 1
ATOM 2939 C C . ASN A 1 362 ? 40.875 -19.279 2.185 1.00 66.50 362 ASN A C 1
ATOM 2941 O O . ASN A 1 362 ? 40.765 -18.054 2.084 1.00 66.50 362 ASN A O 1
ATOM 2945 N N . GLN A 1 363 ? 41.928 -19.850 2.764 1.00 61.28 363 GLN A N 1
ATOM 2946 C CA . GLN A 1 363 ? 42.973 -19.094 3.457 1.00 61.28 363 GLN A CA 1
ATOM 2947 C C . GLN A 1 363 ? 43.635 -18.041 2.550 1.00 61.28 363 GLN A C 1
ATOM 2949 O O . GLN A 1 363 ? 43.951 -16.938 2.987 1.00 61.28 363 GLN A O 1
ATOM 2954 N N . THR A 1 364 ? 43.772 -18.335 1.254 1.00 61.75 364 THR A N 1
ATOM 2955 C CA . THR A 1 364 ? 44.322 -17.408 0.257 1.00 61.75 364 THR A CA 1
ATOM 2956 C C . THR A 1 364 ? 43.448 -16.168 0.058 1.00 61.75 364 THR A C 1
ATOM 2958 O O . THR A 1 364 ? 43.973 -15.061 -0.070 1.00 61.75 364 THR A O 1
ATOM 2961 N N . LEU A 1 365 ? 42.123 -16.327 0.028 1.00 52.25 365 LEU A N 1
ATOM 2962 C CA . LEU A 1 365 ? 41.185 -15.219 -0.131 1.00 52.25 365 LEU A CA 1
ATOM 2963 C C . LEU A 1 365 ? 41.068 -14.400 1.161 1.00 52.25 365 LEU A C 1
ATOM 2965 O O . LEU A 1 365 ? 41.074 -13.174 1.088 1.00 52.25 365 LEU A O 1
ATOM 2969 N N .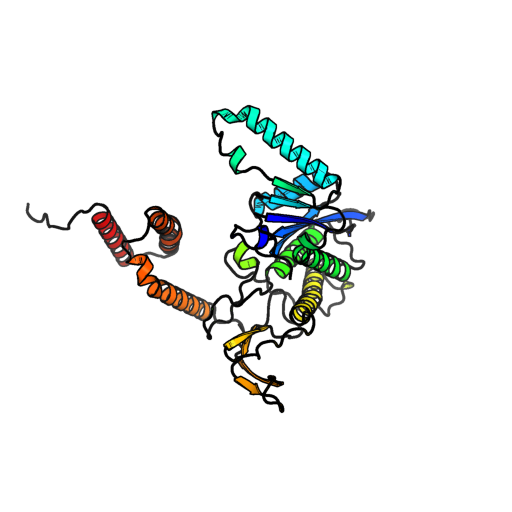 GLY A 1 366 ? 41.080 -15.061 2.326 1.00 61.75 366 GLY A N 1
ATOM 2970 C CA . GLY A 1 366 ? 41.151 -14.390 3.630 1.00 61.75 366 GLY A CA 1
ATOM 2971 C C . GLY A 1 366 ? 42.395 -13.507 3.759 1.00 61.75 366 GLY A C 1
ATOM 2972 O O . GLY A 1 366 ? 42.296 -12.334 4.111 1.00 61.75 366 GLY A O 1
ATOM 2973 N N . ASN A 1 367 ? 43.559 -14.014 3.344 1.00 65.38 367 ASN A N 1
ATOM 2974 C CA . ASN A 1 367 ? 44.805 -13.244 3.355 1.00 65.38 367 ASN A CA 1
ATOM 2975 C C . ASN A 1 367 ? 44.761 -12.030 2.411 1.00 65.38 367 ASN A C 1
ATOM 2977 O O . ASN A 1 367 ? 45.313 -10.981 2.734 1.00 65.38 367 ASN A O 1
ATOM 2981 N N . ARG A 1 368 ? 44.087 -12.139 1.257 1.00 54.81 368 ARG A N 1
ATOM 2982 C CA . ARG A 1 368 ? 43.918 -11.021 0.311 1.00 54.81 368 ARG A CA 1
ATOM 2983 C C . ARG A 1 368 ? 42.993 -9.934 0.848 1.00 54.81 368 ARG A C 1
ATOM 2985 O O . ARG A 1 368 ? 43.280 -8.758 0.644 1.00 54.81 368 ARG A O 1
ATOM 2992 N N . ILE A 1 369 ? 41.912 -10.320 1.523 1.00 54.84 369 ILE A N 1
ATOM 2993 C CA . ILE A 1 369 ? 40.980 -9.377 2.151 1.00 54.84 369 ILE A CA 1
ATOM 2994 C C . ILE A 1 369 ? 41.678 -8.651 3.303 1.00 54.84 369 ILE A C 1
ATOM 2996 O O . ILE A 1 369 ? 41.689 -7.425 3.303 1.00 54.84 369 ILE A O 1
ATOM 3000 N N . ASN A 1 370 ? 42.372 -9.376 4.187 1.00 59.72 370 ASN A N 1
ATOM 3001 C CA . ASN A 1 370 ? 43.131 -8.772 5.287 1.00 59.72 370 ASN A CA 1
ATOM 3002 C C . ASN A 1 370 ? 44.241 -7.834 4.788 1.00 59.72 370 ASN A C 1
ATOM 3004 O O . ASN A 1 370 ? 44.434 -6.753 5.337 1.00 59.72 370 ASN A O 1
ATOM 3008 N N . ALA A 1 371 ? 44.962 -8.207 3.725 1.00 63.84 371 ALA A N 1
ATOM 3009 C CA . ALA A 1 371 ? 45.987 -7.347 3.133 1.00 63.84 371 ALA A CA 1
ATOM 3010 C C . ALA A 1 371 ? 45.390 -6.067 2.525 1.00 63.84 371 ALA A C 1
ATOM 3012 O O . ALA A 1 371 ? 45.968 -4.988 2.655 1.00 63.84 371 ALA A O 1
ATOM 3013 N N . PHE A 1 372 ? 44.225 -6.172 1.883 1.00 56.88 372 PHE A N 1
ATOM 3014 C CA . PHE A 1 372 ? 43.506 -5.023 1.338 1.00 56.88 372 PHE A CA 1
ATOM 3015 C C . PHE A 1 372 ? 42.956 -4.114 2.444 1.00 56.88 372 PHE A C 1
ATOM 3017 O O . PHE A 1 372 ? 43.090 -2.895 2.362 1.00 56.88 372 PHE A O 1
ATOM 3024 N N . GLU A 1 373 ? 42.404 -4.698 3.503 1.00 56.25 373 GLU A N 1
ATOM 3025 C CA . GLU A 1 373 ? 41.931 -3.978 4.681 1.00 56.25 373 GLU A CA 1
ATOM 3026 C C . GLU A 1 373 ? 43.082 -3.231 5.371 1.00 56.25 373 GLU A C 1
ATOM 3028 O O . GLU A 1 373 ? 42.987 -2.024 5.589 1.00 56.25 373 GLU A O 1
ATOM 3033 N N . MET A 1 374 ? 44.221 -3.892 5.601 1.00 59.91 374 MET A N 1
ATOM 3034 C CA . MET A 1 374 ? 45.420 -3.257 6.163 1.00 59.91 374 MET A CA 1
ATOM 3035 C C . MET A 1 374 ? 45.988 -2.158 5.267 1.00 59.91 374 MET A C 1
ATOM 3037 O O . MET A 1 374 ? 46.349 -1.089 5.758 1.00 59.91 374 MET A O 1
ATOM 3041 N N . TYR A 1 375 ? 46.005 -2.360 3.948 1.00 61.97 375 TYR A N 1
ATOM 3042 C CA . TYR A 1 375 ? 46.393 -1.316 3.001 1.00 61.97 375 TYR A CA 1
ATOM 3043 C C . TYR A 1 375 ? 45.502 -0.069 3.125 1.00 61.97 375 TYR A C 1
ATOM 3045 O O . TYR A 1 375 ? 46.004 1.059 3.160 1.00 61.97 375 TYR A O 1
ATOM 3053 N N . LEU A 1 376 ? 44.183 -0.258 3.229 1.00 47.41 376 LEU A N 1
ATOM 3054 C CA . LEU A 1 376 ? 43.233 0.837 3.409 1.00 47.41 376 LEU A CA 1
ATOM 3055 C C . LEU A 1 376 ? 43.419 1.537 4.762 1.00 47.41 376 LEU A C 1
ATOM 3057 O O . LEU A 1 376 ? 43.444 2.768 4.793 1.00 47.41 376 LEU A O 1
ATOM 3061 N N . TYR A 1 377 ? 43.634 0.791 5.849 1.00 51.53 377 TYR A N 1
ATOM 3062 C CA . TYR A 1 377 ? 43.922 1.355 7.172 1.00 51.53 377 TYR A CA 1
ATOM 3063 C C . TYR A 1 377 ? 45.200 2.202 7.183 1.00 51.53 377 TYR A C 1
ATOM 3065 O O . TYR A 1 377 ? 45.172 3.343 7.649 1.00 51.53 377 TYR A O 1
ATOM 3073 N N . CYS A 1 378 ? 46.301 1.711 6.606 1.00 57.53 378 CYS A N 1
ATOM 3074 C CA . CYS A 1 378 ? 47.549 2.472 6.502 1.00 57.53 378 CYS A CA 1
ATOM 3075 C C . CYS A 1 378 ? 47.364 3.764 5.690 1.00 57.53 378 CYS A C 1
ATOM 3077 O O . CYS A 1 378 ? 47.860 4.820 6.081 1.00 57.53 378 CYS A O 1
ATOM 3079 N N . ARG A 1 379 ? 46.585 3.719 4.600 1.00 51.97 379 ARG A N 1
ATOM 3080 C CA . ARG A 1 379 ? 46.258 4.904 3.787 1.00 51.97 379 ARG A CA 1
ATOM 3081 C C . ARG A 1 379 ? 45.370 5.904 4.524 1.00 51.97 379 ARG A C 1
ATOM 3083 O O . ARG A 1 379 ? 45.539 7.103 4.327 1.00 51.97 379 ARG A O 1
ATOM 3090 N N . MET A 1 380 ? 44.452 5.429 5.363 1.00 45.88 380 MET A N 1
ATOM 3091 C CA . MET A 1 380 ? 43.589 6.271 6.197 1.00 45.88 380 MET A CA 1
ATOM 3092 C C . MET A 1 380 ? 44.352 6.959 7.335 1.00 45.88 380 MET A C 1
ATOM 3094 O O . MET A 1 380 ? 44.005 8.082 7.688 1.00 45.88 380 MET A O 1
ATOM 3098 N N . LEU A 1 381 ? 45.385 6.311 7.880 1.00 55.06 381 LEU A N 1
ATOM 3099 C CA . LEU A 1 381 ? 46.221 6.840 8.966 1.00 55.06 381 LEU A CA 1
ATOM 3100 C C . LEU A 1 381 ? 47.473 7.589 8.476 1.00 55.06 381 LEU A C 1
ATOM 3102 O O . LEU A 1 381 ? 48.240 8.092 9.290 1.00 55.06 381 LEU A O 1
ATOM 3106 N N . GLY A 1 382 ? 47.696 7.666 7.160 1.00 56.31 382 GLY A N 1
ATOM 3107 C CA . GLY A 1 382 ? 48.883 8.306 6.583 1.00 56.31 382 GLY A CA 1
ATOM 3108 C C . GLY A 1 382 ? 50.195 7.559 6.856 1.00 56.31 382 GLY A C 1
ATOM 3109 O O . GLY A 1 382 ? 51.265 8.151 6.759 1.00 56.31 382 GLY A O 1
ATOM 3110 N N . ILE A 1 383 ? 50.126 6.269 7.191 1.00 68.69 383 ILE A N 1
ATOM 3111 C CA . ILE A 1 383 ? 51.286 5.433 7.512 1.00 68.69 383 ILE A CA 1
ATOM 3112 C C . ILE A 1 383 ? 51.865 4.880 6.203 1.00 68.69 383 ILE A C 1
ATOM 3114 O O . ILE A 1 383 ? 51.201 4.148 5.465 1.00 68.69 383 ILE A O 1
ATOM 3118 N N . SER A 1 384 ? 53.107 5.257 5.899 1.00 60.25 384 SER A N 1
ATOM 3119 C CA . SER A 1 384 ? 53.874 4.760 4.752 1.00 60.25 384 SER A CA 1
ATOM 3120 C C . SER A 1 384 ? 54.481 3.391 5.067 1.00 60.25 384 SER A C 1
ATOM 3122 O O . SER A 1 384 ? 55.097 3.226 6.115 1.00 60.25 384 SER A O 1
ATOM 3124 N N . TRP A 1 385 ? 54.371 2.431 4.144 1.00 50.72 385 TRP A N 1
ATOM 3125 C CA . TRP A 1 385 ? 55.111 1.167 4.215 1.00 50.72 385 TRP A CA 1
ATOM 3126 C C . TRP A 1 385 ? 56.597 1.440 3.943 1.00 50.72 385 TRP A C 1
ATOM 3128 O O . TRP A 1 385 ? 57.016 1.505 2.789 1.00 50.72 385 TRP A O 1
ATOM 3138 N N . MET A 1 386 ? 57.393 1.625 4.995 1.00 46.38 386 MET A N 1
ATOM 3139 C CA . MET A 1 386 ? 58.829 1.365 4.934 1.00 46.38 386 MET A CA 1
ATOM 3140 C C . MET A 1 386 ? 59.201 0.326 5.989 1.00 46.38 386 MET A C 1
ATOM 3142 O O . MET A 1 386 ? 58.748 0.366 7.127 1.00 46.38 386 MET A O 1
ATOM 3146 N N . THR A 1 387 ? 59.962 -0.642 5.500 1.00 44.00 387 THR A N 1
ATOM 3147 C CA . THR A 1 387 ? 60.496 -1.859 6.105 1.00 44.00 387 THR A CA 1
ATOM 3148 C C . THR A 1 387 ? 61.235 -1.627 7.420 1.00 44.00 387 THR A C 1
ATOM 3150 O O . THR A 1 387 ? 62.256 -0.948 7.424 1.00 44.00 387 THR A O 1
ATOM 3153 N N . GLU A 1 388 ? 60.813 -2.312 8.483 1.00 40.66 388 GLU A N 1
ATOM 3154 C CA . GLU A 1 388 ? 61.737 -2.838 9.494 1.00 40.66 388 GLU A CA 1
ATOM 3155 C C . GLU A 1 388 ? 61.877 -4.344 9.256 1.00 40.66 388 GLU A C 1
ATOM 3157 O O . GLU A 1 388 ? 61.139 -5.175 9.779 1.00 40.66 388 GLU A O 1
ATOM 3162 N N . SER A 1 389 ? 62.817 -4.680 8.380 1.00 42.03 389 SER A N 1
ATOM 3163 C CA . SER A 1 389 ? 63.536 -5.945 8.417 1.00 42.03 389 SER A CA 1
ATOM 3164 C C . SER A 1 389 ? 64.995 -5.570 8.641 1.00 42.03 389 SER A C 1
ATOM 3166 O O . SER A 1 389 ? 65.652 -5.179 7.682 1.00 42.03 389 SER A O 1
ATOM 3168 N N . ASP A 1 390 ? 65.408 -5.549 9.909 1.00 39.69 390 ASP A N 1
ATOM 3169 C CA . ASP A 1 390 ? 66.756 -5.882 10.394 1.00 39.69 390 ASP A CA 1
ATOM 3170 C C . ASP A 1 390 ? 66.809 -5.708 11.924 1.00 39.69 390 ASP A C 1
ATOM 3172 O O . ASP A 1 390 ? 67.082 -4.623 12.438 1.00 39.69 390 ASP A O 1
ATOM 3176 N N . GLN A 1 391 ? 66.534 -6.807 12.635 1.00 33.22 391 GLN A N 1
ATOM 3177 C CA . GLN A 1 391 ? 67.319 -7.298 13.775 1.00 33.22 391 GLN A CA 1
ATOM 3178 C C . GLN A 1 391 ? 67.181 -8.816 13.876 1.00 33.22 391 GLN A C 1
ATOM 3180 O O . GLN A 1 391 ? 66.034 -9.311 13.767 1.00 33.22 391 GLN A O 1
#

Organism: Sitophilus oryzae (NCBI:txid7048)

Solvent-accessible surface area (backbone atoms only — not comparable to full-atom values): 23078 Å² total; per-residue (Å²): 133,80,83,80,60,65,64,55,73,53,91,68,64,65,38,31,41,23,38,48,51,79,39,70,83,42,58,28,33,56,84,84,54,95,69,75,58,67,43,55,27,32,35,42,38,38,32,13,52,60,63,65,30,59,44,69,36,79,31,70,54,79,44,33,66,46,46,48,54,43,50,50,57,46,28,75,74,57,49,74,43,46,29,42,35,31,60,78,49,67,31,55,54,48,34,53,53,53,53,52,51,53,54,47,56,46,48,77,73,43,40,91,83,47,61,60,59,63,66,74,66,46,68,44,78,43,72,51,64,88,91,55,69,88,85,33,63,71,58,52,49,52,52,49,50,50,52,55,45,52,53,65,49,43,62,89,60,56,40,31,69,68,58,44,45,52,52,43,54,54,49,32,49,44,68,18,31,42,72,76,47,70,63,60,90,53,82,89,60,80,56,54,36,26,31,22,31,73,73,74,73,41,81,52,78,61,78,85,75,78,94,52,77,87,54,62,71,92,78,43,58,73,69,55,49,52,51,38,41,52,48,50,37,37,61,55,48,54,53,53,50,57,52,58,75,66,61,75,81,73,97,79,69,92,74,82,65,84,56,62,64,43,77,43,80,56,93,71,84,88,66,59,62,49,59,74,53,48,32,30,32,66,39,70,39,68,26,100,81,70,72,47,65,72,46,76,79,41,64,54,70,71,75,81,61,86,58,57,68,67,58,53,50,50,52,51,50,51,50,52,50,52,56,56,62,68,41,51,64,75,79,67,51,88,82,65,52,70,68,59,54,49,51,48,58,68,60,51,49,51,58,60,51,54,58,52,76,78,44,90,72,48,71,70,58,48,53,50,51,52,51,52,51,50,52,51,51,30,63,74,70,71,54,76,96,72,87,88,86,85,131

Foldseek 3Di:
DDDAPPQQVDDDAFQLAKEKDKADQDWAFDPPDPDTDTFTKIWIWIAGNHQRQIDIDIFRDLALVSVLVRQVVCCVQRNQHQEYEYAPPPSVVSNVVVLVVVLVVCCVPPCVPCVVPSVVRDYHYHHDPPPDCNNPVSPCVSVVLVNVLLCVLCPVPHHHPVLVVVLSVLVSLLQQLDFDACPDLDLVDQDGDGNVCSRPVDHRDDDDADPCLPPPPVPDDPVNSSSNSSQSSQQVSVVVVLVVVVDDDDPPDDDDEDDFSGKDWDDDPPDDRSDTFIWTQHDFDQDPVSRYGPDRPDTDGPPVPVDPVVVVVVVVVVVVVVVVVVCCCVVPPPPDDPVSVVVCVPPVVVVVVVVVVPDPDDPVNVVVVVVVVVVVVCVVVVNDDDDDDDD

pLDDT: mean 73.63, std 17.63, range [33.22, 97.69]

Radius of gyration: 26.56 Å; Cα contacts (8 Å, |Δi|>4): 451; chains: 1; bounding box: 92×51×76 Å

Mean predicted aligned error: 15.34 Å